Protein 5BN8 (pdb70)

Sequence (379 aa):
AAAIGIDLGTTYSCVGVFQHGKVEIIANDQGNRTTPSYVAFTDTERRLIGDAAKKNQVALNPQQNTVFDAKRLIGRKFGDPVVQSDMMKHWPFQVINDGDKPKVVQVSYKGEETKAFYPEEISSSMVLTKMKEIAEAYLGYPVTNAVITVPAYYFNDSQRQATKDAGVIAGLNVLRIINEPTAAAIAYGLDRTGKGERNVLIIFDLGGGTFDVSILTTIDDGIFEVKATAGDTHLGGEDFDNRLVNHFVEEFKRKHKKDISQNKRRAVRRRLRTACEERAKKRTLSSSTQASLEIDSLFEGIDFYTSITRARFEELCSDLFRSTLEEPVEKALRDAKLDKAQIHDLVLVGGSTRIPKVQKLLQDFFNGRRDLNNKSINNPPDDEAVAYGAAVQAAILMG

InterPro domains:
  IPR013126 Heat shock protein 70 family [PF00012] (6-611)
  IPR013126 Heat shock protein 70 family [PTHR19375] (6-576)
  IPR018181 Heat shock protein 70, conserved site [PS00297] (9-16)
  IPR018181 Heat shock protein 70, conserved site [PS00329] (197-210)
  IPR018181 Heat shock protein 70, conserved site [PS01036] (334-348)
  IPR029047 Heat shock protein 70kD, peptide-binding domain superfamily [G3DSA:2.60.34.10] (385-539)
  IPR029047 Heat shock protein 70kD, peptide-binding domain superfamily [SSF100920] (386-543)
  IPR029048 Heat shock protein 70kD, C-terminal domain superfamily [G3DSA:1.20.1270.10] (540-613)
  IPR029048 Heat shock protein 70kD, C-terminal domain superfamily [SSF100934] (538-619)
  IPR043129 ATPase, nucleotide binding domain [SSF53067] (6-187)
  IPR043129 ATPase, nucleotide binding domain [SSF53067] (190-382)

Secondary structure (P-SEA, 3-state):
cbbbbbcccccbbbbbbbcccccccccccccccccccbbbbccccccccaaaaaaccccccccccccccccccccccaaaaaaaccccbbbbbcccbbbbbbbcccbbbbbcaaaaaaaaaaaaaaaaaaaaccccccbbbbbcccccaaaaaaaaaaaaaacccccccccaaaaaaaaacccccccbbbbbbbbcccccbbbbbbbbbccccccccbbbbbccccaaaaaaaaaaaaaaaaaaacccccccaaaaaaaaaaaaaaaaaaaacccbbbbbbccccccbbbbbcccaaaaaaacaaaaaaaaaaaaaaaaaaccccccccbbbbcccccccaaaaaaaaaaacccccccccccccaaaaaaaaaaaaaac

CATH classification: 3.30.420.40 (+3 more: 3.30.30.30, 3.30.420.40, 3.90.640.10)

GO terms:
  GO:0005576 extracellular region (C, IDA)
  GO:0048018 receptor ligand activity (F, IDA)
  GO:0001664 G protein-coupled receptor binding (F, IDA)
  GO:0030968 endoplasmic reticulum unfolded protein response (P, IDA)
  GO:0031397 negative regulation of protein ubiquitination (P, IDA)
  GO:1901029 negative regulation of mitochondrial outer membrane permeabilization involved in apoptotic signaling pathway (P, IDA)
  GO:0033120 positive regulation of RNA splicing (P, IDA)
  GO:1902236 negative regulation of endoplasmic reticulum stress-induced intrinsic apoptotic signaling pathway (P, IDA)
  GO:0034599 cellular response to oxidative stress (P, TAS)
  GO:0050821 protein stabilization (P, TAS)
  GO:0034620 cellular response to unfolded protein (P, IMP)
  GO:0005515 protein binding (F, IPI)
  GO:0031625 ubiquitin protein ligase binding (F, IPI)
  GO:0051787 misfolded protein binding (F, IDA)
  GO:0034605 cellular response to heat (P, IDA)
  GO:0005813 centrosome (C, IDA)
  GO:0003714 transcription corepressor activity (F, IDA)
  GO:0008180 COP9 signalosome (C, IDA)
  GO:0032436 positive regulation of proteasomal ubiquitin-dependent protein catabolic process (P, IDA)
  GO:0000122 negative regulation of transcription by RNA polymerase II (P, IDA)

Nearest PDB structures (foldseek):
  5bn9-assembly1_A  TM=1.001E+00  e=5.745E-78  Homo sapiens
  7f50-assembly1_A  TM=9.992E-01  e=7.031E-76  Homo sapiens
  2e8a-assembly1_A  TM=9.995E-01  e=1.163E-75  Homo sapiens
  1s3x-assembly1_A  TM=1.000E+00  e=1.375E-75  Homo sapiens
  5bpm-assembly1_A  TM=9.981E-01  e=1.923E-75  Homo sapiens

Radius of gyration: 20.85 Å; Cα contacts (8 Å, |Δi|>4): 858; chains: 1; bounding box: 45×52×58 Å

Solvent-accessible surface area: 16512 Å² total; per-residue (Å²): 99,25,2,0,0,0,20,10,10,18,12,52,0,1,0,0,0,72,48,166,64,124,24,50,6,3,48,12,120,106,52,63,110,20,2,3,11,12,0,0,0,34,113,103,90,95,35,37,0,17,49,0,26,120,24,12,23,134,20,48,125,29,0,0,40,20,7,24,28,1,2,14,47,112,36,47,33,105,58,0,55,63,9,58,149,155,26,61,8,104,12,50,81,69,74,64,89,2,29,0,54,6,46,27,116,60,108,100,91,28,21,70,4,33,53,2,6,6,17,3,0,47,50,2,31,91,9,0,39,78,96,23,68,74,97,0,75,28,0,0,0,1,0,5,21,93,12,82,124,45,5,57,104,8,3,94,52,0,0,81,96,10,48,4,84,15,52,118,33,15,27,15,8,17,0,0,0,10,12,39,17,30,29,193,38,40,119,40,103,89,16,1,0,2,0,16,0,15,26,7,18,0,23,0,4,0,0,4,1,50,86,30,126,49,95,61,74,9,60,22,36,67,64,107,10,0,2,70,50,0,3,55,71,0,3,84,42,0,21,101,54,0,88,72,133,46,152,75,74,0,42,159,61,169,129,2,24,47,62,0,60,68,8,0,18,155,6,18,121,54,3,26,99,42,80,104,6,83,4,94,10,83,62,7,33,126,58,39,69,3,115,33,68,6,68,49,61,100,2,37,109,32,0,38,68,32,1,138,49,0,29,86,14,0,74,86,0,11,140,68,17,181,32,101,71,94,83,2,72,23,0,0,1,7,6,27,7,0,81,6,45,65,1,38,109,31,0,61,76,30,4,123,48,79,119,15,34,100,108,24,66,6,42,8,0,5,0,62,0,0,0,30,21,0,29,97,59,88,70

Organism: Homo sapiens (NCBI:txid9606)

B-factor: mean 22.51, std 13.91, range [8.63, 209.08]

Foldseek 3Di:
DWAKEKELDQFKIWIWADDPHAIDTFAFPVRHSIWTLKWFADLADIDGTPVLLVCCLVGQQGIDGRLLQQFLAFCPPVSNVVVQVPGNYDWDHDPRHIWTWHAHNRDIDTHGSLCSSLVNVLSNQVSVCVVVVHHHAEFAYEDAPPDDPSSQVSNCVSQVVSRHDHLYYYYLVQLLCLLVVVLQDEADWAWEWEFAAAAAWTKIWIWIHGHNDIDTQFMFTGRGAHNLVLLVLVLVVVQVVCCVVPVDRCPPVSSLSVVSSVQSSVQQLVQLPDQKAWGWDACSDPRDIDTGMGGLVVSCVSCVVSLLVSVVRVVVRCVSSVHDLVRHPAYEYAYQCCSRVVSVVNVCVVSVNDDHHCPPPRPCSSSSSRNVVSNVSDD

Structure (mmCIF, N/CA/C/O backbone):
data_5BN8
#
_entry.id   5BN8
#
_cell.length_a   46.129
_cell.length_b   63.700
_cell.length_c   144.118
_cell.angle_alpha   90.00
_cell.angle_beta   90.00
_cell.angle_gamma   90.00
#
_symmetry.space_group_name_H-M   'P 21 21 21'
#
loop_
_entity.id
_entity.type
_entity.pdbx_description
1 polymer 'Heat shock 70 kDa protein 1A'
2 non-polymer '4-(2-HYDROXYETHYL)-1-PIPERAZINE ETHANESULFONIC ACID'
3 non-polymer 'MAGNESIUM ION'
4 non-polymer 'PHOSPHATE ION'
5 non-polymer 'CHLORIDE ION'
6 non-polymer 'SODIUM ION'
7 water water
#
loop_
_atom_site.group_PDB
_atom_site.id
_atom_site.type_symbol
_atom_site.label_atom_id
_atom_site.label_alt_id
_atom_site.label_comp_id
_atom_site.label_asym_id
_atom_site.label_entity_id
_atom_site.label_seq_id
_atom_site.pdbx_PDB_ins_code
_atom_site.Cartn_x
_atom_site.Cartn_y
_atom_site.Cartn_z
_atom_site.occupancy
_atom_site.B_iso_or_equiv
_atom_site.auth_seq_id
_atom_site.auth_comp_id
_atom_site.auth_asym_id
_atom_site.auth_atom_id
_atom_site.pdbx_PDB_model_num
ATOM 1 N N . ALA A 1 4 ? -21.776 -30.906 19.366 1.00 43.07 4 ALA A N 1
ATOM 2 C CA . ALA A 1 4 ? -20.609 -30.122 19.833 1.00 29.66 4 ALA A CA 1
ATOM 3 C C . ALA A 1 4 ? -19.353 -30.299 18.923 1.00 29.72 4 ALA A C 1
ATOM 4 O O . ALA A 1 4 ? -18.824 -31.416 18.759 1.00 30.58 4 ALA A O 1
ATOM 6 N N . ALA A 1 5 ? -18.863 -29.201 18.371 1.00 24.82 5 ALA A N 1
ATOM 7 C CA . ALA A 1 5 ? -17.616 -29.243 17.615 1.00 22.39 5 ALA A CA 1
ATOM 8 C C . ALA A 1 5 ? -16.416 -29.478 18.497 1.00 20.53 5 ALA A C 1
ATOM 9 O O . ALA A 1 5 ? -16.377 -29.003 19.627 1.00 24.05 5 ALA A O 1
ATOM 11 N N . ALA A 1 6 ? -15.439 -30.158 17.935 1.00 18.80 6 ALA A N 1
ATOM 12 C CA . ALA A 1 6 ? -14.124 -30.225 18.498 1.00 16.33 6 ALA A CA 1
ATOM 13 C C . ALA A 1 6 ? -13.335 -29.004 18.076 1.00 15.41 6 ALA A C 1
ATOM 14 O O . ALA A 1 6 ? -13.621 -28.402 17.036 1.00 19.32 6 ALA A O 1
ATOM 16 N N . ILE A 1 7 ? -12.329 -28.648 18.832 1.00 13.77 7 ILE A N 1
ATOM 17 C CA . ILE A 1 7 ? -11.472 -27.503 18.514 1.00 13.23 7 ILE A CA 1
ATOM 18 C C . ILE A 1 7 ? -10.049 -27.896 18.181 1.00 12.14 7 ILE A C 1
ATOM 19 O O . ILE A 1 7 ? -9.589 -28.994 18.507 1.00 12.80 7 ILE A O 1
ATOM 24 N N . GLY A 1 8 ? -9.375 -26.995 17.451 1.00 11.40 8 GLY A N 1
ATOM 25 C CA . GLY A 1 8 ? -7.953 -27.208 17.172 1.00 11.82 8 GLY A CA 1
ATOM 26 C C . GLY A 1 8 ? -7.145 -26.159 17.910 1.00 10.37 8 GLY A C 1
ATOM 27 O O . GLY A 1 8 ? -7.462 -24.954 17.832 1.00 11.41 8 GLY A O 1
ATOM 28 N N . ILE A 1 9 ? -6.116 -26.615 18.614 1.00 10.90 9 ILE A N 1
ATOM 29 C CA . ILE A 1 9 ? -5.292 -25.662 19.393 1.00 11.35 9 ILE A CA 1
ATOM 30 C C . ILE A 1 9 ? -3.824 -25.777 19.042 1.00 9.29 9 ILE A C 1
ATOM 31 O O . ILE A 1 9 ? -3.239 -26.858 19.132 1.00 11.53 9 ILE A O 1
ATOM 36 N N . ASP A 1 10 ? -3.287 -24.635 18.602 1.00 9.55 10 ASP A N 1
ATOM 37 C CA . ASP A 1 10 ? -1.852 -24.480 18.476 1.00 9.32 10 ASP A CA 1
ATOM 38 C C . ASP A 1 10 ? -1.325 -23.960 19.849 1.00 8.63 10 ASP A C 1
ATOM 39 O O . ASP A 1 10 ? -1.551 -22.821 20.204 1.00 9.63 10 ASP A O 1
ATOM 44 N N . LEU A 1 11 ? -0.637 -24.885 20.532 1.00 9.54 11 LEU A N 1
ATOM 45 C CA . LEU A 1 11 ? -0.076 -24.549 21.857 1.00 9.86 11 LEU A CA 1
ATOM 46 C C . LEU A 1 11 ? 1.355 -24.099 21.580 1.00 9.87 11 LEU A C 1
ATOM 47 O O . LEU A 1 11 ? 2.267 -24.913 21.489 1.00 10.76 11 LEU A O 1
ATOM 52 N N . GLY A 1 12 ? 1.529 -22.814 21.395 1.00 9.65 12 GLY A N 1
ATOM 53 C CA . GLY A 1 12 ? 2.793 -22.327 20.866 1.00 9.82 12 GLY A CA 1
ATOM 54 C C . GLY A 1 12 ? 3.793 -21.956 21.927 1.00 9.32 12 GLY A C 1
ATOM 55 O O . GLY A 1 12 ? 3.406 -21.734 23.126 1.00 10.75 12 GLY A O 1
ATOM 56 N N . THR A 1 13 ? 5.050 -21.839 21.605 1.00 9.03 13 THR A N 1
ATOM 57 C CA . THR A 1 13 ? 6.086 -21.471 22.593 1.00 9.14 13 THR A CA 1
ATOM 58 C C . THR A 1 13 ? 5.759 -20.120 23.183 1.00 10.32 13 THR A C 1
ATOM 59 O O . THR A 1 13 ? 5.841 -19.964 24.423 1.00 12.16 13 THR A O 1
ATOM 63 N N . THR A 1 14 ? 5.452 -19.129 22.360 1.00 10.75 14 THR A N 1
ATOM 64 C CA . THR A 1 14 ? 5.202 -17.772 22.843 1.00 11.76 14 THR A CA 1
ATOM 65 C C . THR A 1 14 ? 3.737 -17.340 22.824 1.00 10.83 14 THR A C 1
ATOM 66 O O . THR A 1 14 ? 3.326 -16.599 23.736 1.00 12.58 14 THR A O 1
ATOM 70 N N . TYR A 1 15 ? 3.003 -17.818 21.850 1.00 11.48 15 TYR A N 1
ATOM 71 C CA . TYR A 1 15 ? 1.558 -17.510 21.711 1.00 12.24 15 TYR A CA 1
ATOM 72 C C . TYR A 1 15 ? 0.839 -18.770 21.351 1.00 9.80 15 TYR A C 1
ATOM 73 O O . TYR A 1 15 ? 1.418 -19.676 20.711 1.00 11.98 15 TYR A O 1
ATOM 82 N N . SER A 1 16 ? -0.463 -18.815 21.673 1.00 9.96 16 SER A N 1
ATOM 83 C CA . SER A 1 16 ? -1.310 -19.922 21.310 1.00 10.08 16 SER A CA 1
ATOM 84 C C . SER A 1 16 ? -2.515 -19.392 20.497 1.00 9.52 16 SER A C 1
ATOM 85 O O . SER A 1 16 ? -2.810 -18.185 20.525 1.00 11.22 16 SER A O 1
ATOM 88 N N . CYS A 1 17 ? -3.156 -20.316 19.800 1.00 9.40 17 CYS A N 1
ATOM 89 C CA . CYS A 1 17 ? -4.272 -19.908 18.970 1.00 9.39 17 CYS A CA 1
ATOM 90 C C . CYS A 1 17 ? -5.256 -21.066 18.897 1.00 9.20 17 CYS A C 1
ATOM 91 O O . CYS A 1 17 ? -4.855 -22.226 18.884 1.00 9.82 17 CYS A O 1
ATOM 94 N N . VAL A 1 18 ? -6.543 -20.732 18.828 1.00 10.44 18 VAL A N 1
ATOM 95 C CA . VAL A 1 18 ? -7.569 -21.745 18.744 1.00 10.58 18 VAL A CA 1
ATOM 96 C C . VAL A 1 18 ? -8.567 -21.477 17.575 1.00 10.03 18 VAL A C 1
ATOM 97 O O . VAL A 1 18 ? -8.974 -20.370 17.359 1.00 11.09 18 VAL A O 1
ATOM 101 N N . GLY A 1 19 ? -8.907 -22.584 16.940 1.00 10.50 19 GLY A N 1
ATOM 102 C CA . GLY A 1 19 ? -9.882 -22.498 15.805 1.00 12.51 19 GLY A CA 1
ATOM 103 C C . GLY A 1 19 ? -10.949 -23.549 15.972 1.00 11.86 19 GLY A C 1
ATOM 104 O O . GLY A 1 19 ? -10.759 -24.576 16.705 1.00 11.87 19 GLY A O 1
ATOM 105 N N . VAL A 1 20 ? -12.047 -23.351 15.269 1.00 13.58 20 VAL A N 1
ATOM 106 C CA . VAL A 1 20 ? -13.106 -24.366 15.211 1.00 13.32 20 VAL A CA 1
ATOM 107 C C . VAL A 1 20 ? -13.689 -24.405 13.784 1.00 12.58 20 VAL A C 1
ATOM 108 O O . VAL A 1 20 ? -13.873 -23.378 13.160 1.00 15.88 20 VAL A O 1
ATOM 112 N N . PHE A 1 21 ? -13.900 -25.613 13.248 1.00 13.49 21 PHE A N 1
ATOM 113 C CA . PHE A 1 21 ? -14.570 -25.762 11.976 1.00 14.62 21 PHE A CA 1
ATOM 114 C C . PHE A 1 21 ? -16.035 -25.929 12.239 1.00 16.42 21 PHE A C 1
ATOM 115 O O . PHE A 1 21 ? -16.453 -26.849 12.950 1.00 20.31 21 PHE A O 1
ATOM 123 N N . GLN A 1 22 ? -16.812 -24.976 11.739 1.00 18.29 22 GLN A N 1
ATOM 124 C CA . GLN A 1 22 ? -18.264 -25.095 11.818 1.00 22.55 22 GLN A CA 1
ATOM 125 C C . GLN A 1 22 ? -18.900 -24.275 10.753 1.00 24.40 22 GLN A C 1
ATOM 126 O O . GLN A 1 22 ? -18.282 -23.347 10.151 1.00 29.43 22 GLN A O 1
ATOM 132 N N . HIS A 1 23 ? -20.143 -24.653 10.476 1.00 27.98 23 HIS A N 1
ATOM 133 C CA . HIS A 1 23 ? -20.866 -24.033 9.370 1.00 30.54 23 HIS A CA 1
ATOM 134 C C . HIS A 1 23 ? -19.995 -23.910 8.098 1.00 29.41 23 HIS A C 1
ATOM 135 O O . HIS A 1 23 ? -19.988 -22.867 7.413 1.00 33.77 23 HIS A O 1
ATOM 142 N N . GLY A 1 24 ? -19.281 -24.998 7.811 1.00 28.53 24 GLY A N 1
ATOM 143 C CA . GLY A 1 24 ? -18.518 -25.201 6.557 1.00 29.72 24 GLY A CA 1
ATOM 144 C C . GLY A 1 24 ? -17.164 -24.416 6.446 1.00 27.11 24 GLY A C 1
ATOM 145 O O . GLY A 1 24 ? -16.569 -24.448 5.402 1.00 35.11 24 GLY A O 1
ATOM 146 N N . LYS A 1 25 ? -16.628 -23.829 7.533 1.00 24.22 25 LYS A N 1
ATOM 147 C CA . LYS A 1 25 ? -15.405 -23.071 7.432 1.00 21.87 25 LYS A CA 1
ATOM 148 C C . LYS A 1 25 ? -14.717 -22.949 8.765 1.00 17.33 25 LYS A C 1
ATOM 149 O O . LYS A 1 25 ? -15.326 -23.211 9.832 1.00 18.90 25 LYS A O 1
ATOM 155 N N . VAL A 1 26 ? -13.424 -22.573 8.773 1.00 16.92 26 VAL A N 1
ATOM 156 C CA . VAL A 1 26 ? -12.687 -22.382 10.032 1.00 15.02 26 VAL A CA 1
ATOM 157 C C . VAL A 1 26 ? -12.903 -20.980 10.636 1.00 15.60 26 VAL A C 1
ATOM 158 O O . VAL A 1 26 ? -12.693 -19.982 9.921 1.00 18.16 26 VAL A O 1
ATOM 162 N N . GLU A 1 27 ? -13.308 -20.897 11.884 1.00 15.02 27 GLU A N 1
ATOM 163 C CA . GLU A 1 27 ? -13.318 -19.649 12.636 1.00 15.64 27 GLU A CA 1
ATOM 164 C C . GLU A 1 27 ? -12.084 -19.681 13.571 1.00 12.53 27 GLU A C 1
ATOM 165 O O . GLU A 1 27 ? -12.013 -20.538 14.480 1.00 14.01 27 GLU A O 1
ATOM 171 N N . ILE A 1 28 ? -11.150 -18.778 13.343 1.00 12.88 28 ILE A N 1
ATOM 172 C CA . ILE A 1 28 ? -10.051 -18.533 14.325 1.00 12.28 28 ILE A CA 1
ATOM 173 C C . ILE A 1 28 ? -10.660 -17.572 15.336 1.00 13.47 28 ILE A C 1
ATOM 174 O O . ILE A 1 28 ? -11.215 -16.502 15.013 1.00 16.49 28 ILE A O 1
ATOM 179 N N . ILE A 1 29 ? -10.597 -18.013 16.593 1.00 12.74 29 ILE A N 1
ATOM 180 C CA . ILE A 1 29 ? -11.441 -17.370 17.616 1.00 13.25 29 ILE A CA 1
ATOM 181 C C . ILE A 1 29 ? -10.721 -16.270 18.381 1.00 11.88 29 ILE A C 1
ATOM 182 O O . ILE A 1 29 ? -9.617 -16.512 18.902 1.00 13.88 29 ILE A O 1
ATOM 187 N N . ALA A 1 30 ? -11.300 -15.080 18.435 1.00 14.48 30 ALA A N 1
ATOM 188 C CA . ALA A 1 30 ? -10.755 -13.969 19.171 1.00 15.15 30 ALA A CA 1
ATOM 189 C C . ALA A 1 30 ? -11.055 -14.130 20.655 1.00 14.26 30 ALA A C 1
ATOM 190 O O . ALA A 1 30 ? -12.130 -14.580 21.039 1.00 16.28 30 ALA A O 1
ATOM 192 N N . ASN A 1 31 ? -10.061 -13.769 21.470 1.00 14.08 31 ASN A N 1
ATOM 193 C CA . ASN A 1 31 ? -10.201 -13.841 22.930 1.00 15.14 31 ASN A CA 1
ATOM 194 C C . ASN A 1 31 ? -10.957 -12.599 23.508 1.00 16.56 31 ASN A C 1
ATOM 195 O O . ASN A 1 31 ? -11.481 -11.797 22.703 1.00 18.42 31 ASN A O 1
ATOM 200 N N . ASP A 1 32 ? -11.023 -12.458 24.811 1.00 16.81 32 ASP A N 1
ATOM 201 C CA . ASP A 1 32 ? -11.832 -11.411 25.400 1.00 18.71 32 ASP A CA 1
ATOM 202 C C . ASP A 1 32 ? -11.344 -10.014 25.080 1.00 18.89 32 ASP A C 1
ATOM 203 O O . ASP A 1 32 ? -12.102 -9.046 25.268 1.00 24.10 32 ASP A O 1
ATOM 208 N N . GLN A 1 33 ? -10.050 -9.881 24.739 1.00 18.88 33 GLN A N 1
ATOM 209 C CA . GLN A 1 33 ? -9.462 -8.606 24.310 1.00 18.24 33 GLN A CA 1
ATOM 210 C C . GLN A 1 33 ? -9.558 -8.361 22.809 1.00 17.30 33 GLN A C 1
ATOM 211 O O . GLN A 1 33 ? -9.041 -7.352 22.314 1.00 23.72 33 GLN A O 1
ATOM 217 N N . GLY A 1 34 ? -10.151 -9.304 22.055 1.00 17.39 34 GLY A N 1
ATOM 218 C CA . GLY A 1 34 ? -10.277 -9.193 20.660 1.00 19.67 34 GLY A CA 1
ATOM 219 C C . GLY A 1 34 ? -9.051 -9.722 19.888 1.00 17.76 34 GLY A C 1
ATOM 220 O O . GLY A 1 34 ? -8.940 -9.541 18.702 1.00 20.45 34 GLY A O 1
ATOM 221 N N . ASN A 1 35 ? -8.123 -10.391 20.597 1.00 16.06 35 ASN A N 1
ATOM 222 C CA . ASN A 1 35 ? -6.901 -10.907 19.930 1.00 13.97 35 ASN A CA 1
ATOM 223 C C . ASN A 1 35 ? -7.040 -12.349 19.486 1.00 11.97 35 ASN A C 1
ATOM 224 O O . ASN A 1 35 ? -7.505 -13.208 20.240 1.00 13.22 35 ASN A O 1
ATOM 229 N N . ARG A 1 36 ? -6.650 -12.635 18.234 1.00 13.66 36 ARG A N 1
ATOM 230 C CA . ARG A 1 36 ? -6.778 -13.964 17.668 1.00 13.11 36 ARG A CA 1
ATOM 231 C C . ARG A 1 36 ? -5.634 -14.900 18.001 1.00 11.87 36 ARG A C 1
ATOM 232 O O . ARG A 1 36 ? -5.686 -16.074 17.665 1.00 12.44 36 ARG A O 1
ATOM 240 N N . THR A 1 37 ? -4.632 -14.392 18.721 1.00 12.20 37 THR A N 1
ATOM 241 C CA . THR A 1 37 ? -3.659 -15.258 19.429 1.00 12.71 37 THR A CA 1
ATOM 242 C C . THR A 1 37 ? -3.579 -14.733 20.873 1.00 12.13 37 THR A C 1
ATOM 243 O O . THR A 1 37 ? -3.928 -13.585 21.162 1.00 14.16 37 THR A O 1
ATOM 247 N N . THR A 1 38 ? -3.111 -15.636 21.752 1.00 11.65 38 THR A N 1
ATOM 248 C CA . THR A 1 38 ? -3.081 -15.369 23.245 1.00 11.07 38 THR A CA 1
ATOM 249 C C . THR A 1 38 ? -1.678 -15.778 23.697 1.00 9.70 38 THR A C 1
ATOM 250 O O . THR A 1 38 ? -1.247 -16.882 23.427 1.00 10.87 38 THR A O 1
ATOM 254 N N . PRO A 1 39 ? -1.005 -14.887 24.460 1.00 10.93 39 PRO A N 1
ATOM 255 C CA . PRO A 1 39 ? 0.323 -15.272 24.979 1.00 11.23 39 PRO A CA 1
ATOM 256 C C . PRO A 1 39 ? 0.288 -16.577 25.814 1.00 10.68 39 PRO A C 1
ATOM 257 O O . PRO A 1 39 ? -0.650 -16.755 26.615 1.00 11.84 39 PRO A O 1
ATOM 261 N N . SER A 1 40 ? 1.294 -17.416 25.641 1.00 10.50 40 SER A N 1
ATOM 262 C CA . SER A 1 40 ? 1.437 -18.633 26.416 1.00 10.67 40 SER A CA 1
ATOM 263 C C . SER A 1 40 ? 2.148 -18.348 27.773 1.00 10.67 40 SER A C 1
ATOM 264 O O . SER A 1 40 ? 3.261 -18.796 28.029 1.00 11.12 40 SER A O 1
ATOM 267 N N . TYR A 1 41 ? 1.440 -17.497 28.571 1.00 10.61 41 TYR A N 1
ATOM 268 C CA . TYR A 1 41 ? 2.005 -16.944 29.822 1.00 10.94 41 TYR A CA 1
ATOM 269 C C . TYR A 1 41 ? 1.004 -17.212 30.936 1.00 11.17 41 TYR A C 1
ATOM 270 O O . TYR A 1 41 ? -0.199 -17.138 30.727 1.00 12.08 41 TYR A O 1
ATOM 279 N N . VAL A 1 42 ? 1.569 -17.512 32.126 1.00 11.32 42 VAL A N 1
ATOM 280 C CA . VAL A 1 42 ? 0.742 -17.672 33.369 1.00 12.12 42 VAL A CA 1
ATOM 281 C C . VAL A 1 42 ? 1.473 -16.915 34.457 1.00 11.48 42 VAL A C 1
ATOM 282 O O . VAL A 1 42 ? 2.682 -17.102 34.639 1.00 14.58 42 VAL A O 1
ATOM 286 N N . ALA A 1 43 ? 0.765 -16.057 35.185 1.00 12.21 43 ALA A N 1
ATOM 287 C CA . ALA A 1 43 ? 1.390 -15.270 36.231 1.00 12.63 43 ALA A CA 1
ATOM 288 C C . ALA A 1 43 ? 0.653 -15.575 37.560 1.00 13.09 43 ALA A C 1
ATOM 289 O O . ALA A 1 43 ? -0.559 -15.820 37.606 1.00 13.92 43 ALA A O 1
ATOM 291 N N . PHE A 1 44 ? 1.443 -15.489 38.636 1.00 12.87 44 PHE A N 1
ATOM 292 C CA . PHE A 1 44 ? 0.929 -15.709 39.995 1.00 13.09 44 PHE A CA 1
ATOM 293 C C . PHE A 1 44 ? 1.250 -14.452 40.794 1.00 13.37 44 PHE A C 1
ATOM 294 O O . PHE A 1 44 ? 2.411 -13.982 40.800 1.00 15.52 44 PHE A O 1
ATOM 302 N N . THR A 1 45 ? 0.206 -13.942 41.478 1.00 15.40 45 THR A N 1
ATOM 303 C CA . THR A 1 45 ? 0.419 -12.758 42.343 1.00 16.73 45 THR A CA 1
ATOM 304 C C . THR A 1 45 ? 0.040 -13.090 43.803 1.00 15.80 45 THR A C 1
ATOM 305 O O . THR A 1 45 ? -0.299 -14.239 44.119 1.00 17.17 45 THR A O 1
ATOM 309 N N . ASP A 1 46 ? 0.047 -12.050 44.623 1.00 18.74 46 ASP A N 1
ATOM 310 C CA . ASP A 1 46 ? -0.351 -12.207 46.036 1.00 20.57 46 ASP A CA 1
ATOM 311 C C . ASP A 1 46 ? -1.809 -12.575 46.158 1.00 20.06 46 ASP A C 1
ATOM 312 O O . ASP A 1 46 ? -2.230 -13.080 47.185 1.00 23.56 46 ASP A O 1
ATOM 317 N N . THR A 1 47 ? -2.603 -12.364 45.104 1.00 16.73 47 THR A N 1
ATOM 318 C CA . THR A 1 47 ? -4.040 -12.543 45.124 1.00 19.24 47 THR A CA 1
ATOM 319 C C . THR A 1 47 ? -4.630 -13.322 43.937 1.00 18.67 47 THR A C 1
ATOM 320 O O . THR A 1 47 ? -5.800 -13.793 44.055 1.00 23.26 47 THR A O 1
ATOM 324 N N . GLU A 1 48 ? -3.930 -13.410 42.763 1.00 19.34 48 GLU A N 1
ATOM 325 C CA . GLU A 1 48 ? -4.593 -13.942 41.618 1.00 16.86 48 GLU A CA 1
ATOM 326 C C . GLU A 1 48 ? -3.677 -14.792 40.745 1.00 14.59 48 GLU A C 1
ATOM 327 O O . GLU A 1 48 ? -2.437 -14.632 40.787 1.00 16.08 48 GLU A O 1
ATOM 333 N N . ARG A 1 49 ? -4.302 -15.669 39.934 1.00 14.73 49 ARG A N 1
ATOM 334 C CA A ARG A 1 49 ? -3.577 -16.366 38.868 0.48 14.48 49 ARG A CA 1
ATOM 335 C CA B ARG A 1 49 ? -3.596 -16.398 38.879 0.52 14.53 49 ARG A CA 1
ATOM 336 C C . ARG A 1 49 ? -4.098 -15.758 37.557 1.00 13.76 49 ARG A C 1
ATOM 337 O O . ARG A 1 49 ? -5.298 -15.719 37.298 1.00 16.40 49 ARG A O 1
ATOM 352 N N . LEU A 1 50 ? -3.156 -15.247 36.761 1.00 13.78 50 LEU A N 1
ATOM 353 C CA . LEU A 1 50 ? -3.506 -14.604 35.493 1.00 14.38 50 LEU A CA 1
ATOM 354 C C . LEU A 1 50 ? -2.990 -15.460 34.302 1.00 13.96 50 LEU A C 1
ATOM 355 O O . LEU A 1 50 ? -1.916 -16.001 34.418 1.00 14.04 50 LEU A O 1
ATOM 360 N N . ILE A 1 51 ? -3.767 -15.511 33.202 1.00 13.06 51 ILE A N 1
ATOM 361 C CA . ILE A 1 51 ? -3.353 -16.338 32.064 1.00 14.47 51 ILE A CA 1
ATOM 362 C C . ILE A 1 51 ? -3.519 -15.499 30.820 1.00 13.47 51 ILE A C 1
ATOM 363 O O . ILE A 1 51 ? -4.490 -14.751 30.671 1.00 16.56 51 ILE A O 1
ATOM 368 N N . GLY A 1 52 ? -2.564 -15.662 29.888 1.00 11.68 52 GLY A N 1
ATOM 369 C CA . GLY A 1 52 ? -2.789 -15.042 28.557 1.00 12.75 52 GLY A CA 1
ATOM 370 C C . GLY A 1 52 ? -2.442 -13.584 28.552 1.00 11.44 52 GLY A C 1
ATOM 371 O O . GLY A 1 52 ? -1.382 -13.189 29.064 1.00 13.24 52 GLY A O 1
ATOM 372 N N . ASP A 1 53 ? -3.254 -12.755 27.864 1.00 12.58 53 ASP A N 1
ATOM 373 C CA . ASP A 1 53 ? -2.963 -11.329 27.790 1.00 13.37 53 ASP A CA 1
ATOM 374 C C . ASP A 1 53 ? -2.764 -10.719 29.165 1.00 12.77 53 ASP A C 1
ATOM 375 O O . ASP A 1 53 ? -1.846 -9.950 29.370 1.00 14.31 53 ASP A O 1
ATOM 380 N N . ALA A 1 54 ? -3.621 -11.078 30.136 1.00 13.46 54 ALA A N 1
ATOM 381 C CA . ALA A 1 54 ? -3.496 -10.444 31.444 1.00 14.41 54 ALA A CA 1
ATOM 382 C C . ALA A 1 54 ? -2.143 -10.814 32.094 1.00 12.32 54 ALA A C 1
ATOM 383 O O . ALA A 1 54 ? -1.585 -9.996 32.852 1.00 14.77 54 ALA A O 1
ATOM 385 N N . ALA A 1 55 ? -1.646 -12.027 31.881 1.00 12.35 55 ALA A N 1
ATOM 386 C CA . ALA A 1 55 ? -0.316 -12.392 32.388 1.00 11.71 55 ALA A CA 1
ATOM 387 C C . ALA A 1 55 ? 0.816 -11.658 31.685 1.00 12.97 55 ALA A C 1
ATOM 388 O O . ALA A 1 55 ? 1.690 -11.048 32.344 1.00 14.44 55 ALA A O 1
ATOM 390 N N A LYS A 1 56 ? 0.815 -11.648 30.348 0.80 13.16 56 LYS A N 1
ATOM 391 N N B LYS A 1 56 ? 0.778 -11.663 30.352 0.20 12.95 56 LYS A N 1
ATOM 392 C CA A LYS A 1 56 ? 1.880 -10.931 29.623 0.80 14.04 56 LYS A CA 1
ATOM 393 C CA B LYS A 1 56 ? 1.752 -10.949 29.525 0.20 13.53 56 LYS A CA 1
ATOM 394 C C A LYS A 1 56 ? 1.847 -9.437 29.930 0.80 13.74 56 LYS A C 1
ATOM 395 C C B LYS A 1 56 ? 1.805 -9.470 29.881 0.20 14.18 56 LYS A C 1
ATOM 396 O O A LYS A 1 56 ? 2.901 -8.813 30.010 0.80 15.69 56 LYS A O 1
ATOM 397 O O B LYS A 1 56 ? 2.892 -8.890 29.944 0.20 15.75 56 LYS A O 1
ATOM 408 N N . ASN A 1 57 ? 0.625 -8.885 30.132 1.00 13.85 57 ASN A N 1
ATOM 409 C CA . ASN A 1 57 ? 0.502 -7.461 30.358 1.00 15.59 57 ASN A CA 1
ATOM 410 C C . ASN A 1 57 ? 1.169 -6.988 31.698 1.00 17.18 57 ASN A C 1
ATOM 411 O O . ASN A 1 57 ? 1.462 -5.807 31.822 0.90 21.84 57 ASN A O 1
ATOM 416 N N . GLN A 1 58 ? 1.438 -7.906 32.611 1.00 18.37 58 GLN A N 1
ATOM 417 C CA . GLN A 1 58 ? 2.083 -7.592 33.876 1.00 18.66 58 GLN A CA 1
ATOM 418 C C . GLN A 1 58 ? 3.426 -8.313 34.058 1.00 19.70 58 GLN A C 1
ATOM 419 O O . GLN A 1 58 ? 3.894 -8.453 35.168 1.00 20.21 58 GLN A O 1
ATOM 425 N N . VAL A 1 59 ? 4.065 -8.701 32.953 1.00 16.24 59 VAL A N 1
ATOM 426 C CA . VAL A 1 59 ? 5.360 -9.377 33.045 1.00 17.18 59 VAL A CA 1
ATOM 427 C C . VAL A 1 59 ? 6.502 -8.468 33.487 1.00 18.83 59 VAL A C 1
ATOM 428 O O . VAL A 1 59 ? 7.364 -8.914 34.178 1.00 18.74 59 VAL A O 1
ATOM 432 N N . ALA A 1 60 ? 6.434 -7.167 33.131 1.00 19.59 60 ALA A N 1
ATOM 433 C CA . ALA A 1 60 ? 7.499 -6.176 33.561 1.00 23.12 60 ALA A CA 1
ATOM 434 C C . ALA A 1 60 ? 7.413 -5.956 35.083 1.00 19.45 60 ALA A C 1
ATOM 435 O O . ALA A 1 60 ? 8.421 -5.849 35.767 1.00 24.00 60 ALA A O 1
ATOM 437 N N . LEU A 1 61 ? 6.181 -5.970 35.639 1.00 20.66 61 LEU A N 1
ATOM 438 C CA . LEU A 1 61 ? 5.948 -5.728 37.046 1.00 24.18 61 LEU A CA 1
ATOM 439 C C . LEU A 1 61 ? 6.358 -6.968 37.868 1.00 23.60 61 LEU A C 1
ATOM 440 O O . LEU A 1 61 ? 6.890 -6.802 38.976 1.00 25.57 61 LEU A O 1
ATOM 445 N N . ASN A 1 62 ? 6.113 -8.172 37.361 1.00 18.60 62 ASN A N 1
ATOM 446 C CA . ASN A 1 62 ? 6.247 -9.393 38.188 1.00 20.48 62 ASN A CA 1
ATOM 447 C C . ASN A 1 62 ? 7.130 -10.520 37.558 1.00 17.90 62 ASN A C 1
ATOM 448 O O . ASN A 1 62 ? 6.666 -11.658 37.351 1.00 20.81 62 ASN A O 1
ATOM 453 N N . PRO A 1 63 ? 8.412 -10.224 37.237 1.00 17.99 63 PRO A N 1
ATOM 454 C CA . PRO A 1 63 ? 9.183 -11.217 36.408 1.00 18.10 63 PRO A CA 1
ATOM 455 C C . PRO A 1 63 ? 9.458 -12.587 37.114 1.00 15.99 63 PRO A C 1
ATOM 456 O O . PRO A 1 63 ? 9.552 -13.602 36.447 1.00 17.99 63 PRO A O 1
ATOM 460 N N A GLN A 1 64 ? 9.613 -12.623 38.407 0.70 17.77 64 GLN A N 1
ATOM 461 N N B GLN A 1 64 ? 9.610 -12.563 38.431 0.30 18.01 64 GLN A N 1
ATOM 462 C CA A GLN A 1 64 ? 9.914 -13.880 39.100 0.70 16.38 64 GLN A CA 1
ATOM 463 C CA B GLN A 1 64 ? 9.844 -13.752 39.276 0.30 17.15 64 GLN A CA 1
ATOM 464 C C A GLN A 1 64 ? 8.693 -14.844 39.157 0.70 15.22 64 GLN A C 1
ATOM 465 C C B GLN A 1 64 ? 8.717 -14.796 39.107 0.30 16.05 64 GLN A C 1
ATOM 466 O O A GLN A 1 64 ? 8.874 -16.062 39.332 0.70 18.83 64 GLN A O 1
ATOM 467 O O B GLN A 1 64 ? 8.979 -16.006 39.050 0.30 18.85 64 GLN A O 1
ATOM 478 N N . ASN A 1 65 ? 7.479 -14.314 39.033 1.00 15.36 65 ASN A N 1
ATOM 479 C CA . ASN A 1 65 ? 6.294 -15.154 39.147 1.00 15.57 65 ASN A CA 1
ATOM 480 C C . ASN A 1 65 ? 5.467 -15.217 37.851 1.00 13.89 65 ASN A C 1
ATOM 481 O O . ASN A 1 65 ? 4.315 -15.661 37.900 1.00 14.43 65 ASN A O 1
ATOM 486 N N . THR A 1 66 ? 6.038 -14.744 36.734 1.00 14.55 66 THR A N 1
ATOM 487 C CA . THR A 1 66 ? 5.323 -14.802 35.465 1.00 13.11 66 THR A CA 1
ATOM 488 C C . THR A 1 66 ? 6.024 -15.823 34.594 1.00 12.20 66 THR A C 1
ATOM 489 O O . THR A 1 66 ? 7.220 -15.636 34.210 1.00 14.98 66 THR A O 1
ATOM 493 N N . VAL A 1 67 ? 5.385 -16.953 34.380 1.00 11.83 67 VAL A N 1
ATOM 494 C CA . VAL A 1 67 ? 5.960 -18.112 33.709 1.00 11.96 67 VAL A CA 1
ATOM 495 C C . VAL A 1 67 ? 5.627 -18.058 32.207 1.00 11.09 67 VAL A C 1
ATOM 496 O O . VAL A 1 67 ? 4.520 -17.764 31.820 1.00 11.86 67 VAL A O 1
ATOM 500 N N . PHE A 1 68 ? 6.680 -18.366 31.457 1.00 11.09 68 PHE A N 1
ATOM 501 C CA . PHE A 1 68 ? 6.550 -18.467 29.942 1.00 11.07 68 PHE A CA 1
ATOM 502 C C . PHE A 1 68 ? 7.549 -19.527 29.569 1.00 11.69 68 PHE A C 1
ATOM 503 O O . PHE A 1 68 ? 8.300 -20.077 30.364 1.00 12.19 68 PHE A O 1
ATOM 511 N N . ASP A 1 69 ? 7.548 -19.872 28.253 1.00 10.96 69 ASP A N 1
ATOM 512 C CA . ASP A 1 69 ? 8.496 -20.883 27.707 1.00 10.67 69 ASP A CA 1
ATOM 513 C C . ASP A 1 69 ? 8.345 -22.272 28.320 1.00 10.54 69 ASP A C 1
ATOM 514 O O . ASP A 1 69 ? 9.260 -23.099 28.206 1.00 11.58 69 ASP A O 1
ATOM 519 N N . ALA A 1 70 ? 7.144 -22.566 28.899 1.00 10.97 70 ALA A N 1
ATOM 520 C CA . ALA A 1 70 ? 6.971 -23.916 29.432 1.00 10.10 70 ALA A CA 1
ATOM 521 C C . ALA A 1 70 ? 7.121 -25.023 28.390 1.00 10.25 70 ALA A C 1
ATOM 522 O O . ALA A 1 70 ? 7.468 -26.151 28.698 1.00 11.19 70 ALA A O 1
ATOM 524 N N . LYS A 1 71 ? 6.798 -24.680 27.122 1.00 10.63 71 LYS A N 1
ATOM 525 C CA . LYS A 1 71 ? 6.960 -25.683 26.049 1.00 10.33 71 LYS A CA 1
ATOM 526 C C . LYS A 1 71 ? 8.422 -26.130 25.912 1.00 9.82 71 LYS A C 1
ATOM 527 O O . LYS A 1 71 ? 8.671 -27.218 25.365 1.00 11.53 71 LYS A O 1
ATOM 533 N N . ARG A 1 72 ? 9.388 -25.317 26.365 1.00 10.24 72 ARG A N 1
ATOM 534 C CA . ARG A 1 72 ? 10.786 -25.713 26.301 1.00 10.87 72 ARG A CA 1
ATOM 535 C C . ARG A 1 72 ? 11.134 -26.755 27.391 1.00 11.29 72 ARG A C 1
ATOM 536 O O . ARG A 1 72 ? 12.123 -27.455 27.251 1.00 12.67 72 ARG A O 1
ATOM 544 N N . LEU A 1 73 ? 10.290 -26.818 28.436 1.00 11.11 73 LEU A N 1
ATOM 545 C CA . LEU A 1 73 ? 10.489 -27.822 29.505 1.00 12.36 73 LEU A CA 1
ATOM 546 C C . LEU A 1 73 ? 9.676 -29.072 29.344 1.00 11.66 73 LEU A C 1
ATOM 547 O O . LEU A 1 73 ? 10.007 -30.109 29.899 1.00 12.87 73 LEU A O 1
ATOM 552 N N . ILE A 1 74 ? 8.493 -28.946 28.656 1.00 11.75 74 ILE A N 1
ATOM 553 C CA . ILE A 1 74 ? 7.477 -29.983 28.756 1.00 11.57 74 ILE A CA 1
ATOM 554 C C . ILE A 1 74 ? 8.019 -31.348 28.266 1.00 12.20 74 ILE A C 1
ATOM 555 O O . ILE A 1 74 ? 8.688 -31.429 27.203 1.00 13.95 74 ILE A O 1
ATOM 560 N N . GLY A 1 75 ? 7.786 -32.404 29.031 1.00 12.79 75 GLY A N 1
ATOM 561 C CA . GLY A 1 75 ? 8.243 -33.713 28.685 1.00 12.26 75 GLY A CA 1
ATOM 562 C C . GLY A 1 75 ? 9.734 -33.975 28.817 1.00 11.27 75 GLY A C 1
ATOM 563 O O . GLY A 1 75 ? 10.189 -35.072 28.406 1.00 15.21 75 GLY A O 1
ATOM 564 N N . ARG A 1 76 ? 10.505 -33.026 29.310 1.00 11.59 76 ARG A N 1
ATOM 565 C CA . ARG A 1 76 ? 11.965 -33.225 29.461 1.00 12.61 76 ARG A CA 1
ATOM 566 C C . ARG A 1 76 ? 12.326 -33.626 30.904 1.00 13.88 76 ARG A C 1
ATOM 567 O O . ARG A 1 76 ? 11.679 -33.219 31.867 1.00 16.23 76 ARG A O 1
ATOM 575 N N . LYS A 1 77 ? 13.409 -34.392 31.026 1.00 15.53 77 LYS A N 1
ATOM 576 C CA . LYS A 1 77 ? 14.030 -34.635 32.351 1.00 16.70 77 LYS A CA 1
ATOM 577 C C . LYS A 1 77 ? 14.769 -33.381 32.802 1.00 15.35 77 LYS A C 1
ATOM 578 O O . LYS A 1 77 ? 15.263 -32.584 31.969 1.00 16.37 77 LYS A O 1
ATOM 584 N N . PHE A 1 78 ? 14.904 -33.207 34.100 1.00 16.62 78 PHE A N 1
ATOM 585 C CA . PHE A 1 78 ? 15.624 -32.060 34.641 1.00 16.93 78 PHE A CA 1
ATOM 586 C C . PHE A 1 78 ? 17.076 -31.970 34.129 1.00 16.84 78 PHE A C 1
ATOM 587 O O . PHE A 1 78 ? 17.547 -30.881 33.858 1.00 19.34 78 PHE A O 1
ATOM 595 N N . GLY A 1 79 ? 17.758 -33.121 34.039 1.00 18.85 79 GLY A N 1
ATOM 596 C CA . GLY A 1 79 ? 19.156 -33.200 33.582 1.00 18.06 79 GLY A CA 1
ATOM 597 C C . GLY A 1 79 ? 19.315 -33.143 32.054 1.00 18.62 79 GLY A C 1
ATOM 598 O O . GLY A 1 79 ? 20.471 -33.187 31.580 1.00 22.60 79 GLY A O 1
ATOM 599 N N . ASP A 1 80 ? 18.258 -33.005 31.268 1.00 15.89 80 ASP A N 1
ATOM 600 C CA . ASP A 1 80 ? 18.391 -32.765 29.846 1.00 16.57 80 ASP A CA 1
ATOM 601 C C . ASP A 1 80 ? 19.198 -31.456 29.654 1.00 17.30 80 ASP A C 1
ATOM 602 O O . ASP A 1 80 ? 18.896 -30.423 30.261 1.00 17.51 80 ASP A O 1
ATOM 607 N N . PRO A 1 81 ? 20.272 -31.521 28.855 1.00 17.69 81 PRO A N 1
ATOM 608 C CA . PRO A 1 81 ? 21.099 -30.310 28.626 1.00 19.59 81 PRO A CA 1
ATOM 609 C C . PRO A 1 81 ? 20.298 -29.104 28.127 1.00 17.04 81 PRO A C 1
ATOM 610 O O . PRO A 1 81 ? 20.691 -27.948 28.411 1.00 20.70 81 PRO A O 1
ATOM 614 N N . VAL A 1 82 ? 19.144 -29.350 27.448 1.00 17.64 82 VAL A N 1
ATOM 615 C CA . VAL A 1 82 ? 18.299 -28.244 27.044 1.00 16.30 82 VAL A CA 1
ATOM 616 C C . VAL A 1 82 ? 17.762 -27.505 28.258 1.00 15.55 82 VAL A C 1
ATOM 617 O O . VAL A 1 82 ? 17.742 -26.256 28.287 1.00 16.31 82 VAL A O 1
ATOM 621 N N . VAL A 1 83 ? 17.253 -28.283 29.235 1.00 15.20 83 VAL A N 1
ATOM 622 C CA . VAL A 1 83 ? 16.737 -27.670 30.471 1.00 14.30 83 VAL A CA 1
ATOM 623 C C . VAL A 1 83 ? 17.852 -26.926 31.217 1.00 14.53 83 VAL A C 1
ATOM 624 O O . VAL A 1 83 ? 17.691 -25.767 31.683 1.00 14.99 83 VAL A O 1
ATOM 628 N N . GLN A 1 84 ? 19.024 -27.571 31.298 1.00 16.15 84 GLN A N 1
ATOM 629 C CA . GLN A 1 84 ? 20.136 -26.978 32.051 1.00 17.38 84 GLN A CA 1
ATOM 630 C C . GLN A 1 84 ? 20.550 -25.657 31.423 1.00 15.34 84 GLN A C 1
ATOM 631 O O . GLN A 1 84 ? 20.896 -24.726 32.169 1.00 19.76 84 GLN A O 1
ATOM 637 N N . SER A 1 85 ? 20.540 -25.599 30.099 1.00 16.91 85 SER A N 1
ATOM 638 C CA . SER A 1 85 ? 20.939 -24.416 29.363 1.00 16.89 85 SER A CA 1
ATOM 639 C C . SER A 1 85 ? 19.866 -23.336 29.411 1.00 16.91 85 SER A C 1
ATOM 640 O O . SER A 1 85 ? 20.141 -22.167 29.827 1.00 19.25 85 SER A O 1
ATOM 643 N N . ASP A 1 86 ? 18.624 -23.728 29.170 1.00 15.86 86 ASP A N 1
ATOM 644 C CA . ASP A 1 86 ? 17.529 -22.718 29.074 1.00 16.64 86 ASP A CA 1
ATOM 645 C C . ASP A 1 86 ? 17.256 -22.055 30.424 1.00 16.74 86 ASP A C 1
ATOM 646 O O . ASP A 1 86 ? 16.916 -20.873 30.472 1.00 17.87 86 ASP A O 1
ATOM 651 N N A MET A 1 87 ? 17.446 -22.781 31.512 0.50 17.22 87 MET A N 1
ATOM 652 N N B MET A 1 87 ? 17.424 -22.791 31.511 0.50 16.82 87 MET A N 1
ATOM 653 C CA A MET A 1 87 ? 17.038 -22.258 32.817 0.50 19.28 87 MET A CA 1
ATOM 654 C CA B MET A 1 87 ? 17.029 -22.240 32.807 0.50 17.47 87 MET A CA 1
ATOM 655 C C A MET A 1 87 ? 17.991 -21.166 33.324 0.50 17.44 87 MET A C 1
ATOM 656 C C B MET A 1 87 ? 17.884 -21.021 33.174 0.50 17.04 87 MET A C 1
ATOM 657 O O A MET A 1 87 ? 17.729 -20.527 34.353 0.50 22.39 87 MET A O 1
ATOM 658 O O B MET A 1 87 ? 17.427 -20.142 33.917 0.50 14.84 87 MET A O 1
ATOM 667 N N . LYS A 1 88 ? 19.099 -20.946 32.621 1.00 18.46 88 LYS A N 1
ATOM 668 C CA . LYS A 1 88 ? 20.013 -19.876 32.991 1.00 22.16 88 LYS A CA 1
ATOM 669 C C . LYS A 1 88 ? 19.509 -18.491 32.589 1.00 19.98 88 LYS A C 1
ATOM 670 O O . LYS A 1 88 ? 20.032 -17.483 33.075 1.00 26.61 88 LYS A O 1
ATOM 676 N N . HIS A 1 89 ? 18.543 -18.439 31.682 1.00 20.13 89 HIS A N 1
ATOM 677 C CA . HIS A 1 89 ? 18.073 -17.173 31.115 1.00 22.70 89 HIS A CA 1
ATOM 678 C C . HIS A 1 89 ? 16.586 -16.896 31.391 1.00 22.58 89 HIS A C 1
ATOM 679 O O . HIS A 1 89 ? 15.911 -16.103 30.657 1.00 27.67 89 HIS A O 1
ATOM 686 N N . TRP A 1 90 ? 15.994 -17.594 32.332 1.00 17.47 90 TRP A N 1
ATOM 687 C CA . TRP A 1 90 ? 14.621 -17.287 32.786 1.00 17.10 90 TRP A CA 1
ATOM 688 C C . TRP A 1 90 ? 14.692 -16.626 34.137 1.00 16.90 90 TRP A C 1
ATOM 689 O O . TRP A 1 90 ? 15.537 -17.026 35.001 1.00 19.61 90 TRP A O 1
ATOM 700 N N . PRO A 1 91 ? 13.785 -15.666 34.445 1.00 16.46 91 PRO A N 1
ATOM 701 C CA . PRO A 1 91 ? 13.788 -14.972 35.764 1.00 17.87 91 PRO A CA 1
ATOM 702 C C . PRO A 1 91 ? 13.048 -15.756 36.839 1.00 16.27 91 PRO A C 1
ATOM 703 O O . PRO A 1 91 ? 13.160 -15.464 37.997 1.00 21.63 91 PRO A O 1
ATOM 707 N N . PHE A 1 92 ? 12.266 -16.779 36.423 1.00 16.21 92 PHE A N 1
ATOM 708 C CA . PHE A 1 92 ? 11.588 -17.640 37.433 1.00 17.07 92 PHE A CA 1
ATOM 709 C C . PHE A 1 92 ? 12.464 -18.836 37.766 1.00 16.12 92 PHE A C 1
ATOM 710 O O . PHE A 1 92 ? 13.363 -19.198 36.993 1.00 16.83 92 PHE A O 1
ATOM 718 N N . GLN A 1 93 ? 12.218 -19.445 38.925 1.00 16.39 93 GLN A N 1
ATOM 719 C CA . GLN A 1 93 ? 12.981 -20.565 39.416 1.00 16.74 93 GLN A CA 1
ATOM 720 C C . GLN A 1 93 ? 12.525 -21.904 38.803 1.00 15.99 93 GLN A C 1
ATOM 721 O O . GLN A 1 93 ? 11.322 -22.149 38.705 1.00 17.35 93 GLN A O 1
ATOM 727 N N . VAL A 1 94 ? 13.475 -22.770 38.425 1.00 16.15 94 VAL A N 1
ATOM 728 C CA . VAL A 1 94 ? 13.194 -24.138 38.047 1.00 15.58 94 VAL A CA 1
ATOM 729 C C . VAL A 1 94 ? 13.850 -25.032 39.105 1.00 15.47 94 VAL A C 1
ATOM 730 O O . VAL A 1 94 ? 15.014 -24.780 39.507 1.00 18.56 94 VAL A O 1
ATOM 734 N N . ILE A 1 95 ? 13.107 -26.027 39.582 1.00 14.87 95 ILE A N 1
ATOM 735 C CA . ILE A 1 95 ? 13.623 -26.936 40.581 1.00 15.08 95 ILE A CA 1
ATOM 736 C C . ILE A 1 95 ? 13.540 -28.364 40.062 1.00 15.45 95 ILE A C 1
ATOM 737 O O . ILE A 1 95 ? 12.821 -28.637 39.067 1.00 16.22 95 ILE A O 1
ATOM 742 N N . ASN A 1 96 ? 14.222 -29.265 40.714 1.00 17.78 96 ASN A N 1
ATOM 743 C CA . ASN A 1 96 ? 14.263 -30.672 40.348 1.00 17.74 96 ASN A CA 1
ATOM 744 C C . ASN A 1 96 ? 13.402 -31.466 41.332 1.00 20.75 96 ASN A C 1
ATOM 745 O O . ASN A 1 96 ? 13.713 -31.534 42.515 1.00 23.18 96 ASN A O 1
ATOM 750 N N . ASP A 1 97 ? 12.348 -32.114 40.828 1.00 19.85 97 ASP A N 1
ATOM 751 C CA . ASP A 1 97 ? 11.595 -33.064 41.668 1.00 22.14 97 ASP A CA 1
ATOM 752 C C . ASP A 1 97 ? 11.651 -34.477 41.012 1.00 23.03 97 ASP A C 1
ATOM 753 O O . ASP A 1 97 ? 10.992 -34.763 39.968 1.00 23.97 97 ASP A O 1
ATOM 758 N N . GLY A 1 98 ? 12.526 -35.334 41.557 1.00 29.10 98 GLY A N 1
ATOM 759 C CA . GLY A 1 98 ? 12.706 -36.683 40.988 1.00 30.80 98 GLY A CA 1
ATOM 760 C C . GLY A 1 98 ? 13.107 -36.708 39.516 1.00 30.06 98 GLY A C 1
ATOM 761 O O . GLY A 1 98 ? 12.581 -37.509 38.726 1.00 35.20 98 GLY A O 1
ATOM 762 N N . ASP A 1 99 ? 14.033 -35.822 39.147 1.00 25.93 99 ASP A N 1
ATOM 763 C CA . ASP A 1 99 ? 14.590 -35.683 37.800 1.00 24.64 99 ASP A CA 1
ATOM 764 C C . ASP A 1 99 ? 13.511 -35.174 36.840 1.00 19.82 99 ASP A C 1
ATOM 765 O O . ASP A 1 99 ? 13.670 -35.336 35.632 1.00 21.27 99 ASP A O 1
ATOM 770 N N . LYS A 1 100 ? 12.476 -34.521 37.373 1.00 19.33 100 LYS A N 1
ATOM 771 C CA . LYS A 1 100 ? 11.530 -33.809 36.500 1.00 19.10 100 LYS A CA 1
ATOM 772 C C . LYS A 1 100 ? 11.559 -32.336 36.911 1.00 16.44 100 LYS A C 1
ATOM 773 O O . LYS A 1 100 ? 11.562 -32.020 38.095 1.00 17.88 100 LYS A O 1
ATOM 779 N N . PRO A 1 101 ? 11.584 -31.437 35.904 1.00 16.23 101 PRO A N 1
ATOM 780 C CA . PRO A 1 101 ? 11.609 -30.012 36.267 1.00 14.33 101 PRO A CA 1
ATOM 781 C C . PRO A 1 101 ? 10.232 -29.518 36.727 1.00 13.88 101 PRO A C 1
ATOM 782 O O . PRO A 1 101 ? 9.178 -29.951 36.184 1.00 15.86 101 PRO A O 1
ATOM 786 N N . LYS A 1 102 ? 10.253 -28.599 37.678 1.00 13.47 102 LYS A N 1
ATOM 787 C CA . LYS A 1 102 ? 9.076 -27.852 38.063 1.00 13.75 102 LYS A CA 1
ATOM 788 C C . LYS A 1 102 ? 9.428 -26.382 38.122 1.00 13.18 102 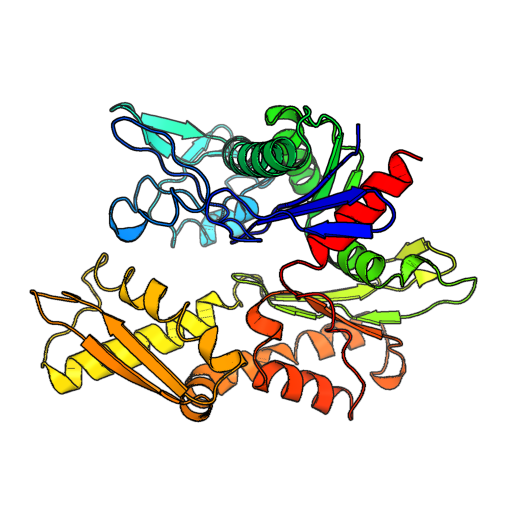LYS A C 1
ATOM 789 O O . LYS A 1 102 ? 10.573 -26.025 38.413 1.00 15.06 102 LYS A O 1
ATOM 795 N N A VAL A 1 103 ? 8.430 -25.539 37.863 0.61 13.28 103 VAL A N 1
ATOM 796 N N B VAL A 1 103 ? 8.492 -25.510 37.748 0.39 12.95 103 VAL A N 1
ATOM 797 C CA A VAL A 1 103 ? 8.587 -24.098 37.964 0.61 13.51 103 VAL A CA 1
ATOM 798 C CA B VAL A 1 103 ? 8.720 -24.083 37.948 0.39 13.85 103 VAL A CA 1
ATOM 799 C C A VAL A 1 103 ? 8.085 -23.623 39.352 0.61 14.52 103 VAL A C 1
ATOM 800 C C B VAL A 1 103 ? 8.232 -23.801 39.385 0.39 13.79 103 VAL A C 1
ATOM 801 O O A VAL A 1 103 ? 6.913 -23.818 39.672 0.61 14.11 103 VAL A O 1
ATOM 802 O O B VAL A 1 103 ? 7.219 -24.357 39.804 0.39 12.70 103 VAL A O 1
ATOM 809 N N . GLN A 1 104 ? 8.916 -22.914 40.085 1.00 15.95 104 GLN A N 1
ATOM 810 C CA . GLN A 1 104 ? 8.586 -22.561 41.456 1.00 15.47 104 GLN A CA 1
ATOM 811 C C . GLN A 1 104 ? 8.370 -21.042 41.513 1.00 15.74 104 GLN A C 1
ATOM 812 O O . GLN A 1 104 ? 9.206 -20.249 40.991 1.00 17.96 104 GLN A O 1
ATOM 818 N N . VAL A 1 105 ? 7.232 -20.652 42.108 1.00 15.61 105 VAL A N 1
ATOM 819 C CA . VAL A 1 105 ? 6.767 -19.282 42.177 1.00 16.13 105 VAL A CA 1
ATOM 820 C C . VAL A 1 105 ? 6.172 -18.986 43.577 1.00 16.87 105 VAL A C 1
ATOM 821 O O . VAL A 1 105 ? 6.000 -19.910 44.337 1.00 18.58 105 VAL A O 1
ATOM 825 N N . SER A 1 106 ? 5.852 -17.720 43.815 1.00 17.97 106 SER A N 1
ATOM 826 C CA . SER A 1 106 ? 5.068 -17.303 44.973 1.00 18.35 106 SER A CA 1
ATOM 827 C C . SER A 1 106 ? 3.658 -17.080 44.485 1.00 16.96 106 SER A C 1
ATOM 828 O O . SER A 1 106 ? 3.459 -16.406 43.473 1.00 18.29 106 SER A O 1
ATOM 831 N N . TYR A 1 107 ? 2.668 -17.613 45.198 1.00 18.26 107 TYR A N 1
ATOM 832 C CA . TYR A 1 107 ? 1.269 -17.453 44.855 1.00 17.58 107 TYR A CA 1
ATOM 833 C C . TYR A 1 107 ? 0.491 -17.296 46.172 1.00 19.29 107 TYR A C 1
ATOM 834 O O . TYR A 1 107 ? 0.577 -18.185 47.070 1.00 20.71 107 TYR A O 1
ATOM 843 N N . LYS A 1 108 ? -0.284 -16.209 46.312 1.00 19.15 108 LYS A N 1
ATOM 844 C CA . LYS A 1 108 ? -1.059 -15.950 47.550 1.00 21.95 108 LYS A CA 1
ATOM 845 C C . LYS A 1 108 ? -0.146 -16.070 48.786 1.00 20.91 108 LYS A C 1
ATOM 846 O O . LYS A 1 108 ? -0.587 -16.533 49.862 1.00 27.40 108 LYS A O 1
ATOM 852 N N . GLY A 1 109 ? 1.120 -15.634 48.620 1.00 20.19 109 GLY A N 1
ATOM 853 C CA . GLY A 1 109 ? 2.039 -15.598 49.770 1.00 25.81 109 GLY A CA 1
ATOM 854 C C . GLY A 1 109 ? 2.793 -16.870 50.103 1.00 23.67 109 GLY A C 1
ATOM 855 O O . GLY A 1 109 ? 3.623 -16.885 51.042 1.00 29.49 109 GLY A O 1
ATOM 856 N N A GLU A 1 110 ? 2.547 -17.930 49.348 0.62 22.58 110 GLU A N 1
ATOM 857 N N B GLU A 1 110 ? 2.507 -17.935 49.359 0.38 21.07 110 GLU A N 1
ATOM 858 C CA A GLU A 1 110 ? 3.118 -19.264 49.620 0.62 23.68 110 GLU A CA 1
ATOM 859 C CA B GLU A 1 110 ? 3.092 -19.270 49.571 0.38 20.01 110 GLU A CA 1
ATOM 860 C C A GLU A 1 110 ? 3.889 -19.786 48.393 0.62 21.51 110 GLU A C 1
ATOM 861 C C B GLU A 1 110 ? 3.996 -19.623 48.380 0.38 19.40 110 GLU A C 1
ATOM 862 O O A GLU A 1 110 ? 3.487 -19.620 47.234 0.62 24.85 110 GLU A O 1
ATOM 863 O O B GLU A 1 110 ? 3.776 -19.205 47.235 0.38 18.38 110 GLU A O 1
ATOM 874 N N . THR A 1 111 ? 5.045 -20.381 48.645 1.00 21.71 111 THR A N 1
ATOM 875 C CA . THR A 1 111 ? 5.894 -20.903 47.575 1.00 20.74 111 THR A CA 1
ATOM 876 C C . THR A 1 111 ? 5.214 -22.171 47.069 1.00 20.68 111 THR A C 1
ATOM 877 O O . THR A 1 111 ? 4.900 -23.082 47.874 1.00 24.72 111 THR A O 1
ATOM 881 N N . LYS A 1 112 ? 4.976 -22.234 45.734 1.00 20.12 112 LYS A N 1
ATOM 882 C CA . LYS A 1 112 ?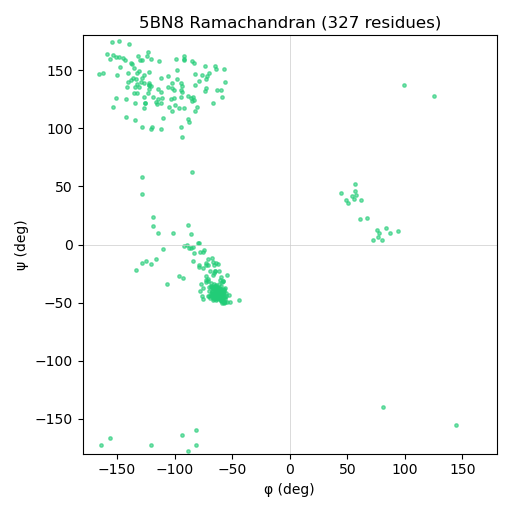 4.311 -23.372 45.104 1.00 20.68 112 LYS A CA 1
ATOM 883 C C . LYS A 1 112 ? 5.115 -23.724 43.821 1.00 18.45 112 LYS A C 1
ATOM 884 O O . LYS A 1 112 ? 5.779 -22.858 43.248 1.00 18.62 112 LYS A O 1
ATOM 890 N N . ALA A 1 113 ? 5.069 -25.001 43.432 1.00 16.18 113 ALA A N 1
ATOM 891 C CA . ALA A 1 113 ? 5.771 -25.387 42.192 1.00 16.14 113 ALA A CA 1
ATOM 892 C C . ALA A 1 113 ? 4.801 -26.205 41.337 1.00 15.56 113 ALA A C 1
ATOM 893 O O . ALA A 1 113 ? 3.902 -26.891 41.814 1.00 17.90 113 ALA A O 1
ATOM 895 N N . PHE A 1 114 ? 5.027 -26.063 40.000 1.00 13.98 114 PHE A N 1
ATOM 896 C CA . PHE A 1 114 ? 4.116 -26.644 39.001 1.00 14.39 114 PHE A CA 1
ATOM 897 C C . PHE A 1 114 ? 4.924 -27.385 37.952 1.00 12.52 114 PHE A C 1
ATOM 898 O O . PHE A 1 114 ? 5.977 -26.904 37.498 1.00 14.22 114 PHE A O 1
ATOM 906 N N . TYR A 1 115 ? 4.438 -28.554 37.560 1.00 12.85 115 TYR A N 1
ATOM 907 C CA . TYR A 1 115 ? 5.002 -29.252 36.412 1.00 12.88 115 TYR A CA 1
ATOM 908 C C . TYR A 1 115 ? 4.741 -28.403 35.129 1.00 12.67 115 TYR A C 1
ATOM 909 O O . TYR A 1 115 ? 3.755 -27.662 35.048 1.00 13.54 115 TYR A O 1
ATOM 918 N N . PRO A 1 116 ? 5.612 -28.575 34.125 1.00 13.13 116 PRO A N 1
ATOM 919 C CA . PRO A 1 116 ? 5.373 -27.810 32.854 1.00 12.64 116 PRO A CA 1
ATOM 920 C C . PRO A 1 116 ? 3.976 -28.120 32.278 1.00 11.71 116 PRO A C 1
ATOM 921 O O . PRO A 1 116 ? 3.333 -27.207 31.772 1.00 13.01 116 PRO A O 1
ATOM 925 N N . GLU A 1 117 ? 3.548 -29.381 32.365 1.00 12.70 117 GLU A N 1
ATOM 926 C CA . GLU A 1 117 ? 2.231 -29.711 31.857 1.00 13.31 117 GLU A CA 1
ATOM 927 C C . GLU A 1 117 ? 1.100 -29.070 32.633 1.00 12.20 117 GLU A C 1
ATOM 928 O O . GLU A 1 117 ? 0.026 -28.838 32.069 1.00 12.26 117 GLU A O 1
ATOM 934 N N . GLU A 1 118 ? 1.345 -28.766 33.934 1.00 13.24 118 GLU A N 1
ATOM 935 C CA . GLU A 1 118 ? 0.323 -27.951 34.628 1.00 12.40 118 GLU A CA 1
ATOM 936 C C . GLU A 1 118 ? 0.275 -26.503 34.082 1.00 10.12 118 GLU A C 1
ATOM 937 O O . GLU A 1 118 ? -0.805 -25.949 33.892 1.00 11.79 118 GLU A O 1
ATOM 943 N N . ILE A 1 119 ? 1.429 -25.887 33.878 1.00 11.08 119 ILE A N 1
ATOM 944 C CA . ILE A 1 119 ? 1.435 -24.540 33.300 1.00 10.59 119 ILE A CA 1
ATOM 945 C C . ILE A 1 119 ? 0.758 -24.554 31.880 1.00 10.97 119 ILE A C 1
ATOM 946 O O . ILE A 1 119 ? -0.112 -23.732 31.620 1.00 11.40 119 ILE A O 1
ATOM 951 N N . SER A 1 120 ? 1.189 -25.532 31.069 1.00 10.46 120 SER A N 1
ATOM 952 C CA . SER A 1 120 ? 0.546 -25.570 29.704 1.00 10.50 120 SER A CA 1
ATOM 953 C C . SER A 1 120 ? -0.924 -25.897 29.815 1.00 10.16 120 SER A C 1
ATOM 954 O O . SER A 1 120 ? -1.731 -25.443 28.998 1.00 11.46 120 SER A O 1
ATOM 957 N N A SER A 1 121 ? -1.359 -26.666 30.849 0.70 11.17 121 SER A N 1
ATOM 958 N N B SER A 1 121 ? -1.350 -26.681 30.818 0.30 10.96 121 SER A N 1
ATOM 959 C CA A SER A 1 121 ? -2.785 -26.906 31.006 0.70 10.57 121 SER A CA 1
ATOM 960 C CA B SER A 1 121 ? -2.770 -26.924 30.929 0.30 10.91 121 SER A CA 1
ATOM 961 C C A SER A 1 121 ? -3.560 -25.641 31.286 0.70 10.52 121 SER A C 1
ATOM 962 C C B SER A 1 121 ? -3.556 -25.646 31.271 0.30 10.66 121 SER A C 1
ATOM 963 O O A SER A 1 121 ? -4.744 -25.529 30.893 0.70 12.05 121 SER A O 1
ATOM 964 O O B SER A 1 121 ? -4.745 -25.535 30.908 0.30 12.00 121 SER A O 1
ATOM 969 N N . MET A 1 122 ? -2.908 -24.691 31.946 1.00 10.64 122 MET A N 1
ATOM 970 C CA . MET A 1 122 ? -3.555 -23.435 32.261 1.00 11.79 122 MET A CA 1
ATOM 971 C C . MET A 1 122 ? -3.757 -22.594 30.978 1.00 10.69 122 MET A C 1
ATOM 972 O O . MET A 1 122 ? -4.803 -22.006 30.775 1.00 11.98 122 MET A O 1
ATOM 977 N N . VAL A 1 123 ? -2.724 -22.604 30.088 1.00 11.45 123 VAL A N 1
ATOM 978 C CA . VAL A 1 123 ? -2.872 -21.942 28.782 1.00 11.23 123 VAL A CA 1
ATOM 979 C C . VAL A 1 123 ? -3.973 -22.660 28.011 1.00 10.06 123 VAL A C 1
ATOM 980 O O . VAL A 1 123 ? -4.797 -21.979 27.372 1.00 11.43 123 VAL A O 1
ATOM 984 N N . LEU A 1 124 ? -3.978 -23.997 28.021 1.00 10.50 124 LEU A N 1
ATOM 985 C CA . LEU A 1 124 ? -5.020 -24.737 27.275 1.00 10.92 124 LEU A CA 1
ATOM 986 C C . LEU A 1 124 ? -6.423 -24.455 27.808 1.00 10.89 124 LEU A C 1
ATOM 987 O O . LEU A 1 124 ? -7.394 -24.419 27.030 1.00 12.74 124 LEU A O 1
ATOM 992 N N . THR A 1 125 ? -6.534 -24.312 29.157 1.00 12.01 125 THR A N 1
ATOM 993 C CA . THR A 1 125 ? -7.824 -23.967 29.700 1.00 12.43 125 THR A CA 1
ATOM 994 C C . THR A 1 125 ? -8.300 -22.611 29.193 1.00 11.25 125 THR A C 1
ATOM 995 O O . THR A 1 125 ? -9.478 -22.451 28.859 1.00 13.29 125 THR A O 1
ATOM 999 N N . LYS A 1 126 ? -7.402 -21.624 29.151 1.00 11.83 126 LYS A N 1
ATOM 1000 C CA . LYS A 1 126 ? -7.721 -20.321 28.571 1.00 11.95 126 LYS A CA 1
ATOM 1001 C C . LYS A 1 126 ? -8.219 -20.471 27.095 1.00 12.09 126 LYS A C 1
ATOM 1002 O O . LYS A 1 126 ? -9.243 -19.926 26.729 1.00 12.72 126 LYS A O 1
ATOM 1008 N N . MET A 1 127 ? -7.475 -21.288 26.303 1.00 12.03 127 MET A N 1
ATOM 1009 C CA . MET A 1 127 ? -7.869 -21.432 24.883 1.00 11.95 127 MET A CA 1
ATOM 1010 C C . MET A 1 127 ? -9.255 -22.108 24.787 1.00 11.35 127 MET A C 1
ATOM 1011 O O . MET A 1 127 ? -10.092 -21.722 23.936 1.00 13.29 127 MET A O 1
ATOM 1016 N N . LYS A 1 128 ? -9.487 -23.109 25.621 1.00 13.18 128 LYS A N 1
ATOM 1017 C CA . LYS A 1 128 ? -10.777 -23.801 25.672 1.00 12.75 128 LYS A CA 1
ATOM 1018 C C . LYS A 1 128 ? -11.924 -22.840 26.060 1.00 13.83 128 LYS A C 1
ATOM 1019 O O . LYS A 1 128 ? -12.987 -22.853 25.416 1.00 14.83 128 LYS A O 1
ATOM 1025 N N . GLU A 1 129 ? -11.665 -21.958 27.037 1.00 13.28 129 GLU A N 1
ATOM 1026 C CA . GLU A 1 129 ? -12.643 -20.942 27.492 1.00 14.75 129 GLU A CA 1
ATOM 1027 C C . GLU A 1 129 ? -12.891 -19.893 26.427 1.00 13.44 129 GLU A C 1
ATOM 1028 O O . GLU A 1 129 ? -14.042 -19.487 26.251 1.00 15.74 129 GLU A O 1
ATOM 1034 N N . ILE A 1 130 ? -11.846 -19.510 25.670 1.00 14.92 130 ILE A N 1
ATOM 1035 C CA . ILE A 1 130 ? -12.009 -18.555 24.500 1.00 15.00 130 ILE A CA 1
ATOM 1036 C C . ILE A 1 130 ? -12.994 -19.238 23.530 1.00 13.97 130 ILE A C 1
ATOM 1037 O O . ILE A 1 130 ? -13.948 -18.576 22.997 1.00 15.48 130 ILE A O 1
ATOM 1042 N N . ALA A 1 131 ? -12.812 -20.544 23.253 1.00 14.11 131 ALA A N 1
ATOM 1043 C CA . ALA A 1 131 ? -13.684 -21.262 22.268 1.00 14.28 131 ALA A CA 1
ATOM 1044 C C . ALA A 1 131 ? -15.102 -21.366 22.831 1.00 13.76 131 ALA A C 1
ATOM 1045 O O . ALA A 1 131 ? -16.084 -21.212 22.078 1.00 16.85 131 ALA A O 1
ATOM 1047 N N . GLU A 1 132 ? -15.247 -21.654 24.122 1.00 15.52 132 GLU A N 1
ATOM 1048 C CA . GLU A 1 132 ? -16.552 -21.867 24.706 1.00 16.25 132 GLU A CA 1
ATOM 1049 C C . GLU A 1 132 ? -17.348 -20.573 24.691 1.00 17.70 132 GLU A C 1
ATOM 1050 O O . GLU A 1 132 ? -18.580 -20.613 24.539 1.00 20.59 132 GLU A O 1
ATOM 1056 N N . ALA A 1 133 ? -16.694 -19.436 24.926 1.00 18.06 133 ALA A N 1
ATOM 1057 C CA . ALA A 1 133 ? -17.374 -18.128 24.941 1.00 20.80 133 ALA A CA 1
ATOM 1058 C C . ALA A 1 133 ? -17.937 -17.842 23.536 1.00 19.39 133 ALA A C 1
ATOM 1059 O O . ALA A 1 133 ? -19.072 -17.362 23.389 1.00 24.79 133 ALA A O 1
ATOM 1061 N N . TYR A 1 134 ? -17.190 -18.168 22.499 1.00 18.58 134 TYR A N 1
ATOM 1062 C CA . TYR A 1 134 ? -17.605 -17.989 21.090 1.00 19.36 134 TYR A CA 1
ATOM 1063 C C . TYR A 1 134 ? -18.714 -18.981 20.706 1.00 17.79 134 TYR A C 1
ATOM 1064 O O . TYR A 1 134 ? -19.723 -18.574 20.078 1.00 22.96 134 TYR A O 1
ATOM 1073 N N . LEU A 1 135 ? -18.569 -20.247 21.094 1.00 18.79 135 LEU A N 1
ATOM 1074 C CA . LEU A 1 135 ? -19.518 -21.312 20.671 1.00 18.94 135 LEU A CA 1
ATOM 1075 C C . LEU A 1 135 ? -20.827 -21.274 21.428 1.00 20.81 135 LEU A C 1
ATOM 1076 O O . LEU A 1 135 ? -21.869 -21.643 20.929 1.00 24.97 135 LEU A O 1
ATOM 1081 N N . GLY A 1 136 ? -20.713 -20.894 22.671 1.00 21.60 136 GLY A N 1
ATOM 1082 C CA . GLY A 1 136 ? -21.853 -20.847 23.579 1.00 23.93 136 GLY A CA 1
ATOM 1083 C C . GLY A 1 136 ? -22.167 -22.182 24.223 1.00 28.38 136 GLY A C 1
ATOM 1084 O O . GLY A 1 136 ? -23.236 -22.334 24.773 1.00 31.59 136 GLY A O 1
ATOM 1085 N N . TYR A 1 137 ? -21.271 -23.165 24.163 1.00 27.45 137 TYR A N 1
ATOM 1086 C CA . TYR A 1 137 ? -21.460 -24.484 24.760 1.00 27.85 137 TYR A CA 1
ATOM 1087 C C . TYR A 1 137 ? -20.108 -25.037 25.199 1.00 22.75 137 TYR A C 1
ATOM 1088 O O . TYR A 1 137 ? -19.069 -24.580 24.701 1.00 22.72 137 TYR A O 1
ATOM 1097 N N . PRO A 1 138 ? -20.114 -26.047 26.105 1.00 26.44 138 PRO A N 1
ATOM 1098 C CA . PRO A 1 138 ? -18.794 -26.597 26.552 1.00 25.78 138 PRO A CA 1
ATOM 1099 C C . PRO A 1 138 ? -18.132 -27.409 25.482 1.00 22.59 138 PRO A C 1
ATOM 1100 O O . PRO A 1 138 ? -18.812 -28.101 24.681 1.00 26.80 138 PRO A O 1
ATOM 1104 N N . VAL A 1 139 ? -16.785 -27.300 25.458 1.00 18.77 139 VAL A N 1
ATOM 1105 C CA . VAL A 1 139 ? -16.000 -28.050 24.476 1.00 19.87 139 VAL A CA 1
ATOM 1106 C C . VAL A 1 139 ? -15.314 -29.199 25.237 1.00 17.68 139 VAL A C 1
ATOM 1107 O O . VAL A 1 139 ? -14.751 -28.991 26.305 1.00 21.61 139 VAL A O 1
ATOM 1111 N N . THR A 1 140 ? -15.333 -30.395 24.668 1.00 18.72 140 THR A N 1
ATOM 1112 C CA . THR A 1 140 ? -14.759 -31.563 25.340 1.00 21.04 140 THR A CA 1
ATOM 1113 C C . THR A 1 140 ? -13.694 -32.298 24.483 1.00 18.16 140 THR A C 1
ATOM 1114 O O . THR A 1 140 ? -13.050 -33.185 24.998 1.00 20.88 140 THR A O 1
ATOM 1118 N N . ASN A 1 141 ? -13.637 -31.976 23.173 1.00 17.24 141 ASN A N 1
ATOM 1119 C CA . ASN A 1 141 ? -12.718 -32.648 22.247 1.00 14.70 141 ASN A CA 1
ATOM 1120 C C . ASN A 1 141 ? -11.784 -31.673 21.556 1.00 13.39 141 ASN A C 1
ATOM 1121 O O . ASN A 1 141 ? -12.222 -30.589 21.143 1.00 15.25 141 ASN A O 1
ATOM 1126 N N . ALA A 1 142 ? -10.511 -32.039 21.440 1.00 13.59 142 ALA A N 1
ATOM 1127 C CA . ALA A 1 142 ? -9.553 -31.162 20.759 1.00 13.14 142 ALA A CA 1
ATOM 1128 C C . ALA A 1 142 ? -8.472 -31.954 20.031 1.00 12.06 142 ALA A C 1
ATOM 1129 O O . ALA A 1 142 ? -8.082 -33.064 20.440 1.00 14.01 142 ALA A O 1
ATOM 1131 N N . VAL A 1 143 ? -7.926 -31.329 18.967 1.00 12.11 143 VAL A N 1
ATOM 1132 C CA . VAL A 1 143 ? -6.619 -31.708 18.427 1.00 11.93 143 VAL A CA 1
ATOM 1133 C C . VAL A 1 143 ? -5.626 -30.656 18.930 1.00 11.16 143 VAL A C 1
ATOM 1134 O O . VAL A 1 143 ? -5.934 -29.449 18.867 1.00 12.98 143 VAL A O 1
ATOM 1138 N N . ILE A 1 144 ? -4.465 -31.096 19.416 1.00 10.71 144 ILE A N 1
ATOM 1139 C CA . ILE A 1 144 ? -3.431 -30.189 19.844 1.00 10.78 144 ILE A CA 1
ATOM 1140 C C . ILE A 1 144 ? -2.171 -30.508 19.021 1.00 10.18 144 ILE A C 1
ATOM 1141 O O . ILE A 1 144 ? -1.878 -31.657 18.767 1.00 11.96 144 ILE A O 1
ATOM 1146 N N . THR A 1 145 ? -1.483 -29.445 18.606 1.00 10.45 145 THR A N 1
ATOM 1147 C CA . THR A 1 145 ? -0.307 -29.648 17.744 1.00 9.94 145 THR A CA 1
ATOM 1148 C C . THR A 1 145 ? 0.998 -29.590 18.532 1.00 10.22 145 THR A C 1
ATOM 1149 O O . THR A 1 145 ? 1.027 -28.969 19.657 1.00 11.42 145 THR A O 1
ATOM 1153 N N . VAL A 1 146 ? 2.076 -30.147 17.994 1.00 10.06 146 VAL A N 1
ATOM 1154 C CA . VAL A 1 146 ? 3.417 -30.117 18.581 1.00 10.79 146 VAL A CA 1
ATOM 1155 C C . VAL A 1 146 ? 4.466 -30.031 17.506 1.00 10.70 146 VAL A C 1
ATOM 1156 O O . VAL A 1 146 ? 4.166 -30.429 16.321 1.00 12.16 146 VAL A O 1
ATOM 1160 N N . PRO A 1 147 ? 5.683 -29.620 17.799 1.00 10.45 147 PRO A N 1
ATOM 1161 C CA . PRO A 1 147 ? 6.713 -29.619 16.743 1.00 11.50 147 PRO A CA 1
ATOM 1162 C C . PRO A 1 147 ? 6.982 -31.031 16.279 1.00 11.74 147 PRO A C 1
ATOM 1163 O O . PRO A 1 147 ? 6.914 -31.999 17.066 1.00 12.03 147 PRO A O 1
ATOM 1167 N N . ALA A 1 148 ? 7.394 -31.164 15.003 1.00 13.27 148 ALA A N 1
ATOM 1168 C CA . ALA A 1 148 ? 7.662 -32.490 14.465 1.00 15.12 148 ALA A CA 1
ATOM 1169 C C . ALA A 1 148 ? 8.792 -33.226 15.180 1.00 14.08 148 ALA A C 1
ATOM 1170 O O . ALA A 1 148 ? 8.793 -34.461 15.194 1.00 16.89 148 ALA A O 1
ATOM 1172 N N A TYR A 1 149 ? 9.718 -32.459 15.766 0.71 14.47 149 TYR A N 1
ATOM 1173 N N B TYR A 1 149 ? 9.705 -32.488 15.798 0.29 14.03 149 TYR A N 1
ATOM 1174 C CA A TYR A 1 149 ? 10.857 -33.049 16.484 0.71 15.55 149 TYR A CA 1
ATOM 1175 C CA B TYR A 1 149 ? 10.827 -33.126 16.488 0.29 13.83 149 TYR A CA 1
ATOM 1176 C C A TYR A 1 149 ? 10.487 -33.587 17.880 0.71 13.65 149 TYR A C 1
ATOM 1177 C C B TYR A 1 149 ? 10.562 -33.341 17.992 0.29 12.79 149 TYR A C 1
ATOM 1178 O O A TYR A 1 149 ? 11.299 -34.289 18.556 0.71 14.13 149 TYR A O 1
ATOM 1179 O O B TYR A 1 149 ? 11.489 -33.609 18.810 0.29 12.84 149 TYR A O 1
ATOM 1196 N N . PHE A 1 150 ? 9.300 -33.260 18.419 1.00 12.87 150 PHE A N 1
ATOM 1197 C CA . PHE A 1 150 ? 8.954 -33.708 19.795 1.00 11.87 150 PHE A CA 1
ATOM 1198 C C . PHE A 1 150 ? 9.025 -35.218 19.860 1.00 12.90 150 PHE A C 1
ATOM 1199 O O . PHE A 1 150 ? 8.558 -35.945 18.948 1.00 14.70 150 PHE A O 1
ATOM 1207 N N . ASN A 1 151 ? 9.580 -35.694 20.972 1.00 14.01 151 ASN A N 1
ATOM 1208 C CA . ASN A 1 151 ? 9.689 -37.127 21.219 1.00 14.08 151 ASN A CA 1
ATOM 1209 C C . ASN A 1 151 ? 8.436 -37.666 21.922 1.00 12.91 151 ASN A C 1
ATOM 1210 O O . ASN A 1 151 ? 7.488 -36.896 22.222 1.00 13.70 151 ASN A O 1
ATOM 1215 N N . ASP A 1 152 ? 8.431 -38.968 22.250 1.00 14.86 152 ASP A N 1
ATOM 1216 C CA . ASP A 1 152 ? 7.245 -39.567 22.904 1.00 14.94 152 ASP A CA 1
ATOM 1217 C C . ASP A 1 152 ? 6.899 -38.898 24.205 1.00 12.32 152 ASP A C 1
ATOM 1218 O O . ASP A 1 152 ? 5.716 -38.752 24.514 1.00 14.00 152 ASP A O 1
ATOM 1223 N N . SER A 1 153 ? 7.919 -38.585 25.019 1.00 13.68 153 SER A N 1
ATOM 1224 C CA . SER A 1 153 ? 7.670 -37.984 26.336 1.00 13.07 153 SER A CA 1
ATOM 1225 C C . SER A 1 153 ? 7.092 -36.579 26.201 1.00 13.44 153 SER A C 1
ATOM 1226 O O . SER A 1 153 ? 6.166 -36.175 26.976 1.00 12.92 153 SER A O 1
ATOM 1229 N N . GLN A 1 154 ? 7.593 -35.807 25.264 1.00 12.34 154 GLN A N 1
ATOM 1230 C CA . GLN A 1 154 ? 7.105 -34.466 25.043 1.00 11.90 154 GLN A CA 1
ATOM 1231 C C . GLN A 1 154 ? 5.655 -34.481 24.490 1.00 11.06 154 GLN A C 1
ATOM 1232 O O . GLN A 1 154 ? 4.835 -33.638 24.871 1.00 12.48 154 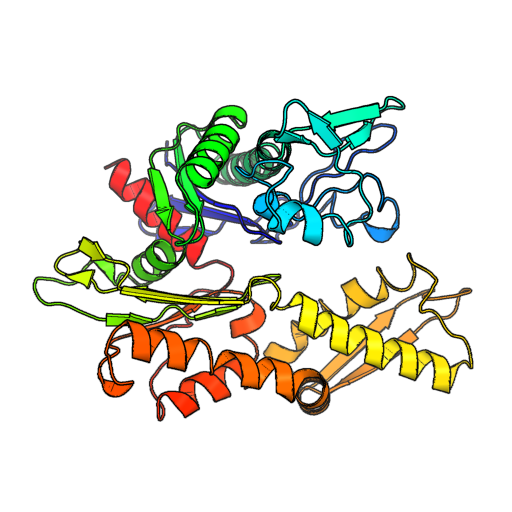GLN A O 1
ATOM 1238 N N . ARG A 1 155 ? 5.347 -35.467 23.644 1.00 11.54 155 ARG A N 1
ATOM 1239 C CA . ARG A 1 155 ? 3.978 -35.664 23.163 1.00 10.79 155 ARG A CA 1
ATOM 1240 C C . ARG A 1 155 ? 3.043 -36.083 24.308 1.00 12.55 155 ARG A C 1
ATOM 1241 O O . ARG A 1 155 ? 1.948 -35.592 24.429 1.00 12.53 155 ARG A O 1
ATOM 1249 N N . GLN A 1 156 ? 3.542 -37.026 25.140 1.00 12.39 156 GLN A N 1
ATOM 1250 C CA . GLN A 1 156 ? 2.729 -37.503 26.260 1.00 12.60 156 GLN A CA 1
ATOM 1251 C C . GLN A 1 156 ? 2.429 -36.330 27.219 1.00 11.32 156 GLN A C 1
ATOM 1252 O O . GLN A 1 156 ? 1.265 -36.195 27.671 1.00 12.60 156 GLN A O 1
ATOM 1258 N N . ALA A 1 157 ? 3.436 -35.534 27.531 1.00 11.52 157 ALA A N 1
ATOM 1259 C CA . ALA A 1 157 ? 3.214 -34.428 28.447 1.00 11.24 157 ALA A CA 1
ATOM 1260 C C . ALA A 1 157 ? 2.261 -33.363 27.911 1.00 11.10 157 ALA A C 1
ATOM 1261 O O . ALA A 1 157 ? 1.481 -32.741 28.637 1.00 11.83 157 ALA A O 1
ATOM 1263 N N . THR A 1 158 ? 2.332 -33.129 26.578 1.00 11.49 158 THR A N 1
ATOM 1264 C CA . THR A 1 158 ? 1.371 -32.210 25.959 1.00 10.95 158 THR A CA 1
ATOM 1265 C C . THR A 1 158 ? -0.048 -32.734 26.000 1.00 9.77 158 THR A C 1
ATOM 1266 O O . THR A 1 158 ? -0.990 -32.003 26.311 1.00 11.37 158 THR A O 1
ATOM 1270 N N . LYS A 1 159 ? -0.206 -34.035 25.695 1.00 11.17 159 LYS A N 1
ATOM 1271 C CA . LYS A 1 159 ? -1.509 -34.681 25.795 1.00 11.27 159 LYS A CA 1
ATOM 1272 C C . LYS A 1 159 ? -2.036 -34.567 27.271 1.00 11.77 159 LYS A C 1
ATOM 1273 O O . LYS A 1 159 ? -3.205 -34.257 27.491 1.00 13.02 159 LYS A O 1
ATOM 1279 N N . ASP A 1 160 ? -1.127 -34.813 28.248 1.00 12.71 160 ASP A N 1
ATOM 1280 C CA . ASP A 1 160 ? -1.517 -34.738 29.682 1.00 12.13 160 ASP A CA 1
ATOM 1281 C C . ASP A 1 160 ? -1.965 -33.315 30.029 1.00 11.40 160 ASP A C 1
ATOM 1282 O O . ASP A 1 160 ? -2.958 -33.124 30.737 1.00 12.54 160 ASP A O 1
ATOM 1287 N N . ALA A 1 161 ? -1.313 -32.270 29.464 1.00 11.17 161 ALA A N 1
ATOM 1288 C CA . ALA A 1 161 ? -1.748 -30.915 29.654 1.00 10.86 161 ALA A CA 1
ATOM 1289 C C . ALA A 1 161 ? -3.186 -30.742 29.199 1.00 10.73 161 ALA A C 1
ATOM 1290 O O . ALA A 1 161 ? -4.041 -30.073 29.802 1.00 12.30 161 ALA A O 1
ATOM 1292 N N . GLY A 1 162 ? -3.507 -31.306 28.007 1.00 11.56 162 GLY A N 1
ATOM 1293 C CA . GLY A 1 162 ? -4.858 -31.222 27.512 1.00 11.28 162 GLY A CA 1
ATOM 1294 C C . GLY A 1 162 ? -5.898 -31.907 28.436 1.00 11.06 162 GLY A C 1
ATOM 1295 O O . GLY A 1 162 ? -6.984 -31.377 28.643 1.00 12.67 162 GLY A O 1
ATOM 1296 N N . VAL A 1 163 ? -5.544 -33.125 28.875 1.00 12.04 163 VAL A N 1
ATOM 1297 C CA . VAL A 1 163 ? -6.444 -33.830 29.781 1.00 13.30 163 VAL A CA 1
ATOM 1298 C C . VAL A 1 163 ? -6.644 -33.051 31.087 1.00 12.34 163 VAL A C 1
ATOM 1299 O O . VAL A 1 163 ? -7.802 -32.953 31.582 1.00 14.25 163 VAL A O 1
ATOM 1303 N N . ILE A 1 164 ? -5.576 -32.494 31.627 1.00 12.44 164 ILE A N 1
ATOM 1304 C CA . ILE A 1 164 ? -5.721 -31.642 32.866 1.00 13.19 164 ILE A CA 1
ATOM 1305 C C . ILE A 1 164 ? -6.708 -30.510 32.644 1.00 13.11 164 ILE A C 1
ATOM 1306 O O . ILE A 1 164 ? -7.537 -30.186 33.505 1.00 15.48 164 ILE A O 1
ATOM 1311 N N . ALA A 1 165 ? -6.692 -29.932 31.405 1.00 13.28 165 ALA A N 1
ATOM 1312 C CA . ALA A 1 165 ? -7.556 -28.837 31.063 1.00 12.75 165 ALA A CA 1
ATOM 1313 C C . ALA A 1 165 ? -8.990 -29.296 30.751 1.00 13.98 165 ALA A C 1
ATOM 1314 O O . ALA A 1 165 ? -9.840 -28.449 30.395 1.00 16.96 165 ALA A O 1
ATOM 1316 N N . GLY A 1 166 ? -9.280 -30.606 30.851 1.00 13.09 166 GLY A N 1
ATOM 1317 C CA . GLY A 1 166 ? -10.662 -31.081 30.637 1.00 14.15 166 GLY A 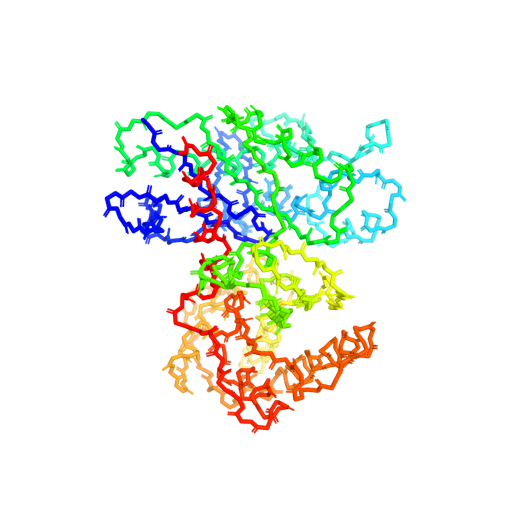CA 1
ATOM 1318 C C . GLY A 1 166 ? -10.938 -31.524 29.205 1.00 15.37 166 GLY A C 1
ATOM 1319 O O . GLY A 1 166 ? -12.101 -31.667 28.849 1.00 17.99 166 GLY A O 1
ATOM 1320 N N . LEU A 1 167 ? -9.899 -31.675 28.374 1.00 15.32 167 LEU A N 1
ATOM 1321 C CA . LEU A 1 167 ? -10.112 -32.006 26.951 1.00 13.85 167 LEU A CA 1
ATOM 1322 C C . LEU A 1 167 ? -9.819 -33.492 26.744 1.00 14.53 167 LEU A C 1
ATOM 1323 O O . LEU A 1 167 ? -8.806 -34.054 27.268 1.00 19.07 167 LEU A O 1
ATOM 1328 N N . ASN A 1 168 ? -10.650 -34.125 25.941 1.00 16.28 168 ASN A N 1
ATOM 1329 C CA . ASN A 1 168 ? -10.302 -35.388 25.309 1.00 15.98 168 ASN A CA 1
ATOM 1330 C C . ASN A 1 168 ? -9.445 -35.019 24.116 1.00 15.10 168 ASN A C 1
ATOM 1331 O O . ASN A 1 168 ? -9.893 -34.303 23.212 1.00 15.49 168 ASN A O 1
ATOM 1336 N N . VAL A 1 169 ? -8.198 -35.489 24.112 1.00 15.29 169 VAL A N 1
ATOM 1337 C CA . VAL A 1 169 ? -7.254 -35.175 23.010 1.00 14.38 169 VAL A CA 1
ATOM 1338 C C . VAL A 1 169 ? -7.454 -36.222 21.944 1.00 14.59 169 VAL A C 1
ATOM 1339 O O . VAL A 1 169 ? -6.981 -37.361 22.033 1.00 17.72 169 VAL A O 1
ATOM 1343 N N . LEU A 1 170 ? -8.116 -35.783 20.862 1.00 14.21 170 LEU A N 1
ATOM 1344 C CA . LEU A 1 170 ? -8.441 -36.719 19.757 1.00 15.45 170 LEU A CA 1
ATOM 1345 C C . LEU A 1 170 ? -7.123 -37.210 19.128 1.00 15.68 170 LEU A C 1
ATOM 1346 O O . LEU A 1 170 ? -6.996 -38.393 18.739 1.00 19.02 170 LEU A O 1
ATOM 1351 N N . ARG A 1 171 ? -6.152 -36.301 18.973 1.00 15.30 171 ARG A N 1
ATOM 1352 C CA . ARG A 1 171 ? -4.876 -36.626 18.359 1.00 15.57 171 ARG A CA 1
ATOM 1353 C C . ARG A 1 171 ? -3.924 -35.521 18.659 1.00 12.63 171 ARG A C 1
ATOM 1354 O O . ARG A 1 171 ? -4.334 -34.346 18.787 1.00 14.50 171 ARG A O 1
ATOM 1362 N N . ILE A 1 172 ? -2.652 -35.871 18.818 1.00 13.32 172 ILE A N 1
ATOM 1363 C CA . ILE A 1 172 ? -1.536 -34.874 18.813 1.00 13.68 172 ILE A CA 1
ATOM 1364 C C . ILE A 1 172 ? -0.948 -34.952 17.398 1.00 12.20 172 ILE A C 1
ATOM 1365 O O . ILE A 1 172 ? -0.562 -36.034 16.936 1.00 15.06 172 ILE A O 1
ATOM 1370 N N . ILE A 1 173 ? -0.975 -33.833 16.684 1.00 12.56 173 ILE A N 1
ATOM 1371 C CA . ILE A 1 173 ? -0.399 -33.849 15.329 1.00 13.95 173 ILE A CA 1
ATOM 1372 C C . ILE A 1 173 ? 0.721 -32.838 15.212 1.00 12.97 173 ILE A C 1
ATOM 1373 O O . ILE A 1 173 ? 0.798 -31.866 15.947 1.00 13.04 173 ILE A O 1
ATOM 1378 N N . ASN A 1 174 ? 1.595 -33.050 14.201 1.00 12.47 174 ASN A N 1
ATOM 1379 C CA . ASN A 1 174 ? 2.733 -32.175 14.039 1.00 11.65 174 ASN A CA 1
ATOM 1380 C C . ASN A 1 174 ? 2.304 -30.826 13.502 1.00 10.59 174 ASN A C 1
ATOM 1381 O O . ASN A 1 174 ? 1.445 -30.763 12.587 1.00 11.72 174 ASN A O 1
ATOM 1386 N N . GLU A 1 175 ? 2.910 -29.759 13.964 1.00 10.91 175 GLU A N 1
ATOM 1387 C CA . GLU A 1 175 ? 2.676 -28.399 13.445 1.00 10.96 175 GLU A CA 1
ATOM 1388 C C . GLU A 1 175 ? 2.805 -28.245 11.879 1.00 10.91 175 GLU A C 1
ATOM 1389 O O . GLU A 1 175 ? 1.879 -27.665 11.329 1.00 11.23 175 GLU A O 1
ATOM 1395 N N . PRO A 1 176 ? 3.894 -28.754 11.340 1.00 10.45 176 PRO A N 1
ATOM 1396 C CA . PRO A 1 176 ? 3.954 -28.536 9.830 1.00 11.78 176 PRO A CA 1
ATOM 1397 C C . PRO A 1 176 ? 2.852 -29.311 9.167 1.00 11.92 176 PRO A C 1
ATOM 1398 O O . PRO A 1 176 ? 2.398 -28.836 8.073 1.00 12.39 176 PRO A O 1
ATOM 1402 N N . THR A 1 177 ? 2.447 -30.467 9.625 1.00 11.25 177 THR A N 1
ATOM 1403 C CA . THR A 1 177 ? 1.306 -31.171 9.080 1.00 11.12 177 THR A CA 1
ATOM 1404 C C . THR A 1 177 ? 0.056 -30.398 9.144 1.00 11.61 177 THR A C 1
ATOM 1405 O O . THR A 1 177 ? -0.743 -30.267 8.179 1.00 12.58 177 THR A O 1
ATOM 1409 N N . ALA A 1 178 ? -0.233 -29.802 10.332 1.00 11.53 178 ALA A N 1
ATOM 1410 C CA . ALA A 1 178 ? -1.389 -28.959 10.478 1.00 10.96 178 ALA A CA 1
ATOM 1411 C C . ALA A 1 178 ? -1.367 -27.762 9.477 1.00 9.70 178 ALA A C 1
ATOM 1412 O O . ALA A 1 178 ? -2.438 -27.430 8.927 1.00 11.41 178 ALA A O 1
ATOM 1414 N N . ALA A 1 179 ? -0.212 -27.153 9.324 1.00 10.35 179 ALA A N 1
ATOM 1415 C CA . ALA A 1 179 ? -0.126 -26.024 8.345 1.00 11.02 179 ALA A CA 1
ATOM 1416 C C . ALA A 1 179 ? -0.447 -26.508 6.888 1.00 10.86 179 ALA A C 1
ATOM 1417 O O . ALA A 1 179 ? -1.190 -25.784 6.175 1.00 11.87 179 ALA A O 1
ATOM 1419 N N . ALA A 1 180 ? 0.018 -27.680 6.573 1.00 11.69 180 ALA A N 1
ATOM 1420 C CA . ALA A 1 180 ? -0.267 -28.221 5.199 1.00 11.84 180 ALA A CA 1
ATOM 1421 C C . ALA A 1 180 ? -1.774 -28.477 5.088 1.00 11.61 180 ALA A C 1
ATOM 1422 O O . ALA A 1 180 ? -2.407 -28.200 4.022 1.00 13.54 180 ALA A O 1
ATOM 1424 N N . ILE A 1 181 ? -2.406 -29.046 6.126 1.00 11.11 181 ILE A N 1
ATOM 1425 C CA . ILE A 1 181 ? -3.848 -29.308 6.102 1.00 10.94 181 ILE A CA 1
ATOM 1426 C C . ILE A 1 181 ? -4.626 -28.016 5.992 1.00 11.05 181 ILE A C 1
ATOM 1427 O O . ILE A 1 181 ? -5.675 -27.959 5.303 1.00 13.16 181 ILE A O 1
ATOM 1432 N N . ALA A 1 182 ? -4.172 -26.938 6.625 1.00 11.28 182 ALA A N 1
ATOM 1433 C CA . ALA A 1 182 ? -4.848 -25.670 6.529 1.00 12.15 182 ALA A CA 1
ATOM 1434 C C . ALA A 1 182 ? -5.027 -25.227 5.010 1.00 10.38 182 ALA A C 1
ATOM 1435 O O . ALA A 1 182 ? -6.054 -24.665 4.685 1.00 12.66 182 ALA A O 1
ATOM 1437 N N . TYR A 1 183 ? -3.962 -25.466 4.283 1.00 11.95 183 TYR A N 1
ATOM 1438 C CA . TYR A 1 183 ? -3.981 -25.115 2.781 1.00 12.13 183 TYR A CA 1
ATOM 1439 C C . TYR A 1 183 ? -4.582 -26.244 1.976 1.00 12.95 183 TYR A C 1
ATOM 1440 O O . TYR A 1 183 ? -4.540 -26.105 0.706 1.00 15.62 183 TYR A O 1
ATOM 1449 N N . GLY A 1 184 ? -5.162 -27.269 2.516 1.00 13.34 184 GLY A N 1
ATOM 1450 C CA . GLY A 1 184 ? -5.824 -28.332 1.749 1.00 14.49 184 GLY A CA 1
ATOM 1451 C C . GLY A 1 184 ? -4.891 -29.309 1.116 1.00 13.72 184 GLY A C 1
ATOM 1452 O O . GLY A 1 184 ? -5.292 -30.040 0.206 1.00 17.28 184 GLY A O 1
ATOM 1453 N N . LEU A 1 185 ? -3.587 -29.265 1.466 1.00 13.79 185 LEU A N 1
ATOM 1454 C CA . LEU A 1 185 ? -2.585 -30.047 0.737 1.00 13.79 185 LEU A CA 1
ATOM 1455 C C . LEU A 1 185 ? -2.696 -31.549 1.045 1.00 15.84 185 LEU A C 1
ATOM 1456 O O . LEU A 1 185 ? -2.164 -32.373 0.311 1.00 19.20 185 LEU A O 1
ATOM 1461 N N . ASP A 1 186 ? -3.418 -31.869 2.129 1.00 17.52 186 ASP A N 1
ATOM 1462 C CA . ASP A 1 186 ? -3.747 -33.300 2.448 1.00 17.54 186 ASP A CA 1
ATOM 1463 C C . ASP A 1 186 ? -4.706 -33.936 1.402 1.00 18.62 186 ASP A C 1
ATOM 1464 O O . ASP A 1 186 ? -4.801 -35.172 1.355 1.00 21.23 186 ASP A O 1
ATOM 1469 N N . ARG A 1 187 ? -5.340 -33.105 0.585 1.00 18.07 187 ARG A N 1
ATOM 1470 C CA . ARG A 1 187 ? -6.377 -33.654 -0.325 1.00 19.52 187 ARG A CA 1
ATOM 1471 C C . ARG A 1 187 ? -5.864 -34.255 -1.596 1.00 18.71 187 ARG A C 1
ATOM 1472 O O . ARG A 1 187 ? -6.648 -34.751 -2.382 1.00 23.38 187 ARG A O 1
ATOM 1480 N N . THR A 1 188 ? -4.575 -34.102 -1.827 1.00 18.48 188 THR A N 1
ATOM 1481 C CA . THR A 1 188 ? -3.991 -34.603 -3.053 1.00 23.36 188 THR A CA 1
ATOM 1482 C C . THR A 1 188 ? -4.231 -36.120 -3.216 1.00 25.47 188 THR A C 1
ATOM 1483 O O . THR A 1 188 ? -4.312 -36.863 -2.199 1.00 25.65 188 THR A O 1
ATOM 1487 N N . GLY A 1 189 ? -4.303 -36.560 -4.463 1.00 22.74 189 GLY A N 1
ATOM 1488 C CA . GLY A 1 189 ? -4.407 -37.980 -4.768 1.00 23.95 189 GLY A CA 1
ATOM 1489 C C . GLY A 1 189 ? -3.076 -38.752 -4.755 1.00 23.34 189 GLY A C 1
ATOM 1490 O O . GLY A 1 189 ? -2.085 -38.345 -4.156 1.00 24.82 189 GLY A O 1
ATOM 1491 N N . LYS A 1 190 ? -3.087 -39.900 -5.425 1.00 28.91 190 LYS A N 1
ATOM 1492 C CA . LYS A 1 190 ? -1.922 -40.787 -5.529 1.00 30.10 190 LYS A CA 1
ATOM 1493 C C . LYS A 1 190 ? -0.813 -40.035 -6.267 1.00 30.70 190 LYS A C 1
ATOM 1494 O O . LYS A 1 190 ? -1.020 -39.446 -7.346 1.00 34.82 190 LYS A O 1
ATOM 1497 N N . GLY A 1 191 ? 0.377 -40.097 -5.707 1.00 31.36 191 GLY A N 1
ATOM 1498 C CA . GLY A 1 191 ? 1.526 -39.411 -6.303 1.00 32.90 191 GLY A CA 1
ATOM 1499 C C . GLY A 1 191 ? 2.157 -38.499 -5.263 1.00 24.67 191 GLY A C 1
ATOM 1500 O O . GLY A 1 191 ? 1.488 -37.711 -4.628 1.00 28.97 191 GLY A O 1
ATOM 1501 N N . GLU A 1 192 ? 3.445 -38.638 -5.068 1.00 25.87 192 GLU A N 1
ATOM 1502 C CA . GLU A 1 192 ? 4.122 -37.921 -3.992 1.00 24.34 192 GLU A CA 1
ATOM 1503 C C . GLU A 1 192 ? 4.249 -36.431 -4.325 1.00 23.59 192 GLU A C 1
ATOM 1504 O O . GLU A 1 192 ? 4.616 -36.049 -5.447 1.00 26.27 192 GLU A O 1
ATOM 1510 N N . ARG A 1 193 ? 3.948 -35.571 -3.358 1.00 19.25 193 ARG A N 1
ATOM 1511 C CA . ARG A 1 193 ? 4.163 -34.161 -3.437 1.00 18.43 193 ARG A CA 1
ATOM 1512 C C . ARG A 1 193 ? 5.046 -33.702 -2.295 1.00 16.77 193 ARG A C 1
ATOM 1513 O O . ARG A 1 193 ? 4.868 -34.205 -1.148 1.00 19.40 193 ARG A O 1
ATOM 1521 N N . ASN A 1 194 ? 6.002 -32.843 -2.563 1.00 16.93 194 ASN A N 1
ATOM 1522 C CA . ASN A 1 194 ? 6.939 -32.363 -1.534 1.00 15.61 194 ASN A CA 1
ATOM 1523 C C . ASN A 1 194 ? 6.567 -30.960 -1.103 1.00 13.67 194 ASN A C 1
ATOM 1524 O O . ASN A 1 194 ? 6.413 -30.053 -1.947 1.00 15.63 194 ASN A O 1
ATOM 1529 N N . VAL A 1 195 ? 6.384 -30.793 0.202 1.00 14.11 195 VAL A N 1
ATOM 1530 C CA . VAL A 1 195 ? 5.931 -29.519 0.722 1.00 13.39 195 VAL A CA 1
ATOM 1531 C C . VAL A 1 195 ? 7.006 -29.056 1.736 1.00 12.02 195 VAL A C 1
ATOM 1532 O O . VAL A 1 195 ? 7.415 -29.837 2.632 1.00 14.88 195 VAL A O 1
ATOM 1536 N N . LEU A 1 196 ? 7.397 -27.798 1.640 1.00 11.81 196 LEU A N 1
ATOM 1537 C CA . LEU A 1 196 ? 8.334 -27.218 2.629 1.00 11.01 196 LEU A CA 1
ATOM 1538 C C . LEU A 1 196 ? 7.564 -26.204 3.420 1.00 11.14 196 LEU A C 1
ATOM 1539 O O . LEU A 1 196 ? 6.927 -25.275 2.942 1.00 11.64 196 LEU A O 1
ATOM 1544 N N A ILE A 1 197 ? 7.641 -26.406 4.787 0.58 10.73 197 ILE A N 1
ATOM 1545 N N B ILE A 1 197 ? 7.605 -26.428 4.781 0.42 11.02 197 ILE A N 1
ATOM 1546 C CA A ILE A 1 197 ? 6.991 -25.497 5.762 0.58 10.71 197 ILE A CA 1
ATOM 1547 C CA B ILE A 1 197 ? 7.026 -25.460 5.739 0.42 10.90 197 ILE A CA 1
ATOM 1548 C C A ILE A 1 197 ? 8.111 -24.662 6.391 0.58 10.54 197 ILE A C 1
ATOM 1549 C C B ILE A 1 197 ? 8.164 -24.652 6.335 0.42 11.01 197 ILE A C 1
ATOM 1550 O O A ILE A 1 197 ? 9.069 -25.245 6.984 0.58 12.74 197 ILE A O 1
ATOM 1551 O O B ILE A 1 197 ? 9.168 -25.230 6.843 0.42 12.45 197 ILE A O 1
ATOM 1560 N N . PHE A 1 198 ? 8.025 -23.334 6.252 1.00 10.18 198 PHE A N 1
ATOM 1561 C CA . PHE A 1 198 ? 9.022 -22.408 6.744 1.00 9.95 198 PHE A CA 1
ATOM 1562 C C . PHE A 1 198 ? 8.313 -21.640 7.861 1.00 10.49 198 PHE A C 1
ATOM 1563 O O . PHE A 1 198 ? 7.454 -20.810 7.655 1.00 10.27 198 PHE A O 1
ATOM 1571 N N . ASP A 1 199 ? 8.741 -22.019 9.112 1.00 10.98 199 ASP A N 1
ATOM 1572 C CA . ASP A 1 199 ? 7.953 -21.608 10.313 1.00 11.27 199 ASP A CA 1
ATOM 1573 C C . ASP A 1 199 ? 8.849 -20.775 11.226 1.00 10.40 199 ASP A C 1
ATOM 1574 O O . ASP A 1 199 ? 9.702 -21.325 11.939 1.00 12.13 199 ASP A O 1
ATOM 1579 N N . LEU A 1 200 ? 8.711 -19.464 11.138 1.00 10.28 200 LEU A N 1
ATOM 1580 C CA . LEU A 1 200 ? 9.563 -18.548 11.912 1.00 11.19 200 LEU A CA 1
ATOM 1581 C C . LEU A 1 200 ? 8.609 -17.918 12.913 1.00 12.63 200 LEU A C 1
ATOM 1582 O O . LEU A 1 200 ? 7.879 -16.993 12.639 1.00 12.91 200 LEU A O 1
ATOM 1587 N N . GLY A 1 201 ? 8.667 -18.495 14.143 1.00 12.94 201 GLY A N 1
ATOM 1588 C CA . GLY A 1 201 ? 7.741 -18.136 15.240 1.00 15.11 201 GLY A CA 1
ATOM 1589 C C . GLY A 1 201 ? 8.326 -17.060 16.119 1.00 13.47 201 GLY A C 1
ATOM 1590 O O . GLY A 1 201 ? 9.310 -16.447 15.795 1.00 17.10 201 GLY A O 1
ATOM 1591 N N . GLY A 1 202 ? 7.747 -16.886 17.303 1.00 14.43 202 GLY A N 1
ATOM 1592 C CA . GLY A 1 202 ? 8.246 -15.877 18.222 1.00 14.08 202 GLY A CA 1
ATOM 1593 C C . GLY A 1 202 ? 9.568 -16.265 18.862 1.00 12.33 202 GLY A C 1
ATOM 1594 O O . GLY A 1 202 ? 10.388 -15.402 19.143 1.00 15.47 202 GLY A O 1
ATOM 1595 N N . GLY A 1 203 ? 9.817 -17.554 19.053 1.00 13.07 203 GLY A N 1
ATOM 1596 C CA . GLY A 1 203 ? 11.029 -18.007 19.751 1.00 13.57 203 GLY A CA 1
ATOM 1597 C C . GLY A 1 203 ? 11.859 -19.072 19.010 1.00 11.63 203 GLY A C 1
ATOM 1598 O O . GLY A 1 203 ? 13.028 -19.285 19.313 1.00 14.28 203 GLY A O 1
ATOM 1599 N N . THR A 1 204 ? 11.232 -19.709 17.991 1.00 13.69 204 THR A N 1
ATOM 1600 C CA . THR A 1 204 ? 11.891 -20.843 17.337 1.00 13.00 204 THR A CA 1
ATOM 1601 C C . THR A 1 204 ? 11.666 -20.718 15.802 1.00 11.74 204 THR A C 1
ATOM 1602 O O . THR A 1 204 ? 10.668 -20.194 15.355 1.00 12.82 204 THR A O 1
ATOM 1606 N N . PHE A 1 205 ? 12.621 -21.363 15.151 1.00 12.56 205 PHE A N 1
ATOM 1607 C CA . PHE A 1 205 ? 12.577 -21.431 13.621 1.00 11.93 205 PHE A CA 1
ATOM 1608 C C . PHE A 1 205 ? 12.651 -22.891 13.245 1.00 11.46 205 PHE A C 1
ATOM 1609 O O . PHE A 1 205 ? 13.610 -23.621 13.549 1.00 13.12 205 PHE A O 1
ATOM 1617 N N . ASP A 1 206 ? 11.615 -23.329 12.517 1.00 11.56 206 ASP A N 1
ATOM 1618 C CA . ASP A 1 206 ? 11.518 -24.717 12.092 1.00 12.85 206 ASP A CA 1
ATOM 1619 C C . ASP A 1 206 ? 11.313 -24.763 10.566 1.00 13.22 206 ASP A C 1
ATOM 1620 O O . ASP A 1 206 ? 10.364 -24.162 10.080 1.00 13.61 206 ASP A O 1
ATOM 1625 N N . VAL A 1 207 ? 12.174 -25.525 9.911 1.00 12.59 207 VAL A N 1
ATOM 1626 C CA . VAL A 1 207 ? 11.948 -25.888 8.521 1.00 11.47 207 VAL A CA 1
ATOM 1627 C C . VAL A 1 207 ? 11.639 -27.367 8.462 1.00 12.31 207 VAL A C 1
ATOM 1628 O O . VAL A 1 207 ? 12.379 -28.166 9.026 1.00 15.14 207 VAL A O 1
ATOM 1632 N N . SER A 1 208 ? 10.506 -27.723 7.832 1.00 10.83 208 SER A N 1
ATOM 1633 C CA . SER A 1 208 ? 10.154 -29.131 7.653 1.00 12.41 208 SER A CA 1
ATOM 1634 C C . SER A 1 208 ? 9.867 -29.400 6.175 1.00 11.75 208 SER A C 1
ATOM 1635 O O . SER A 1 208 ? 9.227 -28.569 5.509 1.00 12.80 208 SER A O 1
ATOM 1638 N N . ILE A 1 209 ? 10.335 -30.542 5.677 1.00 12.10 209 ILE A N 1
ATOM 1639 C CA . ILE A 1 209 ? 9.920 -31.029 4.356 1.00 12.42 209 ILE A CA 1
ATOM 1640 C C . ILE A 1 209 ? 9.096 -32.266 4.557 1.00 12.99 209 ILE A C 1
ATOM 1641 O O . ILE A 1 209 ? 9.559 -33.226 5.219 1.00 15.84 209 ILE A O 1
ATOM 1646 N N . LEU A 1 210 ? 7.855 -32.203 4.057 1.00 13.40 210 LEU A N 1
ATOM 1647 C CA . LEU A 1 210 ? 6.935 -33.336 4.126 1.00 14.60 210 LEU A CA 1
ATOM 1648 C C . LEU A 1 210 ? 6.690 -33.881 2.751 1.00 14.83 210 LEU A C 1
ATOM 1649 O O . LEU A 1 210 ? 6.720 -33.130 1.781 1.00 16.29 210 LEU A O 1
ATOM 1654 N N A THR A 1 211 ? 6.400 -35.170 2.657 0.34 15.13 211 THR A N 1
ATOM 1655 N N B THR A 1 211 ? 6.494 -35.194 2.657 0.66 15.95 211 THR A N 1
ATOM 1656 C CA A THR A 1 211 ? 5.901 -35.685 1.381 0.34 15.09 211 THR A CA 1
ATOM 1657 C CA B THR A 1 211 ? 5.836 -35.692 1.453 0.66 17.16 211 THR A CA 1
ATOM 1658 C C A THR A 1 211 ? 4.491 -36.257 1.589 0.34 15.56 211 THR A C 1
ATOM 1659 C C B THR A 1 211 ? 4.382 -35.941 1.804 0.66 15.82 211 THR A C 1
ATOM 1660 O O A THR A 1 211 ? 4.282 -37.052 2.504 0.34 13.32 211 THR A O 1
ATOM 1661 O O B THR A 1 211 ? 4.069 -36.293 2.958 0.66 14.88 211 THR A O 1
ATOM 1668 N N . ILE A 1 212 ? 3.544 -35.787 0.778 1.00 16.02 212 ILE A N 1
ATOM 1669 C CA . ILE A 1 212 ? 2.124 -36.126 0.903 1.00 15.71 212 ILE A CA 1
ATOM 1670 C C . ILE A 1 212 ? 1.758 -36.977 -0.262 1.00 17.32 212 ILE A C 1
ATOM 1671 O O . ILE A 1 212 ? 2.069 -36.636 -1.404 1.00 19.61 212 ILE A O 1
ATOM 1676 N N . ASP A 1 213 ? 1.118 -38.119 0.018 1.00 20.67 213 ASP A N 1
ATOM 1677 C CA . ASP A 1 213 ? 0.764 -39.032 -1.080 1.00 20.92 213 ASP A CA 1
ATOM 1678 C C . ASP A 1 213 ? -0.636 -39.603 -0.704 1.00 20.54 213 ASP A C 1
ATOM 1679 O O . ASP A 1 213 ? -0.748 -40.321 0.266 1.00 22.63 213 ASP A O 1
ATOM 1684 N N . ASP A 1 214 ? -1.664 -39.201 -1.442 1.00 22.68 214 ASP A N 1
ATOM 1685 C CA . ASP A 1 214 ? -3.033 -39.698 -1.206 1.00 24.30 214 ASP A CA 1
ATOM 1686 C C . ASP A 1 214 ? -3.460 -39.500 0.235 1.00 24.18 214 ASP A C 1
ATOM 1687 O O . ASP A 1 214 ? -4.048 -40.368 0.835 1.00 25.45 214 ASP A O 1
ATOM 1692 N N . GLY A 1 215 ? -3.116 -38.340 0.783 1.00 25.27 215 GLY A N 1
ATOM 1693 C CA . GLY A 1 215 ? -3.441 -37.948 2.128 1.00 24.66 215 GLY A CA 1
ATOM 1694 C C . GLY A 1 215 ? -2.582 -38.487 3.268 1.00 24.73 215 GLY A C 1
ATOM 1695 O O . GLY A 1 215 ? -2.863 -38.150 4.416 1.00 28.31 215 GLY A O 1
ATOM 1696 N N . ILE A 1 216 ? -1.519 -39.240 2.937 1.00 22.17 216 ILE A N 1
ATOM 1697 C CA . ILE A 1 216 ? -0.589 -39.758 3.947 1.00 22.94 216 ILE A CA 1
ATOM 1698 C C . ILE A 1 216 ? 0.676 -38.855 3.961 1.00 21.03 216 ILE A C 1
ATOM 1699 O O . ILE A 1 216 ? 1.257 -38.556 2.901 1.00 20.67 216 ILE A O 1
ATOM 1704 N N . PHE A 1 217 ? 1.000 -38.356 5.143 1.00 18.98 217 PHE A N 1
ATOM 1705 C CA . PHE A 1 217 ? 2.174 -37.527 5.378 1.00 17.71 217 PHE A CA 1
ATOM 1706 C C . PHE A 1 217 ? 3.364 -38.312 5.845 1.00 20.63 217 PHE A C 1
ATOM 1707 O O . PHE A 1 217 ? 3.229 -39.146 6.792 1.00 24.67 217 PHE A O 1
ATOM 1715 N N . GLU A 1 218 ? 4.539 -37.984 5.347 1.00 18.73 218 GLU A N 1
ATOM 1716 C CA . GLU A 1 218 ? 5.791 -38.459 5.910 1.00 20.09 218 GLU A CA 1
ATOM 1717 C C . GLU A 1 218 ? 6.727 -37.264 6.102 1.00 18.43 218 GLU A C 1
ATOM 1718 O O . GLU A 1 218 ? 6.828 -36.398 5.241 1.00 18.48 218 GLU A O 1
ATOM 1724 N N . VAL A 1 219 ? 7.386 -37.206 7.242 1.00 20.05 219 VAL A N 1
ATOM 1725 C CA . VAL A 1 219 ? 8.359 -36.175 7.517 1.00 19.14 219 VAL A CA 1
ATOM 1726 C C . VAL A 1 219 ? 9.688 -36.622 6.851 1.00 19.92 219 VAL A C 1
ATOM 1727 O O . VAL A 1 219 ? 10.289 -37.618 7.281 1.00 24.93 219 VAL A O 1
ATOM 1731 N N . LYS A 1 220 ? 10.149 -35.873 5.838 1.00 18.52 220 LYS A N 1
ATOM 1732 C CA . LYS A 1 220 ? 11.386 -36.224 5.168 1.00 19.79 220 LYS A CA 1
ATOM 1733 C C . LYS A 1 220 ? 12.617 -35.554 5.721 1.00 19.09 220 LYS A C 1
ATOM 1734 O O . LYS A 1 220 ? 13.705 -36.117 5.666 1.00 23.00 220 LYS A O 1
ATOM 1740 N N . ALA A 1 221 ? 12.460 -34.339 6.289 1.00 18.15 221 ALA A N 1
ATOM 1741 C CA . ALA A 1 221 ? 13.580 -33.605 6.859 1.00 17.69 221 ALA A CA 1
ATOM 1742 C C . ALA A 1 221 ? 13.066 -32.525 7.778 1.00 18.08 221 ALA A C 1
ATOM 1743 O O . ALA A 1 221 ? 11.999 -31.963 7.555 1.00 18.32 221 ALA A O 1
ATOM 1745 N N . THR A 1 222 ? 13.851 -32.251 8.815 1.00 18.75 222 THR A N 1
ATOM 1746 C CA . THR A 1 222 ? 13.590 -31.130 9.724 1.00 17.43 222 THR A CA 1
ATOM 1747 C C . THR A 1 222 ? 14.909 -30.439 9.982 1.00 18.80 222 THR A C 1
ATOM 1748 O O . THR A 1 222 ? 15.963 -31.095 10.115 1.00 23.31 222 THR A O 1
ATOM 1752 N N . ALA A 1 223 ? 14.854 -29.105 10.100 1.00 13.96 223 ALA A N 1
ATOM 1753 C CA . ALA A 1 223 ? 16.050 -28.305 10.350 1.00 14.22 223 ALA A CA 1
ATOM 1754 C C . ALA A 1 223 ? 15.593 -27.020 11.036 1.00 13.00 223 ALA A C 1
ATOM 1755 O O . ALA A 1 223 ? 14.372 -26.766 11.153 1.00 15.74 223 ALA A O 1
ATOM 1757 N N . GLY A 1 224 ? 16.513 -26.194 11.454 1.00 14.58 224 GLY A N 1
ATOM 1758 C CA . GLY A 1 224 ? 16.118 -24.935 12.063 1.00 14.74 224 GLY A CA 1
ATOM 1759 C C . GLY A 1 224 ? 17.021 -24.515 13.186 1.00 14.65 224 GLY A C 1
ATOM 1760 O O . GLY A 1 224 ? 18.178 -24.942 13.273 1.00 19.41 224 GLY A O 1
ATOM 1761 N N . ASP A 1 225 ? 16.442 -23.693 14.092 1.00 14.84 225 ASP A N 1
ATOM 1762 C CA . ASP A 1 225 ? 17.158 -23.143 15.260 1.00 14.41 225 ASP A CA 1
ATOM 1763 C C . ASP A 1 225 ? 16.128 -22.880 16.299 1.00 13.38 225 ASP A C 1
ATOM 1764 O O . ASP A 1 225 ? 15.227 -22.067 16.126 1.00 14.36 225 ASP A O 1
ATOM 1769 N N . THR A 1 226 ? 16.281 -23.581 17.449 1.00 15.28 226 THR A N 1
ATOM 1770 C CA . THR A 1 226 ? 15.285 -23.446 18.543 1.00 15.19 226 THR A CA 1
ATOM 1771 C C . THR A 1 226 ? 15.415 -22.139 19.296 1.00 13.83 226 THR A C 1
ATOM 1772 O O . THR A 1 226 ? 14.613 -21.844 20.212 1.00 16.07 226 THR A O 1
ATOM 1776 N N . HIS A 1 227 ? 16.440 -21.345 18.961 1.00 15.52 227 HIS A N 1
ATOM 1777 C CA . HIS A 1 227 ? 16.637 -20.020 19.575 1.00 14.25 227 HIS A CA 1
ATOM 1778 C C . HIS A 1 227 ? 16.817 -18.941 18.541 1.00 15.89 227 HIS A C 1
ATOM 1779 O O . HIS A 1 227 ? 17.658 -18.072 18.664 1.00 21.91 227 HIS A O 1
ATOM 1786 N N . LEU A 1 228 ? 15.976 -19.012 17.494 1.00 14.34 228 LEU A N 1
ATOM 1787 C CA . LEU A 1 228 ? 15.854 -17.926 16.534 1.00 14.32 228 LEU A CA 1
ATOM 1788 C C . LEU A 1 228 ? 14.375 -17.704 16.307 1.00 13.98 228 LEU A C 1
ATOM 1789 O O . LEU A 1 228 ? 13.659 -18.613 15.848 1.00 13.76 228 LEU A O 1
ATOM 1794 N N . GLY A 1 229 ? 13.923 -16.509 16.569 1.00 13.39 229 GLY A N 1
ATOM 1795 C CA . GLY A 1 229 ? 12.512 -16.162 16.298 1.00 13.62 229 GLY A CA 1
ATOM 1796 C C . GLY A 1 229 ? 12.290 -14.680 16.307 1.00 12.41 229 GLY A C 1
ATOM 1797 O O . GLY A 1 229 ? 13.240 -13.900 16.451 1.00 14.64 229 GLY A O 1
ATOM 1798 N N . GLY A 1 230 ? 11.032 -14.286 16.229 1.00 13.69 230 GLY A N 1
ATOM 1799 C CA . GLY A 1 230 ? 10.700 -12.878 16.186 1.00 14.85 230 GLY A CA 1
ATOM 1800 C C . GLY A 1 230 ? 11.212 -12.074 17.382 1.00 15.09 230 GLY A C 1
ATOM 1801 O O . GLY A 1 230 ? 11.531 -10.891 17.258 1.00 16.66 230 GLY A O 1
ATOM 1802 N N . GLU A 1 231 ? 11.287 -12.718 18.551 1.00 15.85 231 GLU A N 1
ATOM 1803 C CA . GLU A 1 231 ? 11.767 -11.991 19.732 1.00 16.75 231 GLU A CA 1
ATOM 1804 C C . GLU A 1 231 ? 13.247 -11.587 19.592 1.00 15.02 231 GLU A C 1
ATOM 1805 O O . GLU A 1 231 ? 13.683 -10.598 20.172 1.00 19.15 231 GLU A O 1
ATOM 1811 N N . ASP A 1 232 ? 14.003 -12.320 18.771 1.00 15.16 232 ASP A N 1
ATOM 1812 C CA . ASP A 1 232 ? 15.418 -11.957 18.510 1.00 14.36 232 ASP A CA 1
ATOM 1813 C C . ASP A 1 232 ? 15.512 -10.706 17.625 1.00 14.58 232 ASP A C 1
ATOM 1814 O O . ASP A 1 232 ? 16.398 -9.894 17.756 1.00 16.55 232 ASP A O 1
ATOM 1819 N N . PHE A 1 233 ? 14.541 -10.561 16.736 1.00 13.69 233 PHE A N 1
ATOM 1820 C CA . PHE A 1 233 ? 14.476 -9.319 15.961 1.00 12.85 233 PHE A CA 1
ATOM 1821 C C . PHE A 1 233 ? 14.067 -8.146 16.850 1.00 12.91 233 PHE A C 1
ATOM 1822 O O . PHE A 1 233 ? 14.623 -7.059 16.757 1.00 14.61 233 PHE A O 1
ATOM 1830 N N . ASP A 1 234 ? 13.109 -8.403 17.764 1.00 15.56 234 ASP A N 1
ATOM 1831 C CA . ASP A 1 234 ? 12.709 -7.364 18.699 1.00 15.36 234 ASP A CA 1
ATOM 1832 C C . ASP A 1 234 ? 13.937 -6.938 19.519 1.00 16.19 234 ASP A C 1
ATOM 1833 O O . ASP A 1 234 ? 14.087 -5.758 19.809 1.00 16.24 234 ASP A O 1
ATOM 1838 N N . ASN A 1 235 ? 14.780 -7.911 19.892 1.00 15.23 235 ASN A N 1
ATOM 1839 C CA . ASN A 1 235 ? 15.970 -7.651 20.748 1.00 16.11 235 ASN A CA 1
ATOM 1840 C C . ASN A 1 235 ? 16.959 -6.736 20.015 1.00 15.10 235 ASN A C 1
ATOM 1841 O O . ASN A 1 235 ? 17.608 -5.894 20.622 1.00 14.95 235 ASN A O 1
ATOM 1846 N N . ARG A 1 236 ? 17.082 -6.917 18.669 1.00 13.46 236 ARG A N 1
ATOM 1847 C CA . ARG A 1 236 ? 17.952 -6.022 17.905 1.00 13.69 236 ARG A CA 1
ATOM 1848 C C . ARG A 1 236 ? 17.423 -4.596 17.955 1.00 12.47 236 ARG A C 1
ATOM 1849 O O . ARG A 1 236 ? 18.224 -3.634 18.061 1.00 14.29 236 ARG A O 1
ATOM 1857 N N . LEU A 1 237 ? 16.103 -4.437 17.885 1.00 12.82 237 LEU A N 1
ATOM 1858 C CA . LEU A 1 237 ? 15.483 -3.120 18.023 1.00 13.18 237 LEU A CA 1
ATOM 1859 C C . LEU A 1 237 ? 15.757 -2.542 19.459 1.00 12.95 237 LEU A C 1
ATOM 1860 O O . LEU A 1 237 ? 16.050 -1.391 19.578 1.00 13.08 237 LEU A O 1
ATOM 1865 N N . VAL A 1 238 ? 15.561 -3.387 20.486 1.00 13.66 238 VAL A N 1
ATOM 1866 C CA . VAL A 1 238 ? 15.795 -2.916 21.866 1.00 13.86 238 VAL A CA 1
ATOM 1867 C C . VAL A 1 238 ? 17.196 -2.348 21.995 1.00 12.99 238 VAL A C 1
ATOM 1868 O O . VAL A 1 238 ? 17.390 -1.223 22.485 1.00 14.60 238 VAL A O 1
ATOM 1872 N N . ASN A 1 239 ? 18.198 -3.094 21.527 1.00 13.33 239 ASN A N 1
ATOM 1873 C CA . ASN A 1 239 ? 19.581 -2.629 21.712 1.00 14.45 239 ASN A CA 1
ATOM 1874 C C . ASN A 1 239 ? 19.828 -1.343 20.940 1.00 13.42 239 ASN A C 1
ATOM 1875 O O . ASN A 1 239 ? 20.513 -0.429 21.437 1.00 14.85 239 ASN A O 1
ATOM 1880 N N . HIS A 1 240 ? 19.239 -1.242 19.732 1.00 13.09 240 HIS A N 1
ATOM 1881 C CA . HIS A 1 240 ? 19.367 -0.025 18.970 1.00 12.76 240 HIS A CA 1
ATOM 1882 C C . HIS A 1 240 ? 18.788 1.198 19.757 1.00 12.56 240 HIS A C 1
ATOM 1883 O O . HIS A 1 240 ? 19.409 2.266 19.801 1.00 14.45 240 HIS A O 1
ATOM 1890 N N . PHE A 1 241 ? 17.572 1.010 20.298 1.00 13.49 241 PHE A N 1
ATOM 1891 C CA . PHE A 1 241 ? 16.945 2.124 21.035 1.00 13.00 241 PHE A CA 1
ATOM 1892 C C . PHE A 1 241 ? 17.607 2.437 22.400 1.00 12.96 241 PHE A C 1
ATOM 1893 O O . PHE A 1 241 ? 17.610 3.597 22.790 1.00 15.34 241 PHE A O 1
ATOM 1901 N N . VAL A 1 242 ? 18.200 1.428 23.067 1.00 13.36 242 VAL A N 1
ATOM 1902 C CA . VAL A 1 242 ? 18.980 1.682 24.299 1.00 14.11 242 VAL A CA 1
ATOM 1903 C C . VAL A 1 242 ? 20.144 2.613 23.927 1.00 13.97 242 VAL A C 1
ATOM 1904 O O . VAL A 1 242 ? 20.416 3.601 24.636 1.00 16.19 242 VAL A O 1
ATOM 1908 N N . GLU A 1 243 ? 20.839 2.318 22.826 1.00 14.40 243 GLU A N 1
ATOM 1909 C CA . GLU A 1 243 ? 21.904 3.182 22.399 1.00 17.06 243 GLU A CA 1
ATOM 1910 C C . GLU A 1 243 ? 21.420 4.571 22.027 1.00 15.02 243 GLU A C 1
ATOM 1911 O O . GLU A 1 243 ? 22.069 5.569 22.354 1.00 17.45 243 GLU A O 1
ATOM 1917 N N . GLU A 1 244 ? 20.252 4.651 21.354 1.00 15.25 244 GLU A N 1
ATOM 1918 C CA . GLU A 1 244 ? 19.697 5.929 20.949 1.00 16.84 244 GLU A CA 1
ATOM 1919 C C . GLU A 1 244 ? 19.354 6.775 22.212 1.00 17.62 244 GLU A C 1
ATOM 1920 O O . GLU A 1 244 ? 19.654 8.002 22.239 1.00 19.17 244 GLU A O 1
ATOM 1926 N N . PHE A 1 245 ? 18.759 6.145 23.231 1.00 15.97 245 PHE A N 1
ATOM 1927 C CA . PHE A 1 245 ? 18.436 6.838 24.428 1.00 18.16 245 PHE A CA 1
ATOM 1928 C C . PHE A 1 245 ? 19.732 7.325 25.124 1.00 18.62 245 PHE A C 1
ATOM 1929 O O . PHE A 1 245 ? 19.764 8.453 25.703 1.00 19.85 245 PHE A O 1
ATOM 1937 N N . LYS A 1 246 ? 20.760 6.487 25.158 1.00 17.39 246 LYS A N 1
ATOM 1938 C CA . LYS A 1 246 ? 22.056 6.853 25.737 1.00 18.70 246 LYS A CA 1
ATOM 1939 C C . LYS A 1 246 ? 22.624 8.074 25.061 1.00 19.40 246 LYS A C 1
ATOM 1940 O O . LYS A 1 246 ? 23.120 8.989 25.781 1.00 23.09 246 LYS A O 1
ATOM 1946 N N . ARG A 1 247 ? 22.665 8.081 23.741 1.00 20.50 247 ARG A N 1
ATOM 1947 C CA . ARG A 1 247 ? 23.244 9.210 22.976 1.00 21.45 247 ARG A CA 1
ATOM 1948 C C . ARG A 1 247 ? 22.458 10.494 23.229 1.00 25.11 247 ARG A C 1
ATOM 1949 O O . ARG A 1 247 ? 23.056 11.572 23.362 1.00 28.58 247 ARG A O 1
ATOM 1952 N N . LYS A 1 248 ? 21.129 10.389 23.313 1.00 24.34 248 LYS A N 1
ATOM 1953 C CA . LYS A 1 248 ? 20.301 11.542 23.530 1.00 27.17 248 LYS A CA 1
ATOM 1954 C C . LYS A 1 248 ? 20.291 12.089 24.969 1.00 23.40 248 LYS A C 1
ATOM 1955 O O . LYS A 1 248 ? 20.420 13.318 25.156 1.00 32.11 248 LYS A O 1
ATOM 1961 N N . HIS A 1 249 ? 20.181 11.204 25.959 1.00 23.47 249 HIS A N 1
ATOM 1962 C CA . HIS A 1 249 ? 20.013 11.604 27.356 1.00 27.02 249 HIS A CA 1
ATOM 1963 C C . HIS A 1 249 ? 21.193 11.356 28.266 1.00 27.17 249 HIS A C 1
ATOM 1964 O O . HIS A 1 249 ? 21.179 11.756 29.445 1.00 30.06 249 HIS A O 1
ATOM 1971 N N . LYS A 1 250 ? 22.248 10.727 27.721 1.00 23.05 250 LYS A N 1
ATOM 1972 C CA . LYS A 1 250 ? 23.473 10.385 28.473 1.00 25.58 250 LYS A CA 1
ATOM 1973 C C . LYS A 1 250 ? 23.126 9.526 29.714 1.00 26.37 250 LYS A C 1
ATOM 1974 O O . LYS A 1 250 ? 23.699 9.653 30.786 1.00 28.64 250 LYS A O 1
ATOM 1980 N N . LYS A 1 251 ? 22.168 8.608 29.535 1.00 23.83 251 LYS A N 1
ATOM 1981 C CA . LYS A 1 251 ? 21.736 7.676 30.590 1.00 20.09 251 LYS A CA 1
ATOM 1982 C C . LYS A 1 251 ? 21.646 6.291 29.964 1.00 19.98 251 LYS A C 1
ATOM 1983 O O . LYS A 1 251 ? 21.120 6.145 28.886 1.00 20.53 251 LYS A O 1
ATOM 1989 N N . ASP A 1 252 ? 22.157 5.282 30.667 1.00 21.15 252 ASP A N 1
ATOM 1990 C CA . ASP A 1 252 ? 22.066 3.914 30.245 1.00 20.73 252 ASP A CA 1
ATOM 1991 C C . ASP A 1 252 ? 20.883 3.294 30.936 1.00 19.80 252 ASP A C 1
ATOM 1992 O O . ASP A 1 252 ? 20.878 3.251 32.163 1.00 22.22 252 ASP A O 1
ATOM 1997 N N . ILE A 1 253 ? 19.881 2.849 30.201 1.00 17.60 253 ILE A N 1
ATOM 1998 C CA . ILE A 1 253 ? 18.698 2.205 30.772 1.00 20.49 253 ILE A CA 1
ATOM 1999 C C . ILE A 1 253 ? 18.807 0.675 30.882 1.00 17.66 253 ILE A C 1
ATOM 2000 O O . ILE A 1 253 ? 17.899 0.045 31.422 1.00 22.04 253 ILE A O 1
ATOM 2005 N N . SER A 1 254 ? 19.918 0.109 30.445 1.00 19.07 254 SER A N 1
ATOM 2006 C CA . SER A 1 254 ? 19.999 -1.346 30.130 1.00 20.79 254 SER A CA 1
ATOM 2007 C C . SER A 1 254 ? 19.912 -2.249 31.337 1.00 23.34 254 SER A C 1
ATOM 2008 O O . SER A 1 254 ? 19.608 -3.437 31.186 1.00 22.69 254 SER A O 1
ATOM 2011 N N . GLN A 1 255 ? 20.256 -1.715 32.550 1.00 20.93 255 GLN A N 1
ATOM 2012 C CA . GLN A 1 255 ? 20.173 -2.535 33.758 1.00 22.04 255 GLN A CA 1
ATOM 2013 C C . GLN A 1 255 ? 18.923 -2.239 34.589 1.00 24.92 255 GLN A C 1
ATOM 2014 O O . GLN A 1 255 ? 18.743 -2.735 35.729 1.00 28.34 255 GLN A O 1
ATOM 2020 N N . ASN A 1 256 ? 18.012 -1.469 34.016 1.00 22.93 256 ASN A N 1
ATOM 2021 C CA . ASN A 1 256 ? 16.717 -1.296 34.640 1.00 24.99 256 ASN A CA 1
ATOM 2022 C C . ASN A 1 256 ? 15.794 -2.316 34.011 1.00 22.40 256 ASN A C 1
ATOM 2023 O O . ASN A 1 256 ? 15.405 -2.166 32.825 1.00 21.37 256 ASN A O 1
ATOM 2028 N N . LYS A 1 257 ? 15.529 -3.424 34.678 1.00 20.32 257 LYS A N 1
ATOM 2029 C CA . LYS A 1 257 ? 14.800 -4.521 34.045 1.00 20.67 257 LYS A CA 1
ATOM 2030 C C . LYS A 1 257 ? 13.426 -4.085 33.588 1.00 20.25 257 LYS A C 1
ATOM 2031 O O . LYS A 1 257 ? 12.975 -4.505 32.489 1.00 21.58 257 LYS A O 1
ATOM 2037 N N A ARG A 1 258 ? 12.747 -3.226 34.348 0.50 24.07 258 ARG A N 1
ATOM 2038 N N B ARG A 1 258 ? 12.786 -3.207 34.345 0.50 24.39 258 ARG A N 1
ATOM 2039 C CA A ARG A 1 258 ? 11.370 -2.766 33.923 0.50 24.33 258 ARG A CA 1
ATOM 2040 C CA B ARG A 1 258 ? 11.420 -2.760 33.967 0.50 25.53 258 ARG A CA 1
ATOM 2041 C C A ARG A 1 258 ? 11.458 -1.944 32.639 0.50 27.46 258 ARG A C 1
ATOM 2042 C C B ARG A 1 258 ? 11.454 -1.936 32.674 0.50 28.77 258 ARG A C 1
ATOM 2043 O O A ARG A 1 258 ? 10.641 -2.130 31.751 0.50 27.68 258 ARG A O 1
ATOM 2044 O O B ARG A 1 258 ? 10.613 -2.131 31.801 0.50 29.29 258 ARG A O 1
ATOM 2059 N N . ALA A 1 259 ? 12.397 -0.995 32.578 1.00 27.39 259 ALA A N 1
ATOM 2060 C CA . ALA A 1 259 ? 12.531 -0.116 31.388 1.00 23.04 259 ALA A CA 1
ATOM 2061 C C . ALA A 1 259 ? 12.763 -0.988 30.118 1.00 21.27 259 ALA A C 1
ATOM 2062 O O . ALA A 1 259 ? 12.199 -0.774 29.029 1.00 24.67 259 ALA A O 1
ATOM 2064 N N . VAL A 1 260 ? 13.656 -1.960 30.306 1.00 22.43 260 VAL A N 1
ATOM 2065 C CA . VAL A 1 260 ? 14.061 -2.833 29.203 1.00 20.28 260 VAL A CA 1
ATOM 2066 C C . VAL A 1 260 ? 12.857 -3.677 28.730 1.00 22.36 260 VAL A C 1
ATOM 2067 O O . VAL A 1 260 ? 12.574 -3.760 27.491 1.00 23.61 260 VAL A O 1
ATOM 2071 N N . ARG A 1 261 ? 12.090 -4.245 29.651 1.00 23.22 261 ARG A N 1
ATOM 2072 C CA A ARG A 1 261 ? 10.913 -5.063 29.318 0.55 23.47 261 ARG A CA 1
ATOM 2073 C CA B ARG A 1 261 ? 10.959 -5.096 29.227 0.45 23.85 261 ARG A CA 1
ATOM 2074 C C . ARG A 1 261 ? 9.885 -4.212 28.588 1.00 22.45 261 ARG A C 1
ATOM 2075 O O . ARG A 1 261 ? 9.263 -4.610 27.549 1.00 25.88 261 ARG A O 1
ATOM 2090 N N . ARG A 1 262 ? 9.717 -3.016 29.041 1.00 23.79 262 ARG A N 1
ATOM 2091 C CA . ARG A 1 262 ? 8.707 -2.041 28.413 1.00 23.12 262 ARG A CA 1
ATOM 2092 C C . ARG A 1 262 ? 9.188 -1.600 26.978 1.00 25.69 262 ARG A C 1
ATOM 2093 O O . ARG A 1 262 ? 8.316 -1.463 26.056 1.00 26.62 262 ARG A O 1
ATOM 2101 N N . LEU A 1 263 ? 10.470 -1.243 26.854 1.00 27.73 263 LEU A N 1
ATOM 2102 C CA . LEU A 1 263 ? 10.998 -0.964 25.481 1.00 21.86 263 LEU A CA 1
ATOM 2103 C C . LEU A 1 263 ? 10.746 -2.196 24.620 1.00 20.23 263 LEU A C 1
ATOM 2104 O O . LEU A 1 263 ? 10.376 -2.081 23.410 1.00 22.39 263 LEU A O 1
ATOM 2109 N N . ARG A 1 264 ? 11.036 -3.385 25.139 1.00 23.41 264 ARG A N 1
ATOM 2110 C CA . ARG A 1 264 ? 10.880 -4.657 24.398 1.00 20.13 264 ARG A CA 1
ATOM 2111 C C . ARG A 1 264 ? 9.444 -4.809 23.889 1.00 20.77 264 ARG A C 1
ATOM 2112 O O . ARG A 1 264 ? 9.197 -5.093 22.652 1.00 22.19 264 ARG A O 1
ATOM 2120 N N . THR A 1 265 ? 8.461 -4.614 24.728 1.00 23.39 265 THR A N 1
ATOM 2121 C CA . THR A 1 265 ? 7.070 -4.688 24.298 1.00 22.59 265 THR A CA 1
ATOM 2122 C C . THR A 1 265 ? 6.722 -3.655 23.211 1.00 22.39 265 THR A C 1
ATOM 2123 O O . THR A 1 265 ? 6.077 -3.983 22.176 1.00 25.22 265 THR A O 1
ATOM 2127 N N . ALA A 1 266 ? 7.261 -2.437 23.337 1.00 25.66 266 ALA A N 1
ATOM 2128 C CA . ALA A 1 266 ? 7.058 -1.416 22.293 1.00 22.62 266 ALA A CA 1
ATOM 2129 C C . ALA A 1 266 ? 7.766 -1.787 20.939 1.00 24.40 266 ALA A C 1
ATOM 2130 O O . ALA A 1 266 ? 7.259 -1.518 19.838 1.00 24.88 266 ALA A O 1
ATOM 2132 N N . CYS A 1 267 ? 8.947 -2.391 21.029 1.00 22.09 267 CYS A N 1
ATOM 2133 C CA . CYS A 1 267 ? 9.647 -2.836 19.779 1.00 19.11 267 CYS A CA 1
ATOM 2134 C C . CYS A 1 267 ? 8.865 -3.967 19.109 1.00 23.46 267 CYS A C 1
ATOM 2135 O O . CYS A 1 267 ? 8.854 -4.031 17.843 1.00 21.39 267 CYS A O 1
ATOM 2138 N N A GLU A 1 268 ? 8.213 -4.853 19.882 0.50 22.77 268 GLU A N 1
ATOM 2139 N N B GLU A 1 268 ? 8.229 -4.857 19.896 0.50 23.22 268 GLU A N 1
ATOM 2140 C CA A GLU A 1 268 ? 7.357 -5.899 19.252 0.50 25.31 268 GLU A CA 1
ATOM 2141 C CA B GLU A 1 268 ? 7.337 -5.892 19.309 0.50 26.48 268 GLU A CA 1
ATOM 2142 C C A GLU A 1 268 ? 6.210 -5.266 18.423 0.50 23.46 268 GLU A C 1
ATOM 2143 C C B GLU A 1 268 ? 6.264 -5.227 18.408 0.50 23.63 268 GLU A C 1
ATOM 2144 O O A GLU A 1 268 ? 5.871 -5.693 17.301 0.50 21.15 268 GLU A O 1
ATOM 2145 O O B GLU A 1 268 ? 6.037 -5.593 17.222 0.50 24.28 268 GLU A O 1
ATOM 2156 N N . ARG A 1 269 ? 5.580 -4.230 18.969 1.00 23.86 269 ARG A N 1
ATOM 2157 C CA . ARG A 1 269 ? 4.534 -3.491 18.264 1.00 26.13 269 ARG A CA 1
ATOM 2158 C C . ARG A 1 269 ? 5.105 -2.834 17.018 1.00 24.79 269 ARG A C 1
ATOM 2159 O O . ARG A 1 269 ? 4.476 -2.864 15.921 1.00 23.83 269 ARG A O 1
ATOM 2167 N N . ALA A 1 270 ? 6.273 -2.227 17.150 1.00 23.27 270 ALA A N 1
ATOM 2168 C CA . ALA A 1 270 ? 6.893 -1.527 16.004 1.00 21.99 270 ALA A CA 1
ATOM 2169 C C . ALA A 1 270 ? 7.242 -2.514 14.922 1.00 23.07 270 ALA A C 1
ATOM 2170 O O . ALA A 1 270 ? 6.999 -2.246 13.736 1.00 23.12 270 ALA A O 1
ATOM 2172 N N A LYS A 1 271 ? 7.761 -3.676 15.304 0.69 20.29 271 LYS A N 1
ATOM 2173 N N B LYS A 1 271 ? 7.768 -3.684 15.294 0.31 20.68 271 LYS A N 1
ATOM 2174 C CA A LYS A 1 271 ? 8.129 -4.690 14.330 0.69 20.11 271 LYS A CA 1
ATOM 2175 C CA B LYS A 1 271 ? 8.112 -4.701 14.298 0.31 19.52 271 LYS A CA 1
ATOM 2176 C C A LYS A 1 271 ? 6.872 -5.112 13.505 0.69 19.62 271 LYS A C 1
ATOM 2177 C C B LYS A 1 271 ? 6.877 -5.137 13.497 0.31 19.48 271 LYS A C 1
ATOM 2178 O O A LYS A 1 271 ? 6.910 -5.179 12.247 0.69 19.74 271 LYS A O 1
ATOM 2179 O O B LYS A 1 271 ? 6.940 -5.268 12.265 0.31 21.11 271 LYS A O 1
ATOM 2190 N N . ARG A 1 272 ? 5.762 -5.352 14.180 1.00 21.46 272 ARG A N 1
ATOM 2191 C CA . ARG A 1 272 ? 4.536 -5.696 13.514 1.00 23.32 272 ARG A CA 1
ATOM 2192 C C . ARG A 1 272 ? 4.156 -4.608 12.525 1.00 21.88 272 ARG A C 1
ATOM 2193 O O . ARG A 1 272 ? 3.827 -4.912 11.388 1.00 23.64 272 ARG A O 1
ATOM 2201 N N . THR A 1 273 ? 4.180 -3.353 12.967 1.00 22.49 273 THR A N 1
ATOM 2202 C CA . THR A 1 273 ? 3.835 -2.226 12.068 1.00 22.53 273 THR A CA 1
ATOM 2203 C C . THR A 1 273 ? 4.723 -2.166 10.802 1.00 23.46 273 THR A C 1
ATOM 2204 O O . THR A 1 273 ? 4.214 -1.866 9.708 1.00 25.60 273 THR A O 1
ATOM 2208 N N . LEU A 1 274 ? 6.006 -2.465 10.942 1.00 20.96 274 LEU A N 1
ATOM 2209 C CA . LEU A 1 274 ? 6.897 -2.430 9.853 1.00 17.73 274 LEU A CA 1
ATOM 2210 C C . LEU A 1 274 ? 6.667 -3.502 8.774 1.00 18.59 274 LEU A C 1
ATOM 2211 O O . LEU A 1 274 ? 7.264 -3.456 7.692 1.00 20.32 274 LEU A O 1
ATOM 2216 N N . SER A 1 275 ? 5.815 -4.501 9.061 1.00 19.61 275 SER A N 1
ATOM 2217 C CA . SER A 1 275 ? 5.478 -5.492 8.024 1.00 20.76 275 SER A CA 1
ATOM 2218 C C . SER A 1 275 ? 4.461 -4.939 7.047 1.00 20.97 275 SER A C 1
ATOM 2219 O O . SER A 1 275 ? 4.303 -5.493 6.006 1.00 23.46 275 SER A O 1
ATOM 2222 N N . SER A 1 276 ? 3.778 -3.882 7.442 1.00 25.57 276 SER A N 1
ATOM 2223 C CA . SER A 1 276 ? 2.715 -3.306 6.584 1.00 28.90 276 SER A CA 1
ATOM 2224 C C . SER A 1 276 ? 3.010 -1.834 6.220 1.00 29.01 276 SER A C 1
ATOM 2225 O O . SER A 1 276 ? 2.435 -1.324 5.270 1.00 41.77 276 SER A O 1
ATOM 2228 N N . SER A 1 277 ? 3.927 -1.182 6.958 1.00 30.15 277 SER A N 1
ATOM 2229 C CA . SER A 1 277 ? 4.270 0.240 6.694 1.00 29.42 277 SER A CA 1
ATOM 2230 C C . SER A 1 277 ? 5.782 0.371 6.559 1.00 25.90 277 SER A C 1
ATOM 2231 O O . SER A 1 277 ? 6.519 -0.443 7.110 1.00 27.49 277 SER A O 1
ATOM 2234 N N . THR A 1 278 ? 6.250 1.416 5.913 1.00 26.47 278 THR A N 1
ATOM 2235 C CA . THR A 1 278 ? 7.694 1.606 5.771 1.00 26.47 278 THR A CA 1
ATOM 2236 C C . THR A 1 278 ? 8.388 2.353 6.906 1.00 22.23 278 THR A C 1
ATOM 2237 O O . THR A 1 278 ? 9.631 2.494 6.920 1.00 24.53 278 THR A O 1
ATOM 2241 N N . GLN A 1 279 ? 7.595 2.800 7.864 1.00 24.13 279 GLN A N 1
ATOM 2242 C CA . GLN A 1 279 ? 8.156 3.353 9.130 1.00 23.93 279 GLN A CA 1
ATOM 2243 C C . GLN A 1 279 ? 7.186 3.120 10.269 1.00 24.78 279 GLN A C 1
ATOM 2244 O O . GLN A 1 279 ? 6.010 2.796 10.064 1.00 31.30 279 GLN A O 1
ATOM 2250 N N . ALA A 1 280 ? 7.698 3.206 11.490 1.00 23.70 280 ALA A N 1
ATOM 2251 C CA . ALA A 1 280 ? 6.908 3.047 12.693 1.00 23.85 280 ALA A CA 1
ATOM 2252 C C . ALA A 1 280 ? 7.341 4.102 13.702 1.00 24.79 280 ALA A C 1
ATOM 2253 O O . ALA A 1 280 ? 8.544 4.422 13.794 1.00 28.68 280 ALA A O 1
ATOM 2255 N N . SER A 1 281 ? 6.377 4.671 14.439 1.00 26.88 281 SER A N 1
ATOM 2256 C CA . SER A 1 281 ? 6.718 5.609 15.456 1.00 27.73 281 SER A CA 1
ATOM 2257 C C . SER A 1 281 ? 6.712 4.828 16.777 1.00 30.94 281 SER A C 1
ATOM 2258 O O . SER A 1 281 ? 5.895 3.941 16.977 1.00 39.63 281 SER A O 1
ATOM 2261 N N . LEU A 1 282 ? 7.631 5.133 17.678 1.00 30.81 282 LEU A N 1
ATOM 2262 C CA . LEU A 1 282 ? 7.720 4.398 18.948 1.00 31.61 282 LEU A CA 1
ATOM 2263 C C . LEU A 1 282 ? 7.672 5.512 20.007 1.00 34.04 282 LEU A C 1
ATOM 2264 O O . LEU A 1 282 ? 8.536 6.408 20.051 1.00 36.54 282 LEU A O 1
ATOM 2269 N N . GLU A 1 283 ? 6.642 5.484 20.846 1.00 30.99 283 GLU A N 1
ATOM 2270 C CA . GLU A 1 283 ? 6.433 6.512 21.859 1.00 31.82 283 GLU A CA 1
ATOM 2271 C C . GLU A 1 283 ? 6.092 5.933 23.220 1.00 30.53 283 GLU A C 1
ATOM 2272 O O . GLU A 1 283 ? 5.027 5.394 23.420 1.00 42.55 283 GLU A O 1
ATOM 2278 N N . ILE A 1 284 ? 7.069 6.006 24.142 1.00 34.81 284 ILE A N 1
ATOM 2279 C CA . ILE A 1 284 ? 6.925 5.403 25.507 1.00 32.51 284 ILE A CA 1
ATOM 2280 C C . ILE A 1 284 ? 6.958 6.516 26.530 1.00 34.52 284 ILE A C 1
ATOM 2281 O O . ILE A 1 284 ? 7.891 7.349 26.560 1.00 43.98 284 ILE A O 1
ATOM 2286 N N . ASP A 1 285 ? 5.874 6.584 27.319 1.00 31.66 285 ASP A N 1
ATOM 2287 C CA . ASP A 1 285 ? 5.859 7.448 28.564 1.00 33.85 285 ASP A CA 1
ATOM 2288 C C . ASP A 1 285 ? 6.662 6.893 29.712 1.00 34.39 285 ASP A C 1
ATOM 2289 O O . ASP A 1 285 ? 6.550 5.669 30.120 1.00 32.88 285 ASP A O 1
ATOM 2294 N N . SER A 1 286 ? 7.482 7.767 30.295 1.00 31.21 286 SER A N 1
ATOM 2295 C CA . SER A 1 286 ? 8.159 7.489 31.536 1.00 31.58 286 SER A CA 1
ATOM 2296 C C . SER A 1 286 ? 8.963 6.232 31.345 1.00 26.52 286 SER A C 1
ATOM 2297 O O . SER A 1 286 ? 8.891 5.289 32.193 1.00 28.57 286 SER A O 1
ATOM 2300 N N . LEU A 1 287 ? 9.811 6.168 30.283 1.00 28.89 287 LEU A N 1
ATOM 2301 C CA . LEU A 1 287 ? 10.587 4.985 30.094 1.00 27.54 287 LEU A CA 1
ATOM 2302 C C . LEU A 1 287 ? 11.587 4.831 31.259 1.00 24.69 287 LEU A C 1
ATOM 2303 O O . LEU A 1 287 ? 11.802 3.705 31.777 1.00 27.16 287 LEU A O 1
ATOM 2308 N N . PHE A 1 288 ? 12.289 5.932 31.606 1.00 26.65 288 PHE A N 1
ATOM 2309 C CA . PHE A 1 288 ? 13.379 5.881 32.579 1.00 28.19 288 PHE A CA 1
ATOM 2310 C C . PHE A 1 288 ? 13.485 7.228 33.286 1.00 28.94 288 PHE A C 1
ATOM 2311 O O . PHE A 1 288 ? 13.634 8.271 32.616 1.00 30.23 288 PHE A O 1
ATOM 2319 N N . GLU A 1 289 ? 13.446 7.192 34.620 1.00 32.85 289 GLU A N 1
ATOM 2320 C CA . GLU A 1 289 ? 13.565 8.390 35.449 1.00 31.12 289 GLU A CA 1
ATOM 2321 C C . GLU A 1 289 ? 12.603 9.516 34.957 1.00 34.95 289 GLU A C 1
ATOM 2322 O O . GLU A 1 289 ? 12.982 10.677 34.865 1.00 39.78 289 GLU A O 1
ATOM 2328 N N . GLY A 1 290 ? 11.395 9.107 34.542 1.00 35.39 290 GLY A N 1
ATOM 2329 C CA . GLY A 1 290 ? 10.311 9.977 34.141 1.00 40.74 290 GLY A CA 1
ATOM 2330 C C . GLY A 1 290 ? 10.533 10.544 32.747 1.00 35.81 290 GLY A C 1
ATOM 2331 O O . GLY A 1 290 ? 9.784 11.434 32.264 0.80 38.31 290 GLY A O 1
ATOM 2332 N N . ILE A 1 291 ? 11.584 10.045 32.092 1.00 30.01 291 ILE A N 1
ATOM 2333 C CA . ILE A 1 291 ? 11.839 10.525 30.755 1.00 27.25 291 ILE A CA 1
ATOM 2334 C C . ILE A 1 291 ? 11.047 9.751 29.682 1.00 32.02 291 ILE A C 1
ATOM 2335 O O . ILE A 1 291 ? 11.144 8.527 29.590 1.00 33.73 291 ILE A O 1
ATOM 2340 N N . ASP A 1 292 ? 10.349 10.404 28.917 1.00 29.95 292 ASP A N 1
ATOM 2341 C CA . ASP A 1 292 ? 9.598 9.865 27.762 1.00 32.98 292 ASP A CA 1
ATOM 2342 C C . ASP A 1 292 ? 10.503 9.712 26.544 1.00 32.30 292 ASP A C 1
ATOM 2343 O O . ASP A 1 292 ? 11.492 10.462 26.329 1.00 36.52 292 ASP A O 1
ATOM 2348 N N . PHE A 1 293 ? 10.154 8.661 25.780 1.00 31.08 293 PHE A N 1
ATOM 2349 C CA . PHE A 1 293 ? 11.011 8.302 24.646 1.00 26.95 293 PHE A CA 1
ATOM 2350 C C . PHE A 1 293 ? 10.113 8.212 23.418 1.00 26.66 293 PHE A C 1
ATOM 2351 O O . PHE A 1 293 ? 9.387 7.225 23.227 1.00 31.33 293 PHE A O 1
ATOM 2359 N N . TYR A 1 294 ? 10.117 9.259 22.579 1.00 30.59 294 TYR A N 1
ATOM 2360 C CA . TYR A 1 294 ? 9.326 9.334 21.340 1.00 28.59 294 TYR A CA 1
ATOM 2361 C C . TYR A 1 294 ? 10.329 9.385 20.212 1.00 28.58 294 TYR A C 1
ATOM 2362 O O . TYR A 1 294 ? 11.094 10.352 20.112 1.00 33.35 294 TYR A O 1
ATOM 2371 N N . THR A 1 295 ? 10.245 8.391 19.309 1.00 24.70 295 THR A N 1
ATOM 2372 C CA . THR A 1 295 ? 11.149 8.276 18.182 1.00 23.64 295 THR A CA 1
ATOM 2373 C C . THR A 1 295 ? 10.464 7.483 17.095 1.00 22.82 295 THR A C 1
ATOM 2374 O O . THR A 1 295 ? 9.212 7.284 17.099 1.00 27.19 295 THR A O 1
ATOM 2378 N N . SER A 1 296 ? 11.241 7.042 16.091 1.00 24.52 296 SER A N 1
ATOM 2379 C CA . SER A 1 296 ? 10.677 6.279 14.981 1.00 22.32 296 SER A CA 1
ATOM 2380 C C . SER A 1 296 ? 11.786 5.420 14.430 1.00 22.16 296 SER A C 1
ATOM 2381 O O . SER A 1 296 ? 12.990 5.618 14.750 1.00 23.73 296 SER A O 1
ATOM 2384 N N . ILE A 1 297 ? 11.398 4.426 13.677 1.00 20.02 297 ILE A N 1
ATOM 2385 C CA . ILE A 1 297 ? 12.366 3.634 12.897 1.00 20.68 297 ILE A CA 1
ATOM 2386 C C . ILE A 1 297 ? 11.791 3.295 11.542 1.00 17.57 297 ILE A C 1
ATOM 2387 O O . ILE A 1 297 ? 10.585 3.095 11.365 1.00 20.47 297 ILE A O 1
ATOM 2392 N N . THR A 1 298 ? 12.654 3.197 10.526 1.00 18.44 298 THR A N 1
ATOM 2393 C CA . THR A 1 298 ? 12.242 2.822 9.212 1.00 19.10 298 THR A CA 1
ATOM 2394 C C . THR A 1 298 ? 12.345 1.295 9.002 1.00 18.42 298 THR A C 1
ATOM 2395 O O . THR A 1 298 ? 13.092 0.598 9.679 1.00 17.58 298 THR A O 1
ATOM 2399 N N . ARG A 1 299 ? 11.603 0.836 8.005 1.00 18.71 299 ARG A N 1
ATOM 2400 C CA . ARG A 1 299 ? 11.701 -0.578 7.596 1.00 16.66 299 ARG A CA 1
ATOM 2401 C C . ARG A 1 299 ? 13.166 -0.892 7.195 1.00 16.75 299 ARG A C 1
ATOM 2402 O O . ARG A 1 299 ? 13.695 -1.925 7.570 1.00 16.30 299 ARG A O 1
ATOM 2410 N N . ALA A 1 300 ? 13.774 -0.025 6.352 1.00 17.58 300 ALA A N 1
ATOM 2411 C CA . ALA A 1 300 ? 15.165 -0.327 5.880 1.00 16.91 300 ALA A CA 1
ATOM 2412 C C . ALA A 1 300 ? 16.130 -0.396 7.064 1.00 14.73 300 ALA A C 1
ATOM 2413 O O . ALA A 1 300 ? 16.995 -1.236 7.087 1.00 17.04 300 ALA A O 1
ATOM 2415 N N . ARG A 1 301 ? 15.949 0.488 8.066 1.00 16.10 301 ARG A N 1
ATOM 2416 C CA . ARG A 1 301 ? 16.878 0.472 9.213 1.00 15.99 301 ARG A CA 1
ATOM 2417 C C . ARG A 1 301 ? 16.694 -0.812 10.033 1.00 12.89 301 ARG A C 1
ATOM 2418 O O . ARG A 1 301 ? 17.670 -1.444 10.431 1.00 14.54 301 ARG A O 1
ATOM 2426 N N . PHE A 1 302 ? 15.418 -1.189 10.236 1.00 13.12 302 PHE A N 1
ATOM 2427 C CA . PHE A 1 302 ? 15.112 -2.461 10.880 1.00 13.39 302 PHE A CA 1
ATOM 2428 C C . PHE A 1 302 ? 15.731 -3.674 10.227 1.00 14.00 302 PHE A C 1
ATOM 2429 O O . PHE A 1 302 ? 16.316 -4.521 10.813 1.00 14.21 302 PHE A O 1
ATOM 2437 N N . GLU A 1 303 ? 15.634 -3.686 8.869 1.00 14.34 303 GLU A N 1
ATOM 2438 C CA . GLU A 1 303 ? 16.239 -4.768 8.082 1.00 13.74 303 GLU A CA 1
ATOM 2439 C C . GLU A 1 303 ? 17.754 -4.808 8.242 1.00 14.14 303 GLU A C 1
ATOM 2440 O O . GLU A 1 303 ? 18.305 -5.906 8.397 1.00 15.54 303 GLU A O 1
ATOM 2446 N N . GLU A 1 304 ? 18.397 -3.607 8.248 1.00 14.48 304 GLU A N 1
ATOM 2447 C CA . GLU A 1 304 ? 19.844 -3.566 8.482 1.00 14.92 304 GLU A CA 1
ATOM 2448 C C . GLU A 1 304 ? 20.206 -4.144 9.849 1.00 14.63 304 GLU A C 1
ATOM 2449 O O . GLU A 1 304 ? 21.144 -4.932 9.963 1.00 16.85 304 GLU A O 1
ATOM 2455 N N . LEU A 1 305 ? 19.415 -3.775 10.869 1.00 14.41 305 LEU A N 1
ATOM 2456 C CA . LEU A 1 305 ? 19.718 -4.222 12.234 1.00 13.71 305 LEU A CA 1
ATOM 2457 C C . LEU A 1 305 ? 19.601 -5.735 12.388 1.00 12.59 305 LEU A C 1
ATOM 2458 O O . LEU A 1 305 ? 20.221 -6.331 13.272 1.00 15.55 305 LEU A O 1
ATOM 2463 N N . CYS A 1 306 ? 18.815 -6.370 11.474 1.00 12.95 306 CYS A N 1
ATOM 2464 C CA . CYS A 1 306 ? 18.533 -7.790 11.561 1.00 12.59 306 CYS A CA 1
ATOM 2465 C C . CYS A 1 306 ? 19.109 -8.625 10.413 1.00 12.04 306 CYS A C 1
ATOM 2466 O O . CYS A 1 306 ? 18.794 -9.796 10.264 1.00 12.68 306 CYS A O 1
ATOM 2469 N N . SER A 1 307 ? 19.978 -8.013 9.579 1.00 13.97 307 SER A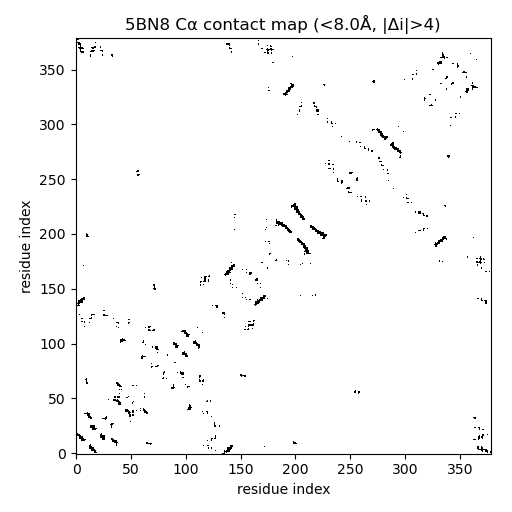 N 1
ATOM 2470 C CA . SER A 1 307 ? 20.264 -8.568 8.245 1.00 14.23 307 SER A CA 1
ATOM 2471 C C . SER A 1 307 ? 20.896 -9.964 8.337 1.00 12.40 307 SER A C 1
ATOM 2472 O O . SER A 1 307 ? 20.520 -10.863 7.528 1.00 14.33 307 SER A O 1
ATOM 2475 N N . ASP A 1 308 ? 21.803 -10.163 9.286 1.00 13.91 308 ASP A N 1
ATOM 2476 C CA . ASP A 1 308 ? 22.454 -11.460 9.465 1.00 14.53 308 ASP A CA 1
ATOM 2477 C C . ASP A 1 308 ? 21.423 -12.511 9.936 1.00 11.78 308 ASP A C 1
ATOM 2478 O O . ASP A 1 308 ? 21.460 -13.654 9.500 1.00 13.55 308 ASP A O 1
ATOM 2483 N N . LEU A 1 309 ? 20.522 -12.102 10.830 1.00 12.35 309 LEU A N 1
ATOM 2484 C CA . LEU A 1 309 ? 19.541 -13.053 11.340 1.00 12.94 309 LEU A CA 1
ATOM 2485 C C . LEU A 1 309 ? 18.548 -13.483 10.230 1.00 10.51 309 LEU A C 1
ATOM 2486 O O . LEU A 1 309 ? 18.226 -14.645 10.115 1.00 11.24 309 LEU A O 1
ATOM 2491 N N . PHE A 1 310 ? 18.104 -12.508 9.433 1.00 10.73 310 PHE A N 1
ATOM 2492 C CA . PHE A 1 310 ? 17.217 -12.872 8.332 1.00 10.93 310 PHE A CA 1
ATOM 2493 C C . PHE A 1 310 ? 17.893 -13.826 7.311 1.00 9.64 310 PHE A C 1
ATOM 2494 O O . PHE A 1 310 ? 17.341 -14.841 6.942 1.00 11.17 310 PHE A O 1
ATOM 2502 N N . ARG A 1 311 ? 19.149 -13.491 6.967 1.00 10.56 311 ARG A N 1
ATOM 2503 C CA . ARG A 1 311 ? 19.873 -14.345 5.994 1.00 11.99 311 ARG A CA 1
ATOM 2504 C C . ARG A 1 311 ? 20.045 -15.749 6.532 1.00 11.43 311 ARG A C 1
ATOM 2505 O O . ARG A 1 311 ? 20.057 -16.748 5.807 1.00 12.81 311 ARG A O 1
ATOM 2513 N N . SER A 1 312 ? 20.226 -15.845 7.874 1.00 11.67 312 SER A N 1
ATOM 2514 C CA . SER A 1 312 ? 20.508 -17.134 8.516 1.00 12.46 312 SER A CA 1
ATOM 2515 C C . SER A 1 312 ? 19.354 -18.117 8.371 1.00 11.93 312 SER A C 1
ATOM 2516 O O . SER A 1 312 ? 19.565 -19.326 8.543 1.00 13.56 312 SER A O 1
ATOM 2519 N N . THR A 1 313 ? 18.154 -17.638 8.000 1.00 11.82 313 THR A N 1
ATOM 2520 C CA . THR A 1 313 ? 17.048 -18.540 7.873 1.00 11.25 313 THR A CA 1
ATOM 2521 C C . THR A 1 313 ? 17.177 -19.458 6.659 1.00 11.22 313 THR A C 1
ATOM 2522 O O . THR A 1 313 ? 16.564 -20.497 6.560 1.00 12.91 313 THR A O 1
ATOM 2526 N N . LEU A 1 314 ? 18.064 -19.060 5.699 1.00 11.19 314 LEU A N 1
ATOM 2527 C CA . LEU A 1 314 ? 18.169 -19.876 4.467 1.00 11.86 314 LEU A CA 1
ATOM 2528 C C . LEU A 1 314 ? 19.073 -21.091 4.672 1.00 12.80 314 LEU A C 1
ATOM 2529 O O . LEU A 1 314 ? 18.927 -22.062 3.874 1.00 14.18 314 LEU A O 1
ATOM 2534 N N A GLU A 1 315 ? 20.009 -21.082 5.631 0.59 17.27 315 GLU A N 1
ATOM 2535 N N B GLU A 1 315 ? 19.968 -21.028 5.691 0.41 15.52 315 GLU A N 1
ATOM 2536 C CA A GLU A 1 315 ? 20.844 -22.282 5.684 0.59 20.55 315 GLU A CA 1
ATOM 2537 C CA B GLU A 1 315 ? 20.911 -22.125 6.005 0.41 18.32 315 GLU A CA 1
ATOM 2538 C C A GLU A 1 315 ? 20.031 -23.530 6.126 0.59 16.96 315 GLU A C 1
ATOM 2539 C C B GLU A 1 315 ? 20.213 -23.459 6.351 0.41 14.78 315 GLU A C 1
ATOM 2540 O O A GLU A 1 315 ? 20.151 -24.582 5.474 0.59 16.37 315 GLU A O 1
ATOM 2541 O O B GLU A 1 315 ? 20.608 -24.526 5.869 0.41 15.12 315 GLU A O 1
ATOM 2552 N N . PRO A 1 316 ? 19.139 -23.381 7.131 1.00 15.48 316 PRO A N 1
ATOM 2553 C CA . PRO A 1 316 ? 18.322 -24.580 7.444 1.00 14.12 316 PRO A CA 1
ATOM 2554 C C . PRO A 1 316 ? 17.460 -25.038 6.264 1.00 13.64 316 PRO A C 1
ATOM 2555 O O . PRO A 1 316 ? 17.186 -26.245 6.163 1.00 13.79 316 PRO A O 1
ATOM 2559 N N . VAL A 1 317 ? 17.090 -24.098 5.358 1.00 13.04 317 VAL A N 1
ATOM 2560 C CA . VAL A 1 317 ? 16.356 -24.538 4.166 1.00 13.18 317 VAL A CA 1
ATOM 2561 C C . VAL A 1 317 ? 17.286 -25.403 3.303 1.00 12.69 317 VAL A C 1
ATOM 2562 O O . VAL A 1 317 ? 16.904 -26.480 2.832 1.00 14.46 317 VAL A O 1
ATOM 2566 N N . GLU A 1 318 ? 18.527 -24.914 3.102 1.00 14.54 318 GLU A N 1
ATOM 2567 C CA . GLU A 1 318 ? 19.506 -25.689 2.333 1.00 16.24 318 GLU A CA 1
ATOM 2568 C C . GLU A 1 318 ? 19.787 -27.034 2.977 1.00 15.76 318 GLU A C 1
ATOM 2569 O O . GLU A 1 318 ? 19.912 -28.054 2.260 1.00 19.22 318 GLU A O 1
ATOM 2575 N N . LYS A 1 319 ? 19.906 -27.064 4.289 1.00 16.23 319 LYS A N 1
ATOM 2576 C CA . LYS A 1 319 ? 20.193 -28.313 5.000 1.00 19.33 319 LYS A CA 1
ATOM 2577 C C . LYS A 1 319 ? 19.026 -29.289 4.875 1.00 18.48 319 LYS A C 1
ATOM 2578 O O . LYS A 1 31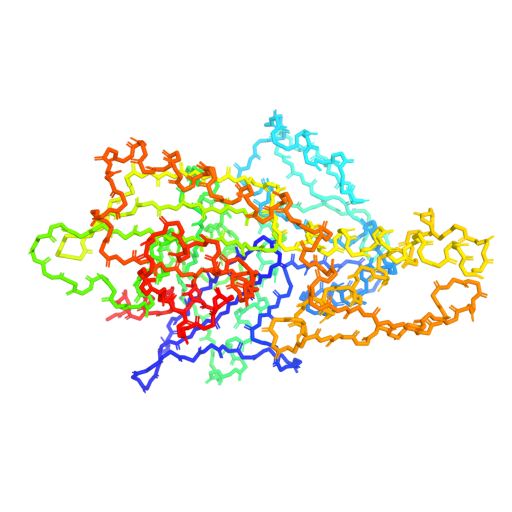9 ? 19.230 -30.484 4.631 1.00 20.03 319 LYS A O 1
ATOM 2584 N N . ALA A 1 320 ? 17.783 -28.783 5.019 1.00 16.35 320 ALA A N 1
ATOM 2585 C CA . ALA A 1 320 ? 16.634 -29.671 4.906 1.00 16.00 320 ALA A CA 1
ATOM 2586 C C . ALA A 1 320 ? 16.551 -30.277 3.509 1.00 16.28 320 ALA A C 1
ATOM 2587 O O . ALA A 1 320 ? 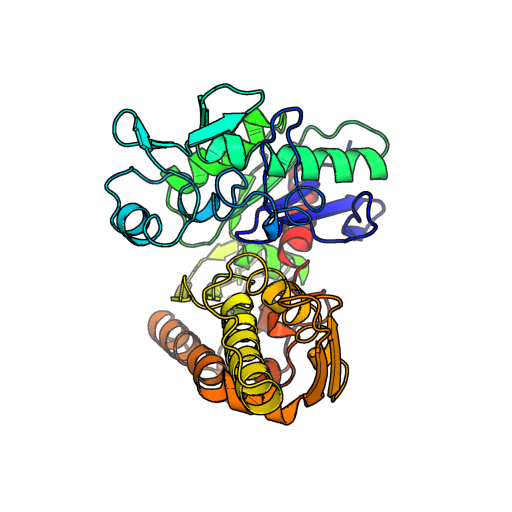16.281 -31.481 3.340 1.00 17.91 320 ALA A O 1
ATOM 2589 N N . LEU A 1 321 ? 16.774 -29.444 2.478 1.00 15.87 321 LEU A N 1
ATOM 2590 C CA . LEU A 1 321 ? 16.770 -29.938 1.116 1.00 17.34 321 LEU A CA 1
ATOM 2591 C C . LEU A 1 321 ? 17.849 -31.046 0.936 1.00 18.88 321 LEU A C 1
ATOM 2592 O O . LEU A 1 321 ? 17.562 -32.095 0.333 1.00 22.65 321 LEU A O 1
ATOM 2597 N N . ARG A 1 322 ? 19.046 -30.806 1.458 1.00 19.95 322 ARG A N 1
ATOM 2598 C CA . ARG A 1 322 ? 20.146 -31.807 1.376 1.00 23.37 322 ARG A CA 1
ATOM 2599 C C . ARG A 1 322 ? 19.693 -33.117 2.030 1.00 23.21 322 ARG A C 1
ATOM 2600 O O . ARG A 1 322 ? 19.858 -34.215 1.455 1.00 29.59 322 ARG A O 1
ATOM 2608 N N . ASP A 1 323 ? 19.150 -33.029 3.246 1.00 25.11 323 ASP A N 1
ATOM 2609 C CA . ASP A 1 323 ? 18.738 -34.226 3.994 1.00 24.34 323 ASP A CA 1
ATOM 2610 C C . ASP A 1 323 ? 17.594 -34.968 3.320 1.00 23.74 323 ASP A C 1
ATOM 2611 O O . ASP A 1 323 ? 17.546 -36.214 3.353 1.00 29.70 323 ASP A O 1
ATOM 2616 N N . ALA A 1 324 ? 16.691 -34.235 2.706 1.00 22.61 324 ALA A N 1
ATOM 2617 C CA . ALA A 1 324 ? 15.563 -34.840 1.947 1.00 22.42 324 ALA A CA 1
ATOM 2618 C C . ALA A 1 324 ? 15.982 -35.351 0.571 1.00 23.84 324 ALA A C 1
ATOM 2619 O O . ALA A 1 324 ? 15.173 -36.001 -0.117 1.00 29.81 324 ALA A O 1
ATOM 2621 N N . LYS A 1 325 ? 17.221 -35.076 0.186 1.00 25.38 325 LYS A N 1
ATOM 2622 C CA . LYS A 1 325 ? 17.746 -35.425 -1.100 1.00 26.85 325 LYS A CA 1
ATOM 2623 C C . LYS A 1 325 ? 16.878 -34.836 -2.259 1.00 26.23 325 LYS A C 1
ATOM 2624 O O . LYS A 1 325 ? 16.513 -35.549 -3.244 1.00 30.72 325 LYS A O 1
ATOM 2630 N N . LEU A 1 326 ? 16.531 -33.535 -2.102 1.00 24.55 326 LEU A N 1
ATOM 2631 C CA . LEU A 1 326 ? 15.739 -32.812 -3.096 1.00 22.34 326 LEU A CA 1
ATOM 2632 C C . LEU A 1 326 ? 16.422 -31.549 -3.514 1.00 25.19 326 LEU A C 1
ATOM 2633 O O . LEU A 1 326 ? 17.068 -30.880 -2.675 1.00 26.11 326 LEU A O 1
ATOM 2638 N N . ASP A 1 327 ? 16.247 -31.195 -4.797 1.00 26.52 327 ASP A N 1
ATOM 2639 C CA . ASP A 1 327 ? 16.597 -29.840 -5.307 1.00 25.08 327 ASP A CA 1
ATOM 2640 C C . ASP A 1 327 ? 15.442 -28.881 -5.057 1.00 22.88 327 ASP A C 1
ATOM 2641 O O . ASP A 1 327 ? 14.281 -29.326 -4.922 1.00 21.22 327 ASP A O 1
ATOM 2646 N N . LYS A 1 328 ? 15.756 -27.591 -5.026 1.00 24.69 328 LYS A N 1
ATOM 2647 C CA . LYS A 1 328 ? 14.705 -26.530 -4.908 1.00 23.73 328 LYS A CA 1
ATOM 2648 C C . LYS A 1 328 ? 13.542 -26.787 -5.806 1.00 21.41 328 LYS A C 1
ATOM 2649 O O . LYS A 1 328 ? 12.407 -26.611 -5.393 1.00 25.55 328 LYS A O 1
ATOM 2655 N N . ALA A 1 329 ? 13.875 -27.089 -7.064 1.00 24.19 329 ALA A N 1
ATOM 2656 C CA . ALA A 1 329 ? 12.855 -27.247 -8.052 1.00 27.70 329 ALA A CA 1
ATOM 2657 C C . ALA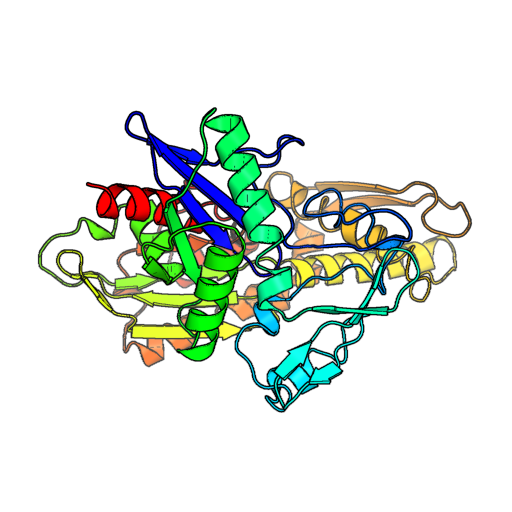 A 1 329 ? 11.861 -28.394 -7.778 1.00 23.28 329 ALA A C 1
ATOM 2658 O O . ALA A 1 329 ? 10.778 -28.436 -8.383 1.00 29.40 329 ALA A O 1
ATOM 2660 N N . GLN A 1 330 ? 12.217 -29.316 -6.899 1.00 19.77 330 GLN A N 1
ATOM 2661 C CA . GLN A 1 330 ? 11.354 -30.472 -6.591 1.00 18.53 330 GLN A CA 1
ATOM 2662 C C . GLN A 1 330 ? 10.311 -30.190 -5.507 1.00 17.25 330 GLN A C 1
ATOM 2663 O O . GLN A 1 330 ? 9.452 -31.045 -5.222 1.00 21.77 330 GLN A O 1
ATOM 2669 N N . ILE A 1 331 ? 10.343 -28.983 -4.945 1.00 16.03 331 ILE A N 1
ATOM 2670 C CA . ILE A 1 331 ? 9.353 -28.617 -3.912 1.00 15.21 331 ILE A CA 1
ATOM 2671 C C . ILE A 1 331 ? 8.099 -28.123 -4.645 1.00 15.89 331 ILE A C 1
ATOM 2672 O O . ILE A 1 331 ? 8.162 -27.165 -5.425 1.00 18.04 331 ILE A O 1
ATOM 2677 N N . HIS A 1 332 ? 6.965 -28.746 -4.361 1.00 15.63 332 HIS A N 1
ATOM 2678 C CA . HIS A 1 332 ? 5.671 -28.416 -4.945 1.00 15.28 332 HIS A CA 1
ATOM 2679 C C . HIS A 1 332 ? 5.016 -27.212 -4.358 1.00 15.81 332 HIS A C 1
ATOM 2680 O O . HIS A 1 332 ? 4.337 -26.454 -4.987 1.00 15.98 332 HIS A O 1
ATOM 2687 N N . ASP A 1 333 ? 5.131 -27.098 -3.011 1.00 15.09 333 ASP A N 1
ATOM 2688 C CA . ASP A 1 333 ? 4.480 -25.974 -2.249 1.00 13.66 333 ASP A CA 1
ATOM 2689 C C . ASP A 1 333 ? 5.388 -25.453 -1.123 1.00 12.86 333 ASP A C 1
ATOM 2690 O O . ASP A 1 333 ? 6.037 -26.258 -0.438 1.00 13.99 333 ASP A O 1
ATOM 2695 N N . LEU A 1 334 ? 5.408 -24.134 -0.958 1.00 12.00 334 LEU A N 1
ATOM 2696 C CA . LEU A 1 334 ? 6.131 -23.436 0.138 1.00 11.58 334 LEU A CA 1
ATOM 2697 C C . LEU A 1 334 ? 5.034 -22.809 0.971 1.00 11.89 334 LEU A C 1
ATOM 2698 O O . LEU A 1 334 ? 4.192 -22.061 0.502 1.00 12.11 334 LEU A O 1
ATOM 2703 N N . VAL A 1 335 ? 5.087 -23.149 2.285 1.00 10.82 335 VAL A N 1
ATOM 2704 C CA . VAL A 1 335 ? 4.004 -22.697 3.225 1.00 10.60 335 VAL A CA 1
ATOM 2705 C C . VAL A 1 335 ? 4.662 -21.817 4.306 1.00 9.06 335 VAL A C 1
ATOM 2706 O O . VAL A 1 335 ? 5.630 -22.290 4.981 1.00 11.09 335 VAL A O 1
ATOM 2710 N N . LEU A 1 336 ? 4.145 -20.618 4.509 1.00 9.63 336 LEU A N 1
ATOM 2711 C CA . LEU A 1 336 ? 4.660 -19.731 5.589 1.00 10.20 336 LEU A CA 1
ATOM 2712 C C . LEU A 1 336 ? 3.848 -19.898 6.902 1.00 10.84 336 LEU A C 1
ATOM 2713 O O . LEU A 1 336 ? 2.644 -19.842 6.909 1.00 12.56 336 LEU A O 1
ATOM 2718 N N . VAL A 1 337 ? 4.626 -20.061 7.965 1.00 11.07 337 VAL A N 1
ATOM 2719 C CA . VAL A 1 337 ? 4.010 -20.173 9.329 1.00 11.39 337 VAL A CA 1
ATOM 2720 C C . VAL A 1 337 ? 4.810 -19.244 10.212 1.00 9.90 337 VAL A C 1
ATOM 2721 O O . VAL A 1 337 ? 6.005 -19.111 10.087 1.00 10.90 337 VAL A O 1
ATOM 2725 N N . GLY A 1 338 ? 4.080 -18.675 11.186 1.00 12.72 338 GLY A N 1
ATOM 2726 C CA . GLY A 1 338 ? 4.784 -17.849 12.178 1.00 13.03 338 GLY A CA 1
ATOM 2727 C C . GLY A 1 338 ? 4.677 -16.381 11.876 1.00 13.42 338 GLY A C 1
ATOM 2728 O O . GLY A 1 338 ? 4.836 -15.994 10.683 1.00 14.40 338 GLY A O 1
ATOM 2729 N N . GLY A 1 339 ? 4.430 -15.536 12.889 1.00 17.37 339 GLY A N 1
ATOM 2730 C CA . GLY A 1 339 ? 4.206 -14.098 12.564 1.00 19.56 339 GLY A CA 1
ATOM 2731 C C . GLY A 1 339 ? 5.351 -13.378 11.818 1.00 18.04 339 GLY A C 1
ATOM 2732 O O . GLY A 1 339 ? 5.102 -12.486 10.995 1.00 21.19 339 GLY A O 1
ATOM 2733 N N . SER A 1 340 ? 6.590 -13.811 12.083 1.00 17.29 340 SER A N 1
ATOM 2734 C CA . SER A 1 340 ? 7.732 -13.152 11.442 1.00 16.00 340 SER A CA 1
ATOM 2735 C C . SER A 1 340 ? 7.836 -13.438 9.940 1.00 15.32 340 SER A C 1
ATOM 2736 O O . SER A 1 340 ? 8.652 -12.798 9.277 1.00 17.43 340 SER A O 1
ATOM 2739 N N . THR A 1 341 ? 7.068 -14.419 9.429 1.00 14.37 341 THR A N 1
ATOM 2740 C CA . THR A 1 341 ? 7.057 -14.615 7.999 1.00 12.15 341 THR A CA 1
ATOM 2741 C C . THR A 1 341 ? 6.232 -13.538 7.301 1.00 13.92 341 THR A C 1
ATOM 2742 O O . THR A 1 341 ? 6.225 -13.538 6.092 1.00 14.91 341 THR A O 1
ATOM 2746 N N . ARG A 1 342 ? 5.545 -12.663 8.060 1.00 14.50 342 ARG A N 1
ATOM 2747 C CA . ARG A 1 342 ? 4.924 -11.470 7.453 1.00 16.76 342 ARG A CA 1
ATOM 2748 C C . ARG A 1 342 ? 5.992 -10.416 7.062 1.00 14.80 342 ARG A C 1
ATOM 2749 O O . ARG A 1 342 ? 5.697 -9.472 6.350 1.00 19.42 342 ARG A O 1
ATOM 2757 N N . ILE A 1 343 ? 7.217 -10.529 7.632 1.00 13.16 343 ILE A N 1
ATOM 2758 C CA . ILE A 1 343 ? 8.230 -9.477 7.402 1.00 13.40 343 ILE A CA 1
ATOM 2759 C C . ILE A 1 343 ? 8.625 -9.508 5.873 1.00 13.29 343 ILE A C 1
ATOM 2760 O O . ILE A 1 343 ? 9.045 -10.547 5.368 1.00 13.42 343 ILE A O 1
ATOM 2765 N N . PRO A 1 344 ? 8.455 -8.384 5.154 1.00 13.44 344 PRO A N 1
ATOM 2766 C CA . PRO A 1 344 ? 8.708 -8.446 3.712 1.00 14.62 344 PRO A CA 1
ATOM 2767 C C . PRO A 1 344 ? 10.126 -8.868 3.387 1.00 13.00 344 PRO A C 1
ATOM 2768 O O . PRO A 1 344 ? 10.313 -9.704 2.437 1.00 14.52 344 PRO A O 1
ATOM 2772 N N . LYS A 1 345 ? 11.138 -8.557 4.158 1.00 12.56 345 LYS A N 1
ATOM 2773 C CA . LYS A 1 345 ? 12.492 -8.999 3.814 1.00 11.77 345 LYS A CA 1
ATOM 2774 C C . LYS A 1 345 ? 12.663 -10.519 3.946 1.00 11.96 345 LYS A C 1
ATOM 2775 O O . LYS A 1 345 ? 13.397 -11.150 3.158 1.00 12.56 345 LYS A O 1
ATOM 2781 N N . VAL A 1 346 ? 11.969 -11.149 4.895 1.00 11.54 346 VAL A N 1
ATOM 2782 C CA . VAL A 1 346 ? 12.053 -12.553 5.053 1.00 11.11 346 VAL A CA 1
ATOM 2783 C C . VAL A 1 346 ? 11.361 -13.262 3.851 1.00 10.11 346 VAL A C 1
ATOM 2784 O O . VAL A 1 346 ? 11.894 -14.245 3.311 1.00 11.51 346 VAL A O 1
ATOM 2788 N N . GLN A 1 347 ? 10.192 -12.758 3.489 1.00 10.56 347 GLN A N 1
ATOM 2789 C CA . GLN A 1 347 ? 9.525 -13.299 2.262 1.00 10.69 347 GLN A CA 1
ATOM 2790 C C . GLN A 1 347 ? 10.436 -13.136 1.042 1.00 9.76 347 GLN A C 1
ATOM 2791 O O . GLN A 1 347 ? 10.463 -14.091 0.235 1.00 11.80 347 GLN A O 1
ATOM 2797 N N . LYS A 1 348 ? 11.110 -12.022 0.931 1.00 10.73 348 LYS A N 1
ATOM 2798 C CA . LYS A 1 348 ? 11.987 -11.763 -0.256 1.00 10.59 348 LYS A CA 1
ATOM 2799 C C . LYS A 1 348 ? 13.096 -12.776 -0.251 1.00 11.28 348 LYS A C 1
ATOM 2800 O O . LYS A 1 348 ? 13.404 -13.427 -1.294 1.00 11.44 348 LYS A O 1
ATOM 2806 N N . LEU A 1 349 ? 13.776 -13.018 0.874 1.00 11.15 349 LEU A N 1
ATOM 2807 C CA . LEU A 1 349 ? 14.873 -13.934 0.937 1.00 11.30 349 LEU A CA 1
ATOM 2808 C C . LEU A 1 349 ? 14.412 -15.303 0.514 1.00 9.70 349 LEU A C 1
ATOM 2809 O O . LEU A 1 349 ? 15.105 -16.013 -0.306 1.00 13.07 349 LEU A O 1
ATOM 2814 N N . LEU A 1 350 ? 13.274 -15.823 1.040 1.00 10.50 350 LEU A N 1
ATOM 2815 C CA . LEU A 1 350 ? 12.818 -17.159 0.752 1.00 10.59 350 LEU A CA 1
ATOM 2816 C C . LEU A 1 350 ? 12.402 -17.270 -0.765 1.00 9.41 350 LEU A C 1
ATOM 2817 O O . LEU A 1 350 ? 12.746 -18.302 -1.386 1.00 10.23 350 LEU A O 1
ATOM 2822 N N . GLN A 1 351 ? 11.619 -16.302 -1.205 1.00 9.40 351 GLN A N 1
ATOM 2823 C CA . GLN A 1 351 ? 11.144 -16.380 -2.630 1.00 9.89 351 GLN A CA 1
ATOM 2824 C C . GLN A 1 351 ? 12.368 -16.267 -3.559 1.00 9.25 351 GLN A C 1
ATOM 2825 O O . GLN A 1 351 ? 12.397 -17.049 -4.557 1.00 10.30 351 GLN A O 1
ATOM 2831 N N . ASP A 1 352 ? 13.278 -15.386 -3.286 1.00 8.95 352 ASP A N 1
ATOM 2832 C CA . ASP A 1 352 ? 14.491 -15.281 -4.103 1.00 8.83 352 ASP A CA 1
ATOM 2833 C C . ASP A 1 352 ? 15.260 -16.559 -4.087 1.00 9.88 352 ASP A C 1
ATOM 2834 O O . ASP A 1 352 ? 15.737 -17.062 -5.140 1.00 10.73 352 ASP A O 1
ATOM 2839 N N . PHE A 1 353 ? 15.451 -17.195 -2.929 1.00 9.96 353 PHE A N 1
ATOM 2840 C CA . PHE A 1 353 ? 16.150 -18.418 -2.880 1.00 10.72 353 PHE A CA 1
ATOM 2841 C C . PHE A 1 353 ? 15.457 -19.490 -3.738 1.00 9.06 353 PHE A C 1
ATOM 2842 O O . PHE A 1 353 ? 16.157 -20.335 -4.346 1.00 11.08 353 PHE A O 1
ATOM 2850 N N . PHE A 1 354 ? 14.149 -19.481 -3.773 1.00 9.31 354 PHE A N 1
ATOM 2851 C CA . PHE A 1 354 ? 13.367 -20.387 -4.619 1.00 10.45 354 PHE A CA 1
ATOM 2852 C C . PHE A 1 354 ? 13.123 -19.819 -6.043 1.00 10.77 354 PHE A C 1
ATOM 2853 O O . PHE A 1 354 ? 12.237 -20.344 -6.732 1.00 12.39 354 PHE A O 1
ATOM 2861 N N . ASN A 1 355 ? 13.894 -18.815 -6.425 1.00 10.33 355 ASN A N 1
ATOM 2862 C CA . ASN A 1 355 ? 13.882 -18.373 -7.874 1.00 10.13 355 ASN A CA 1
ATOM 2863 C C . ASN A 1 355 ? 12.538 -17.908 -8.215 1.00 10.43 355 ASN A C 1
ATOM 2864 O O . ASN A 1 355 ? 12.090 -18.093 -9.423 1.00 12.74 355 ASN A O 1
ATOM 2869 N N . GLY A 1 356 ? 11.781 -17.223 -7.377 1.00 10.89 356 GLY A N 1
ATOM 2870 C CA . GLY A 1 356 ? 10.556 -16.591 -7.673 1.00 11.67 356 GLY A CA 1
ATOM 2871 C C . GLY A 1 356 ? 9.297 -17.345 -7.476 1.00 11.42 356 GLY A C 1
ATOM 2872 O O . GLY A 1 356 ? 8.213 -16.833 -7.733 1.00 13.77 356 GLY A O 1
ATOM 2873 N N A ARG A 1 357 ? 9.409 -18.565 -6.875 0.70 11.71 357 ARG A N 1
ATOM 2874 N N B ARG A 1 357 ? 9.405 -18.569 -6.918 0.30 12.06 357 ARG A N 1
ATOM 2875 C CA A ARG A 1 357 ? 8.233 -19.324 -6.594 0.70 12.64 357 ARG A CA 1
ATOM 2876 C CA B ARG A 1 357 ? 8.229 -19.338 -6.623 0.30 13.19 357 ARG A CA 1
ATOM 2877 C C A ARG A 1 357 ? 7.221 -18.602 -5.676 0.70 11.84 357 ARG A C 1
ATOM 2878 C C B ARG A 1 357 ? 7.224 -18.557 -5.740 0.30 12.46 357 ARG A C 1
ATOM 2879 O O A ARG A 1 357 ? 7.611 -17.867 -4.750 0.70 12.97 357 ARG A O 1
ATOM 2880 O O B ARG A 1 357 ? 7.613 -17.712 -4.924 0.30 13.71 357 ARG A O 1
ATOM 2890 N N . ASP A 1 358 ? 5.944 -18.853 -5.904 1.00 12.92 358 ASP A N 1
ATOM 2891 C CA . ASP A 1 358 ? 4.896 -18.350 -4.989 1.00 13.48 358 ASP A CA 1
ATOM 2892 C C . ASP A 1 358 ? 5.079 -18.907 -3.582 1.00 11.18 358 ASP A C 1
ATOM 2893 O O . ASP A 1 358 ? 5.502 -20.043 -3.377 1.00 12.14 358 ASP A O 1
ATOM 2898 N N . LEU A 1 359 ? 4.684 -18.073 -2.619 1.00 13.72 359 LEU A N 1
ATOM 2899 C CA . LEU A 1 359 ? 4.580 -18.516 -1.232 1.00 13.28 359 LEU A CA 1
ATOM 2900 C C . LEU A 1 359 ? 3.109 -18.668 -0.849 1.00 13.54 359 LEU A C 1
ATOM 2901 O O . LEU A 1 359 ? 2.278 -17.819 -1.240 1.00 16.78 359 LEU A O 1
ATOM 2906 N N A ASN A 1 360 ? 2.768 -19.766 -0.162 0.63 11.63 360 ASN A N 1
ATOM 2907 N N B ASN A 1 360 ? 2.761 -19.752 -0.151 0.37 12.19 360 ASN A N 1
ATOM 2908 C CA A ASN A 1 360 ? 1.409 -19.913 0.373 0.63 13.29 360 ASN A CA 1
ATOM 2909 C CA B ASN A 1 360 ? 1.381 -19.909 0.328 0.37 12.59 360 ASN A CA 1
ATOM 2910 C C A ASN A 1 360 ? 1.386 -19.036 1.639 0.63 10.85 360 ASN A C 1
ATOM 2911 C C B ASN A 1 360 ? 1.257 -19.120 1.650 0.37 11.32 360 ASN A C 1
ATOM 2912 O O A ASN A 1 360 ? 2.093 -19.339 2.617 0.63 10.99 360 ASN A O 1
ATOM 2913 O O B ASN A 1 360 ? 1.744 -19.582 2.680 0.37 12.85 360 ASN A O 1
ATOM 2922 N N . LYS A 1 361 ? 0.642 -17.937 1.588 1.00 10.81 361 LYS A N 1
ATOM 2923 C CA . LYS A 1 361 ? 0.682 -16.920 2.641 1.00 11.26 361 LYS A CA 1
ATOM 2924 C C . LYS A 1 361 ? -0.645 -16.249 2.881 1.00 11.02 361 LYS A C 1
ATOM 2925 O O . LYS A 1 361 ? -0.729 -15.221 3.574 1.00 14.63 361 LYS A O 1
ATOM 2931 N N . SER A 1 362 ? -1.716 -16.758 2.286 1.00 9.97 362 SER A N 1
ATOM 2932 C CA . SER A 1 362 ? -3.034 -16.170 2.417 1.00 10.69 362 SER A CA 1
ATOM 2933 C C . SER A 1 362 ? -3.701 -16.376 3.817 1.00 9.72 362 SER A C 1
ATOM 2934 O O . SER A 1 362 ? -4.578 -15.636 4.152 1.00 11.29 362 SER A O 1
ATOM 2937 N N . ILE A 1 363 ? -3.274 -17.499 4.461 1.00 9.77 363 ILE A N 1
ATOM 2938 C CA . ILE A 1 363 ? -3.771 -17.727 5.888 1.00 10.00 363 ILE A CA 1
ATOM 2939 C C . ILE A 1 363 ? -2.753 -17.012 6.743 1.00 8.76 363 ILE A C 1
ATOM 2940 O O . ILE A 1 363 ? -1.572 -17.219 6.668 1.00 10.64 363 ILE A O 1
ATOM 2945 N N . ASN A 1 364 ? -3.303 -16.141 7.630 1.00 10.65 364 ASN A N 1
ATOM 2946 C CA A ASN A 1 364 ? -2.408 -15.445 8.547 0.45 10.76 364 ASN A CA 1
ATOM 2947 C CA B ASN A 1 364 ? -2.417 -15.430 8.516 0.55 10.73 364 ASN A CA 1
ATOM 2948 C C . ASN A 1 364 ? -1.411 -16.446 9.159 1.00 9.40 364 ASN A C 1
ATOM 2949 O O . ASN A 1 364 ? -1.825 -17.475 9.725 1.00 10.21 364 ASN A O 1
ATOM 2958 N N A PRO A 1 365 ? -0.096 -16.198 8.980 0.56 9.99 365 PRO A N 1
ATOM 2959 N N B PRO A 1 365 ? -0.123 -16.165 9.079 0.44 10.34 365 PRO A N 1
ATOM 2960 C CA A PRO A 1 365 ? 0.846 -17.261 9.365 0.56 10.77 365 PRO A CA 1
ATOM 2961 C CA B PRO A 1 365 ? 0.850 -17.228 9.387 0.44 11.39 365 PRO A CA 1
ATOM 2962 C C A PRO A 1 365 ? 0.939 -17.572 10.874 0.56 11.46 365 PRO A C 1
ATOM 2963 C C B PRO A 1 365 ? 0.811 -17.647 10.877 0.44 12.30 365 PRO A C 1
ATOM 2964 O O A PRO A 1 365 ? 1.412 -18.660 11.217 0.56 13.02 365 PRO A O 1
ATOM 2965 O O B PRO A 1 365 ? 1.022 -18.831 11.173 0.44 11.97 365 PRO A O 1
ATOM 2972 N N . ASP A 1 366 ? 0.418 -16.680 11.702 1.00 12.26 366 ASP A N 1
ATOM 2973 C CA A ASP A 1 366 ? 0.346 -17.107 13.143 0.45 11.53 366 ASP A CA 1
ATOM 2974 C CA B ASP A 1 366 ? 0.214 -16.906 13.188 0.55 13.51 366 ASP A CA 1
ATOM 2975 C C . ASP A 1 366 ? -0.924 -17.804 13.440 1.00 11.43 366 ASP A C 1
ATOM 2976 O O . ASP A 1 366 ? -1.096 -18.283 14.604 1.00 12.38 366 ASP A O 1
ATOM 2985 N N . GLU A 1 367 ? -1.816 -18.086 12.489 1.00 10.60 367 GLU A N 1
ATOM 2986 C CA . GLU A 1 367 ? -3.042 -18.801 12.687 1.00 9.99 367 GLU A CA 1
ATOM 2987 C C . GLU A 1 367 ? -3.111 -20.150 11.923 1.00 10.00 367 GLU A C 1
ATOM 2988 O O . GLU A 1 367 ? -3.980 -20.944 12.139 1.00 10.68 367 GLU A O 1
ATOM 2994 N N . ALA A 1 368 ? -2.138 -20.328 10.987 1.00 10.28 368 ALA A N 1
ATOM 2995 C CA . ALA A 1 368 ? -2.230 -21.512 10.089 1.00 10.19 368 ALA A CA 1
ATOM 2996 C C . ALA A 1 368 ? -2.254 -22.852 10.753 1.00 9.16 368 ALA A C 1
ATOM 2997 O O . ALA A 1 368 ? -2.922 -23.782 10.352 1.00 10.41 368 ALA A O 1
ATOM 2999 N N . VAL A 1 369 ? -1.409 -22.960 11.842 1.00 10.22 369 VAL A N 1
ATOM 3000 C CA . VAL A 1 369 ? -1.359 -24.234 12.592 1.00 9.74 369 VAL A CA 1
ATOM 3001 C C . VAL A 1 369 ? -2.695 -24.531 13.301 1.00 9.24 369 VAL A C 1
ATOM 3002 O O . VAL A 1 369 ? -3.215 -25.612 13.166 1.00 10.84 369 VAL A O 1
ATOM 3006 N N . ALA A 1 370 ? -3.236 -23.491 13.947 1.00 10.35 370 ALA A N 1
ATOM 3007 C CA . ALA A 1 370 ? -4.567 -23.704 14.586 1.00 9.69 370 ALA A CA 1
ATOM 3008 C C . ALA A 1 370 ? -5.635 -24.030 13.559 1.00 9.99 370 ALA A C 1
ATOM 3009 O O . ALA A 1 370 ? -6.528 -24.831 13.768 1.00 11.27 370 ALA A O 1
ATOM 3011 N N . TYR A 1 371 ? -5.524 -23.330 12.378 1.00 10.99 371 TYR A N 1
ATOM 3012 C CA . TYR A 1 371 ? -6.508 -23.532 11.325 1.00 10.69 371 TYR A CA 1
ATOM 3013 C C . TYR A 1 371 ? -6.527 -25.011 10.864 1.00 10.72 371 TYR A C 1
ATOM 3014 O O . TYR A 1 371 ? -7.573 -25.623 10.802 1.00 11.65 371 TYR A O 1
ATOM 3023 N N . GLY A 1 372 ? -5.328 -25.545 10.607 1.00 10.43 372 GLY A N 1
ATOM 3024 C CA . GLY A 1 372 ? -5.209 -26.932 10.225 1.00 10.48 372 GLY A CA 1
ATOM 3025 C C . GLY A 1 372 ? -5.672 -27.905 11.319 1.00 11.01 372 GLY A C 1
ATOM 3026 O O . GLY A 1 372 ? -6.274 -28.944 11.062 1.00 12.32 372 GLY A O 1
ATOM 3027 N N . ALA A 1 373 ? -5.285 -27.588 12.588 1.00 10.87 373 ALA A N 1
ATOM 3028 C CA . ALA A 1 373 ? -5.731 -28.450 13.723 1.00 10.69 373 ALA A CA 1
ATOM 3029 C C . ALA A 1 373 ? -7.256 -28.462 13.805 1.00 10.64 373 ALA A C 1
ATOM 3030 O O . ALA A 1 373 ? -7.841 -29.507 14.102 1.00 12.63 373 ALA A O 1
ATOM 3032 N N . ALA A 1 374 ? -7.902 -27.316 13.537 1.00 10.46 374 ALA A N 1
ATOM 3033 C CA . ALA A 1 374 ? -9.348 -27.274 13.556 1.00 11.06 374 ALA A CA 1
ATOM 3034 C C . ALA A 1 374 ? -9.989 -28.153 12.485 1.00 12.34 374 ALA A C 1
ATOM 3035 O O . ALA A 1 374 ? -10.969 -28.825 12.710 1.00 13.49 374 ALA A O 1
ATOM 3037 N N . VAL A 1 375 ? -9.429 -28.032 11.265 1.00 12.93 375 VAL A N 1
ATOM 3038 C CA . VAL A 1 375 ? -9.906 -28.924 10.153 1.00 13.35 375 VAL A CA 1
ATOM 3039 C C . VAL A 1 375 ? -9.749 -30.366 10.558 1.00 14.20 375 VAL A C 1
ATOM 3040 O O . VAL A 1 375 ? -10.708 -31.174 10.388 1.00 17.01 375 VAL A O 1
ATOM 3044 N N . GLN A 1 376 ? -8.567 -30.738 11.059 1.00 14.65 376 GLN A N 1
ATOM 3045 C CA . GLN A 1 376 ? -8.329 -32.147 11.401 1.00 13.77 376 GLN A CA 1
ATOM 3046 C C . GLN A 1 376 ? -9.276 -32.623 12.533 1.00 15.25 376 GLN A C 1
ATOM 3047 O O . GLN A 1 376 ? -9.755 -33.757 12.522 1.00 18.17 376 GLN A O 1
ATOM 3053 N N . ALA A 1 377 ? -9.501 -31.754 13.519 1.00 14.09 377 ALA A N 1
ATOM 3054 C CA . ALA A 1 377 ? -10.413 -32.118 14.635 1.00 15.25 377 ALA A CA 1
ATOM 3055 C C . ALA A 1 377 ? -11.822 -32.445 14.081 1.00 16.19 377 ALA A C 1
ATOM 3056 O O . ALA A 1 377 ? -12.457 -33.425 14.515 1.00 19.36 377 ALA A O 1
ATOM 3058 N N . ALA A 1 378 ? -12.289 -31.658 13.107 1.00 16.40 378 ALA A N 1
ATOM 3059 C CA . ALA A 1 378 ? -13.614 -31.897 12.534 1.00 17.15 378 ALA A CA 1
ATOM 3060 C C . ALA A 1 378 ? -13.645 -33.179 11.695 1.00 22.23 378 ALA A C 1
ATOM 3061 O O . ALA A 1 378 ? -14.655 -33.886 11.694 1.00 24.07 378 ALA A O 1
ATOM 3063 N N . ILE A 1 379 ? -12.553 -33.467 10.980 1.00 18.89 379 ILE A N 1
ATOM 3064 C CA . ILE A 1 379 ? -12.432 -34.749 10.239 1.00 21.40 379 ILE A CA 1
ATOM 3065 C C . ILE A 1 379 ? -12.559 -35.918 11.237 1.00 19.79 379 ILE A C 1
ATOM 3066 O O . ILE A 1 379 ? -13.320 -36.869 10.995 1.00 24.31 379 ILE A O 1
ATOM 3071 N N . LEU A 1 380 ? -11.786 -35.852 12.298 1.00 21.02 380 LEU A N 1
ATOM 3072 C CA . LEU A 1 380 ? -11.769 -36.903 13.313 1.00 21.49 380 LEU A CA 1
ATOM 3073 C C . LEU A 1 380 ? -13.134 -37.105 13.980 1.00 23.86 380 LEU A C 1
ATOM 3074 O O . LEU A 1 380 ? -13.450 -38.213 14.444 1.00 29.42 380 LEU A O 1
ATOM 3079 N N . MET A 1 381 ? -13.919 -36.029 14.081 1.00 22.81 381 MET A N 1
ATOM 3080 C CA . MET A 1 381 ? -15.270 -36.117 14.653 1.00 24.32 381 MET A CA 1
ATOM 3081 C C . MET A 1 381 ? -16.278 -36.679 13.665 1.00 28.95 381 MET A C 1
ATOM 3082 O O . MET A 1 381 ? -17.318 -37.142 14.119 1.00 36.45 381 MET A O 1
ATOM 3087 N N . GLY A 1 382 ? -15.990 -36.667 12.351 1.00 32.09 382 GLY A N 1
ATOM 3088 C CA . GLY A 1 382 ? -16.942 -37.135 11.293 1.00 36.90 382 GLY A CA 1
#